Protein AF-A0A9D0IER7-F1 (afdb_monomer_lite)

Secondary structure (DSSP, 8-state):
--TTTTTS-HHHHHHHHHHHHTTB-TTS-B--TT-SS-HHHHHHHHHHHHHHTT-TT-TTHHHHHHHHHH-----HHHHHHHHHHS-SSS--HHHHHHHHTTBPPPTTT--S-BBSSTTSPB-HHHHHHHHHHHHHTT-TT-TTHHHHHHHHHHH--TTS-B-STTSPPBHHHHHHHHHHHHTTTTTS--HHHHHHHHHHHHHTB-TTS-BSSHHHHHHHHHHHGGG-S-SHHHHHHHHHHHHT--TTS-STT-HHHHHHHHHHHHHHHH--PPPTTSEEEEEEEEETTT--B-TT-EEEEESSS-EEEE--TTSEEEEEEEPSEEEEEEEE-TTB--EEEEEEE-TT-EEE--EEEPB-SS---EEEEEEEEETTT--B-TT-EEEETTT--EEE--TTSEEEEEEEPSEEEEEEEE-TTB--EEEEEEE-SSEEEEEEEEEEPB---S----EEE-B-TTT--B-SS-EE--TTSPPEE--TTSEEE----

pLDDT: mean 88.21, std 11.5, range [34.59, 98.75]

Sequence (493 aa):
MLLFAAGFGAQCRADALDWLDSRATDDGSYTTAADPATPFQATAEALRAFSAAGAGARAGIPAARAFLFANPARNTEYLARQILLEPVDAGTPDRLAELLARQQPPPPFGDGGFGDAADTPSTVLDTAFALQALAARGQTGRPELASALGLLLNRQRADGGWSDGVNLSSVYLTALTMRALQSYRDRYALDDALDRAAQFLLSQRDADHLIGTTAETALALLAFAPQLFDTAIYQDTVTTLRAAQAADGSWDASVYTTALALRALAALASATPANPDLARVSGVITDAVDGTPLQGARVTLRGTEDRTTTTAADGSYRIANVAPGEIGLRVEQAGYLVISGRETATAGGRVTFNAALPRDPQPRLLTVTGRVVDAAGQAALAGARLRVIDSGTVTQSAGDGRFSLAGLAAGNYLVQVEATDFLPAQFSVAAAAGGSLDVGLISLKRVAGNDSGIRGMVTDALTRAPLRGVTITVNGSDSLYSAADGRFERRPV

Structure (mmCIF, N/CA/C/O backbone):
data_AF-A0A9D0IER7-F1
#
_entry.id   AF-A0A9D0IER7-F1
#
loop_
_atom_site.group_PDB
_atom_site.id
_atom_site.type_symbol
_atom_site.label_atom_id
_atom_site.label_alt_id
_atom_site.label_comp_id
_atom_site.label_asym_id
_atom_site.label_entity_id
_atom_site.label_seq_id
_atom_site.pdbx_PDB_ins_code
_atom_site.Cartn_x
_atom_site.Cartn_y
_atom_site.Cartn_z
_atom_site.occupancy
_atom_site.B_iso_or_equiv
_atom_site.auth_seq_id
_atom_site.auth_comp_id
_atom_site.auth_asym_id
_atom_site.auth_atom_id
_atom_site.pdbx_PDB_model_num
ATOM 1 N N . MET A 1 1 ? 16.668 22.447 4.806 1.00 34.59 1 MET A N 1
ATOM 2 C CA . MET A 1 1 ? 15.967 22.976 3.613 1.00 34.59 1 MET A CA 1
ATOM 3 C C . MET A 1 1 ? 16.072 21.913 2.527 1.00 34.59 1 MET A C 1
ATOM 5 O O . MET A 1 1 ? 17.178 21.484 2.237 1.00 34.59 1 MET A O 1
ATOM 9 N N . LEU A 1 2 ? 14.947 21.374 2.058 1.00 40.69 2 LEU A N 1
ATOM 10 C CA . LEU A 1 2 ? 14.892 20.091 1.345 1.00 40.69 2 LEU A CA 1
ATOM 11 C C . LEU A 1 2 ? 15.353 20.174 -0.117 1.00 40.69 2 LEU A C 1
ATOM 13 O O . LEU A 1 2 ? 14.628 20.663 -0.978 1.00 40.69 2 LEU A O 1
ATOM 17 N N . LEU A 1 3 ? 16.534 19.617 -0.397 1.00 45.31 3 LEU A N 1
ATOM 18 C CA . LEU A 1 3 ? 17.131 19.473 -1.736 1.00 45.31 3 LEU A CA 1
ATOM 19 C C . LEU A 1 3 ? 16.379 18.497 -2.668 1.00 45.31 3 LEU A C 1
ATOM 21 O O . LEU A 1 3 ? 16.659 18.452 -3.867 1.00 45.31 3 LEU A O 1
ATOM 25 N N . PHE A 1 4 ? 15.381 17.760 -2.168 1.00 48.72 4 PHE A N 1
ATOM 26 C CA . PHE A 1 4 ? 14.532 16.908 -3.008 1.00 48.72 4 PHE A CA 1
ATOM 27 C C . PHE A 1 4 ? 13.581 17.716 -3.899 1.00 48.72 4 PHE A C 1
ATOM 29 O O . PHE A 1 4 ? 13.439 17.385 -5.078 1.00 48.72 4 PHE A O 1
ATOM 36 N N . ALA A 1 5 ? 13.018 18.813 -3.377 1.00 43.69 5 ALA A N 1
ATOM 37 C CA . ALA A 1 5 ? 12.077 19.674 -4.098 1.00 43.69 5 ALA A CA 1
ATOM 38 C C . ALA A 1 5 ? 12.763 20.644 -5.078 1.00 43.69 5 ALA A C 1
ATOM 40 O O . ALA A 1 5 ? 12.160 21.047 -6.066 1.00 43.69 5 ALA A O 1
ATOM 41 N N . ALA A 1 6 ? 14.031 20.999 -4.843 1.00 43.41 6 ALA A N 1
ATOM 42 C CA . ALA A 1 6 ? 14.736 22.010 -5.637 1.00 43.41 6 ALA A CA 1
ATOM 43 C C . ALA A 1 6 ? 15.326 21.494 -6.968 1.00 43.41 6 ALA A C 1
ATOM 45 O O . ALA A 1 6 ? 15.944 22.275 -7.686 1.00 43.41 6 ALA A O 1
ATOM 46 N N . GLY A 1 7 ? 15.174 20.206 -7.309 1.00 48.50 7 GLY A N 1
ATOM 47 C CA . GLY A 1 7 ? 15.953 19.616 -8.407 1.00 48.50 7 GLY A CA 1
ATOM 48 C C . GLY A 1 7 ? 15.295 18.527 -9.250 1.00 48.50 7 GLY A C 1
ATOM 49 O O . GLY A 1 7 ? 15.937 18.059 -10.183 1.00 48.50 7 GLY A O 1
ATOM 50 N N . PHE A 1 8 ? 14.039 18.134 -9.006 1.00 57.53 8 PHE A N 1
ATOM 51 C CA . PHE A 1 8 ? 13.272 17.528 -10.099 1.00 57.53 8 PHE A CA 1
ATOM 52 C C . PHE A 1 8 ? 12.716 18.676 -10.937 1.00 57.53 8 PHE A C 1
ATOM 54 O O . PHE A 1 8 ? 11.575 19.102 -10.763 1.00 57.53 8 PHE A O 1
ATOM 61 N N . GLY A 1 9 ? 13.598 19.275 -11.742 1.00 64.94 9 GLY A N 1
ATO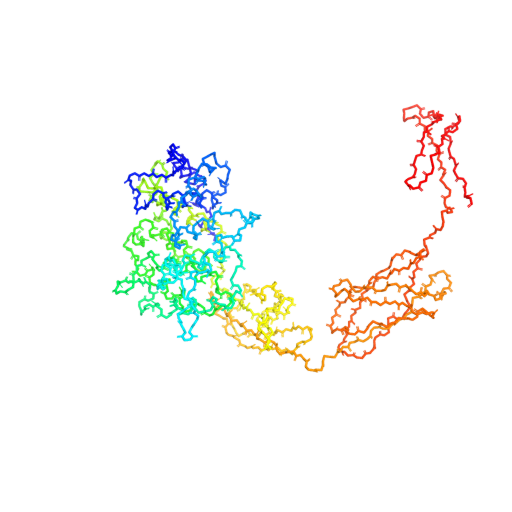M 62 C CA . GLY A 1 9 ? 13.245 20.414 -12.573 1.00 64.94 9 GLY A CA 1
ATOM 63 C C . GLY A 1 9 ? 12.036 20.048 -13.423 1.00 64.94 9 GLY A C 1
ATOM 64 O O . GLY A 1 9 ? 12.002 18.970 -14.016 1.00 64.94 9 GLY A O 1
ATOM 65 N N . ALA A 1 10 ? 11.048 20.943 -13.490 1.00 75.44 10 ALA A N 1
ATOM 66 C CA . ALA A 1 10 ? 9.880 20.764 -14.350 1.00 75.44 10 ALA A CA 1
ATOM 67 C C . ALA A 1 10 ? 10.278 20.367 -15.788 1.00 75.44 10 ALA A C 1
ATOM 69 O O . ALA A 1 10 ? 9.545 19.622 -16.429 1.00 75.44 10 ALA A O 1
ATOM 70 N N . GLN A 1 11 ? 11.470 20.797 -16.225 1.00 83.75 11 GLN A N 1
ATOM 71 C CA . GLN A 1 11 ? 12.105 20.434 -17.487 1.00 83.75 11 GLN A CA 1
ATOM 72 C C . GLN A 1 11 ? 12.468 18.943 -17.596 1.00 83.75 11 GLN A C 1
ATOM 74 O O . GLN A 1 11 ? 11.931 18.277 -18.464 1.00 83.75 11 GLN A O 1
ATOM 79 N N . CYS A 1 12 ? 13.267 18.387 -16.673 1.00 85.56 12 CYS A N 1
ATOM 80 C CA . CYS A 1 12 ? 13.621 16.954 -16.639 1.00 85.56 12 CYS A CA 1
ATOM 81 C C . CYS A 1 12 ? 12.371 16.060 -16.717 1.00 85.56 12 CYS A C 1
ATOM 83 O O . CYS A 1 12 ? 12.325 15.086 -17.470 1.00 85.56 12 CYS A O 1
ATOM 85 N N . ARG A 1 13 ? 11.318 16.438 -15.979 1.00 91.94 13 ARG A N 1
ATOM 86 C CA . ARG A 1 13 ? 10.015 15.767 -16.035 1.00 91.94 13 ARG A CA 1
ATOM 87 C C . ARG A 1 13 ? 9.358 15.876 -17.410 1.00 91.94 13 ARG A C 1
ATOM 89 O O . ARG A 1 13 ? 8.821 14.884 -17.890 1.00 91.94 13 ARG A O 1
ATOM 96 N N . ALA A 1 14 ? 9.316 17.079 -17.979 1.00 93.00 14 ALA A N 1
ATOM 97 C CA . ALA A 1 14 ? 8.691 17.334 -19.271 1.00 93.00 14 ALA A CA 1
ATOM 98 C C . ALA A 1 14 ? 9.401 16.557 -20.386 1.00 93.00 14 ALA A C 1
ATOM 100 O O . ALA A 1 14 ? 8.737 15.811 -21.097 1.00 93.00 14 ALA A O 1
ATOM 101 N N . ASP A 1 15 ? 10.732 16.625 -20.438 1.00 95.19 15 ASP A N 1
ATOM 102 C CA . ASP A 1 15 ? 11.549 15.950 -21.450 1.00 95.19 15 ASP A CA 1
ATOM 103 C C . ASP A 1 15 ? 11.338 14.431 -21.412 1.00 95.19 15 ASP A C 1
ATOM 105 O O . ASP A 1 15 ? 11.095 13.808 -22.441 1.00 95.19 15 ASP A O 1
ATOM 109 N N . ALA A 1 16 ? 11.332 13.829 -20.216 1.00 97.31 16 ALA A N 1
ATOM 110 C CA . ALA A 1 16 ? 11.069 12.399 -20.054 1.00 97.31 16 ALA A CA 1
ATOM 111 C C . ALA A 1 16 ? 9.674 11.992 -20.539 1.00 97.31 16 ALA A C 1
ATOM 113 O O . ALA A 1 16 ? 9.500 10.953 -21.177 1.00 97.31 16 ALA A O 1
ATOM 114 N N . LEU A 1 17 ? 8.662 12.796 -20.212 1.00 97.25 17 LEU A N 1
ATOM 115 C CA . LEU A 1 17 ? 7.292 12.513 -20.611 1.00 97.25 17 LEU A CA 1
ATOM 116 C C . LEU A 1 17 ? 7.098 12.654 -22.127 1.00 97.25 17 LEU A C 1
ATOM 118 O O . LEU A 1 17 ? 6.405 11.835 -22.727 1.00 97.25 17 LEU A O 1
ATOM 122 N N . ASP A 1 18 ? 7.700 13.671 -22.738 1.00 96.69 18 ASP A N 1
ATOM 123 C CA . ASP A 1 18 ? 7.604 13.921 -24.176 1.00 96.69 18 ASP A CA 1
ATOM 124 C C . ASP A 1 18 ? 8.391 12.875 -24.970 1.00 96.69 18 ASP A C 1
ATOM 126 O O . ASP A 1 18 ? 7.907 12.369 -25.988 1.00 96.69 18 ASP A O 1
ATOM 130 N N . TRP A 1 19 ? 9.546 12.450 -24.450 1.00 98.31 19 TRP A N 1
ATOM 131 C CA . TRP A 1 19 ? 10.266 11.306 -24.992 1.00 98.31 19 TRP A CA 1
ATOM 132 C C . TRP A 1 19 ? 9.415 10.036 -24.936 1.00 98.31 19 TRP A C 1
ATOM 134 O O . TRP A 1 19 ? 9.267 9.384 -25.969 1.00 98.31 19 TRP A O 1
ATOM 144 N N . LEU A 1 20 ? 8.793 9.713 -23.792 1.00 98.38 20 LEU A N 1
ATOM 145 C CA . LEU A 1 20 ? 7.907 8.548 -23.663 1.00 98.38 20 LEU A CA 1
ATOM 146 C C . LEU A 1 20 ? 6.737 8.604 -24.653 1.00 98.38 20 LEU A C 1
ATOM 148 O O . LEU A 1 20 ? 6.476 7.609 -25.321 1.00 98.38 20 LEU A O 1
ATOM 152 N N . ASP A 1 21 ? 6.067 9.750 -24.802 1.00 96.94 21 ASP A N 1
ATOM 153 C CA . ASP A 1 21 ? 4.966 9.904 -25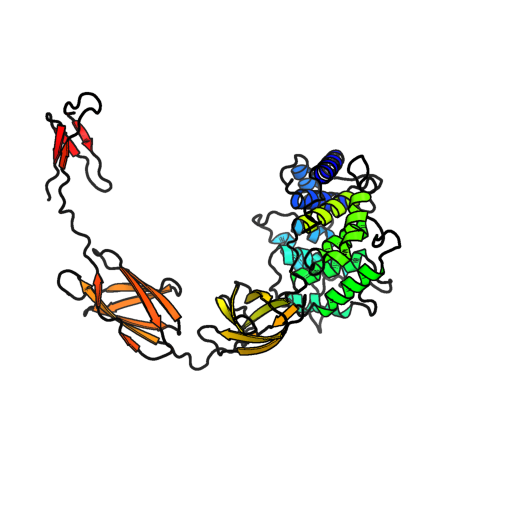.767 1.00 96.94 21 ASP A CA 1
ATOM 154 C C . ASP A 1 21 ? 5.399 9.651 -27.211 1.00 96.94 21 ASP A C 1
ATOM 156 O O . ASP A 1 21 ? 4.648 9.060 -27.985 1.00 96.94 21 ASP A O 1
ATOM 160 N N . SER A 1 22 ? 6.636 10.008 -27.561 1.00 97.00 22 SER A N 1
ATOM 161 C CA . SER A 1 22 ? 7.190 9.721 -28.888 1.00 97.00 22 SER A CA 1
ATOM 162 C C . SER A 1 22 ? 7.502 8.236 -29.143 1.00 97.00 22 SER A C 1
ATOM 164 O O . SER A 1 22 ? 7.901 7.894 -30.255 1.00 97.00 22 SER A O 1
ATOM 166 N N . ARG A 1 23 ? 7.356 7.353 -28.139 1.00 97.88 23 ARG A N 1
ATOM 167 C CA . ARG A 1 23 ? 7.593 5.898 -28.254 1.00 97.88 23 ARG A CA 1
ATOM 168 C C . ARG A 1 23 ? 6.318 5.068 -28.425 1.00 97.88 23 ARG A C 1
ATOM 170 O O . ARG A 1 23 ? 6.412 3.842 -28.471 1.00 97.88 23 ARG A O 1
ATOM 177 N N . ALA A 1 24 ? 5.147 5.700 -28.493 1.00 97.06 24 ALA A N 1
ATOM 178 C CA . ALA A 1 24 ? 3.912 4.993 -28.813 1.00 97.06 24 ALA A CA 1
ATOM 179 C C . ALA A 1 24 ? 4.000 4.380 -30.222 1.00 97.06 24 ALA A C 1
ATOM 181 O O . ALA A 1 24 ? 4.454 5.030 -31.164 1.00 97.06 24 ALA A O 1
ATOM 182 N N . THR A 1 25 ? 3.560 3.136 -30.361 1.00 97.38 25 THR A N 1
ATOM 183 C CA . THR A 1 25 ? 3.519 2.408 -31.634 1.00 97.38 25 THR A CA 1
ATOM 184 C C . THR A 1 25 ? 2.078 2.251 -32.130 1.00 97.38 25 THR A C 1
ATOM 186 O O . THR A 1 25 ? 1.121 2.523 -31.399 1.00 97.38 25 THR A O 1
ATOM 189 N N . ASP A 1 26 ? 1.908 1.791 -33.372 1.00 96.31 26 ASP A N 1
ATOM 190 C CA . ASP A 1 26 ? 0.592 1.651 -34.013 1.00 96.31 26 ASP A CA 1
ATOM 191 C C . ASP A 1 26 ? -0.338 0.648 -33.303 1.00 96.31 26 ASP A C 1
ATOM 193 O O . ASP A 1 26 ? -1.560 0.780 -33.384 1.00 96.31 26 ASP A O 1
ATOM 197 N N . ASP A 1 27 ? 0.214 -0.340 -32.586 1.00 95.81 27 ASP A N 1
ATOM 198 C CA . ASP A 1 27 ? -0.572 -1.314 -31.812 1.00 95.81 27 ASP A CA 1
ATOM 199 C C . ASP A 1 27 ? -0.972 -0.805 -30.413 1.00 95.81 27 ASP A C 1
ATOM 201 O O . ASP A 1 27 ? -1.665 -1.497 -29.664 1.00 95.81 27 ASP A O 1
ATOM 205 N N . GLY A 1 28 ? -0.564 0.421 -30.071 1.00 96.94 28 GLY A N 1
ATOM 206 C CA . GLY A 1 28 ? -0.813 1.071 -28.790 1.00 96.94 28 GLY A CA 1
ATOM 207 C C . GLY A 1 28 ? 0.245 0.791 -27.723 1.00 96.94 28 GLY A C 1
ATOM 208 O O . GLY A 1 28 ? 0.208 1.429 -26.670 1.00 96.94 28 GLY A O 1
ATOM 209 N N . SER A 1 29 ? 1.195 -0.115 -27.953 1.00 97.88 29 SER A N 1
ATOM 210 C CA . SER A 1 29 ? 2.303 -0.347 -27.027 1.00 97.88 29 SER A CA 1
ATOM 211 C C . SER A 1 29 ? 3.313 0.802 -27.037 1.00 97.88 29 SER A C 1
ATOM 213 O O . SER A 1 29 ? 3.445 1.540 -28.014 1.00 97.88 29 SER A O 1
ATOM 215 N N . TYR A 1 30 ? 4.046 0.939 -25.936 1.00 98.44 30 TYR A N 1
ATOM 216 C CA . TYR A 1 30 ? 5.200 1.820 -25.798 1.00 98.44 30 TYR A CA 1
ATOM 217 C C . TYR A 1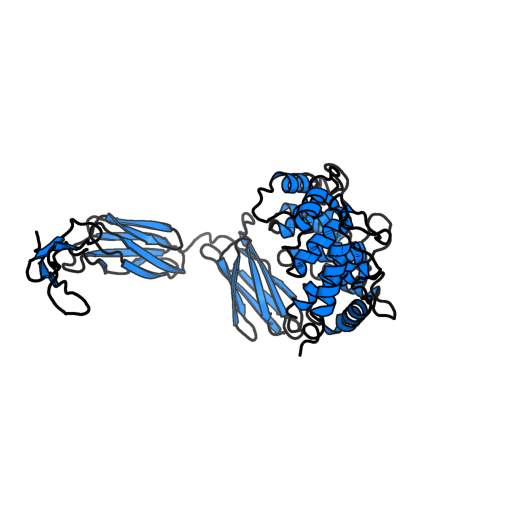 30 ? 6.443 0.948 -25.640 1.00 98.44 30 TYR A C 1
ATOM 219 O O . TYR A 1 30 ? 6.554 0.218 -24.651 1.00 98.44 30 TYR A O 1
ATOM 227 N N . THR A 1 31 ? 7.369 1.009 -26.598 1.00 97.88 31 THR A N 1
ATOM 228 C CA . THR A 1 31 ? 8.596 0.202 -26.549 1.00 97.88 31 THR A CA 1
ATOM 229 C C . THR A 1 31 ? 9.716 0.761 -27.432 1.00 97.88 31 THR A C 1
ATOM 231 O O . THR A 1 31 ? 9.474 1.537 -28.357 1.00 97.88 31 THR A O 1
ATOM 234 N N . THR A 1 32 ? 10.956 0.359 -27.161 1.00 97.50 32 THR A N 1
ATOM 235 C CA . THR A 1 32 ? 12.121 0.522 -28.036 1.00 97.50 32 THR A CA 1
ATOM 236 C C . THR A 1 32 ? 12.937 -0.768 -28.090 1.00 97.50 32 THR A C 1
ATOM 238 O O . THR A 1 32 ? 12.854 -1.625 -27.215 1.00 97.50 32 THR A O 1
ATOM 241 N N . ALA A 1 33 ? 13.808 -0.895 -29.095 1.00 95.81 33 ALA A N 1
ATOM 242 C CA . ALA A 1 33 ? 14.743 -2.020 -29.182 1.00 95.81 33 ALA A CA 1
ATOM 243 C C . ALA A 1 33 ? 15.776 -2.064 -28.033 1.00 95.81 33 ALA A C 1
ATOM 245 O O . ALA A 1 33 ? 16.457 -3.072 -27.873 1.00 95.81 33 ALA A O 1
ATOM 246 N N . ALA A 1 34 ? 15.910 -0.978 -27.263 1.00 95.44 34 ALA A N 1
ATOM 247 C CA . ALA A 1 34 ? 16.789 -0.894 -26.100 1.00 95.44 34 ALA A CA 1
ATOM 248 C C . ALA A 1 34 ? 16.101 -1.342 -24.797 1.00 95.44 34 ALA A C 1
ATOM 250 O O . ALA A 1 34 ? 16.753 -1.388 -23.754 1.00 95.44 34 ALA A O 1
ATOM 251 N N . ASP A 1 35 ? 14.800 -1.659 -24.827 1.00 96.12 35 ASP A N 1
ATOM 252 C CA . ASP A 1 35 ? 14.091 -2.104 -23.633 1.00 96.12 35 ASP A CA 1
ATOM 253 C C . ASP A 1 35 ? 14.655 -3.443 -23.122 1.00 96.12 35 ASP A C 1
ATOM 255 O O . ASP A 1 35 ? 14.662 -4.435 -23.854 1.00 96.12 35 ASP A O 1
ATOM 259 N N . PRO A 1 36 ? 15.033 -3.538 -21.833 1.00 92.94 36 PRO A N 1
ATOM 260 C CA . PRO A 1 36 ? 15.351 -4.817 -21.199 1.00 92.94 36 PRO A CA 1
ATOM 261 C C . PRO A 1 36 ? 14.085 -5.623 -20.846 1.00 92.94 36 PRO A C 1
ATOM 263 O O . PRO A 1 36 ? 14.172 -6.657 -20.187 1.00 92.94 36 PRO A O 1
ATOM 266 N N . ALA A 1 37 ? 12.902 -5.126 -21.217 1.00 95.50 37 ALA A N 1
ATOM 267 C CA . ALA A 1 37 ? 11.602 -5.638 -20.814 1.00 95.50 37 ALA A CA 1
ATOM 268 C C . ALA A 1 37 ? 10.715 -5.908 -22.033 1.00 95.50 37 ALA A C 1
ATOM 270 O O . ALA A 1 37 ? 10.912 -5.355 -23.112 1.00 95.50 37 ALA A O 1
ATOM 271 N N . THR A 1 38 ? 9.694 -6.743 -21.852 1.00 96.50 38 THR A N 1
ATOM 272 C CA . THR A 1 38 ? 8.692 -6.974 -22.904 1.00 96.50 38 THR A CA 1
ATOM 273 C C . THR A 1 38 ? 7.893 -5.696 -23.201 1.00 96.50 38 THR A C 1
ATOM 275 O O . THR A 1 38 ? 7.694 -4.886 -22.286 1.00 96.50 38 THR A O 1
ATOM 278 N N . PRO A 1 39 ? 7.319 -5.539 -24.413 1.00 97.31 39 PRO A N 1
ATOM 279 C CA . PRO A 1 39 ? 6.449 -4.402 -24.727 1.00 97.31 39 PRO A CA 1
ATOM 280 C C . PRO A 1 39 ? 5.299 -4.232 -23.727 1.00 97.31 39 PRO A C 1
ATOM 282 O O . PRO A 1 39 ? 4.933 -3.113 -23.379 1.00 97.31 39 PRO A O 1
ATOM 285 N N . PHE A 1 40 ? 4.766 -5.333 -23.184 1.00 97.31 40 PHE A N 1
ATOM 286 C CA . PHE A 1 40 ? 3.756 -5.298 -22.124 1.00 97.31 40 PHE A CA 1
ATOM 287 C C . PHE A 1 40 ? 4.275 -4.645 -20.836 1.00 97.31 40 PHE A C 1
ATOM 289 O O . PHE A 1 40 ? 3.631 -3.750 -20.287 1.00 97.31 40 PHE A O 1
ATOM 296 N N . GLN A 1 41 ? 5.445 -5.065 -20.349 1.00 97.31 41 GLN A N 1
ATOM 297 C CA . GLN A 1 41 ? 6.045 -4.512 -19.133 1.00 97.31 41 GLN A CA 1
ATOM 298 C C . GLN A 1 41 ? 6.421 -3.036 -19.316 1.00 97.31 41 GLN A C 1
ATOM 300 O O . GLN A 1 41 ? 6.099 -2.226 -18.446 1.00 97.31 41 GLN A O 1
ATOM 305 N N . ALA A 1 42 ? 7.041 -2.684 -20.447 1.00 98.44 42 ALA A N 1
ATOM 306 C CA . ALA A 1 42 ? 7.408 -1.311 -20.786 1.00 98.44 42 ALA A CA 1
ATOM 307 C C . ALA A 1 42 ? 6.171 -0.398 -20.868 1.00 98.44 42 ALA A C 1
ATOM 309 O O . ALA A 1 42 ? 6.116 0.629 -20.191 1.00 98.44 42 ALA A O 1
ATOM 310 N N . THR A 1 43 ? 5.125 -0.830 -21.581 1.00 98.50 43 THR A N 1
ATOM 311 C CA . THR A 1 43 ? 3.853 -0.093 -21.689 1.00 98.50 43 THR A CA 1
ATOM 312 C C . THR A 1 43 ? 3.180 0.091 -20.329 1.00 98.50 43 THR A C 1
ATOM 314 O O . THR A 1 43 ? 2.706 1.182 -20.005 1.00 98.50 43 THR A O 1
ATOM 317 N N . ALA A 1 44 ? 3.158 -0.952 -19.494 1.00 97.88 44 ALA A N 1
ATOM 318 C CA . ALA A 1 44 ? 2.591 -0.862 -18.154 1.00 97.88 44 ALA A CA 1
ATOM 319 C C . ALA A 1 44 ? 3.357 0.140 -17.274 1.00 97.88 44 ALA A C 1
ATOM 321 O O . ALA A 1 44 ? 2.734 0.927 -16.559 1.00 97.88 44 ALA A O 1
ATOM 322 N N . GLU A 1 45 ? 4.692 0.149 -17.328 1.00 98.25 45 GLU A N 1
ATOM 323 C CA . GLU A 1 45 ? 5.490 1.136 -16.597 1.00 98.25 45 GLU A CA 1
ATOM 324 C C . GLU A 1 45 ? 5.298 2.558 -17.132 1.00 98.25 45 GLU A C 1
ATOM 326 O O . GLU A 1 45 ? 5.149 3.475 -16.323 1.00 98.25 45 GLU A O 1
ATOM 331 N N . ALA A 1 46 ? 5.201 2.748 -18.452 1.00 98.44 46 ALA A N 1
ATOM 332 C CA . ALA A 1 46 ? 4.927 4.051 -19.060 1.00 98.44 46 ALA A CA 1
ATOM 333 C C . ALA A 1 46 ? 3.608 4.654 -18.547 1.00 98.44 46 ALA A C 1
ATOM 335 O O . ALA A 1 46 ? 3.585 5.792 -18.072 1.00 98.44 46 ALA A O 1
ATOM 336 N N . LEU A 1 47 ? 2.521 3.871 -18.516 1.00 98.12 47 LEU A N 1
ATOM 337 C CA . LEU A 1 47 ? 1.242 4.332 -17.962 1.00 98.12 47 LEU A CA 1
ATOM 338 C C . LEU A 1 47 ? 1.333 4.685 -16.470 1.00 98.12 47 LEU A C 1
ATOM 340 O O . LEU A 1 47 ? 0.776 5.695 -16.029 1.00 98.12 47 LEU A O 1
ATOM 344 N N . ARG A 1 48 ? 2.067 3.889 -15.681 1.00 96.94 48 ARG A N 1
ATOM 345 C CA . ARG A 1 48 ? 2.315 4.198 -14.262 1.00 96.94 48 ARG A CA 1
ATOM 346 C C . ARG A 1 48 ? 3.145 5.472 -14.098 1.00 96.94 48 ARG A C 1
ATOM 348 O O . ARG A 1 48 ? 2.920 6.209 -13.139 1.00 96.94 48 ARG A O 1
ATOM 355 N N . ALA A 1 49 ? 4.076 5.745 -15.010 1.00 97.31 49 ALA A N 1
ATOM 356 C CA . ALA A 1 49 ? 4.883 6.959 -15.019 1.00 97.31 49 ALA A CA 1
ATOM 357 C C . ALA A 1 49 ? 4.052 8.199 -15.355 1.00 97.31 49 ALA A C 1
ATOM 359 O O . ALA A 1 49 ? 4.131 9.188 -14.626 1.00 97.31 49 ALA A O 1
ATOM 360 N N . PHE A 1 50 ? 3.175 8.121 -16.360 1.00 96.94 50 PHE A N 1
ATOM 361 C CA . PHE A 1 50 ? 2.223 9.191 -16.659 1.00 96.94 50 PHE A CA 1
ATOM 362 C C . PHE A 1 50 ? 1.335 9.514 -15.460 1.00 96.94 50 PHE A C 1
ATOM 364 O O . PHE A 1 50 ? 1.186 10.682 -15.105 1.00 96.94 50 PHE A O 1
ATOM 371 N N . SER A 1 51 ? 0.804 8.493 -14.780 1.00 93.88 51 SER A N 1
ATOM 372 C CA . SER A 1 51 ? 0.021 8.700 -13.560 1.00 93.88 51 SER A CA 1
ATOM 373 C C . SER A 1 51 ? 0.849 9.359 -12.451 1.00 93.88 51 SER A C 1
ATOM 375 O O . SER A 1 51 ? 0.402 10.342 -11.865 1.00 93.88 51 SER A O 1
ATOM 377 N N . ALA A 1 52 ? 2.053 8.850 -12.168 1.00 91.81 52 ALA A N 1
ATOM 378 C CA . ALA A 1 52 ? 2.915 9.368 -11.101 1.00 91.81 52 ALA A CA 1
ATOM 379 C C . ALA A 1 52 ? 3.372 10.816 -11.350 1.00 91.81 52 ALA A C 1
ATOM 381 O O . ALA A 1 52 ? 3.547 11.582 -10.406 1.00 91.81 52 ALA A O 1
ATOM 382 N N . ALA A 1 53 ? 3.534 11.206 -12.614 1.00 91.75 53 ALA A N 1
ATOM 383 C CA . ALA A 1 53 ? 3.934 12.552 -13.009 1.00 91.75 53 ALA A CA 1
ATOM 384 C C . ALA A 1 53 ? 2.757 13.542 -13.148 1.00 91.75 53 ALA A C 1
ATOM 386 O O . ALA A 1 53 ? 2.981 14.698 -13.513 1.00 91.75 53 ALA A O 1
ATOM 387 N N . GLY A 1 54 ? 1.516 13.114 -12.876 1.00 90.50 54 GLY A N 1
ATOM 388 C CA . GLY A 1 54 ? 0.318 13.949 -13.026 1.00 90.50 54 GLY A CA 1
ATOM 389 C C . GLY A 1 54 ? -0.099 14.193 -14.482 1.00 90.50 54 GLY A C 1
ATOM 390 O O . GLY A 1 54 ? -0.765 15.181 -14.774 1.00 90.50 54 GLY A O 1
ATOM 391 N N . ALA A 1 55 ? 0.290 13.308 -15.402 1.00 92.56 55 ALA A N 1
ATOM 392 C CA . ALA A 1 55 ? 0.048 13.397 -16.842 1.00 92.56 55 ALA A CA 1
ATOM 393 C C . ALA A 1 55 ? -0.958 12.339 -17.348 1.00 92.56 55 ALA A C 1
ATOM 395 O O . ALA A 1 55 ? -0.843 11.837 -18.464 1.00 92.56 55 ALA A O 1
ATOM 396 N N . GLY A 1 56 ? -1.966 11.996 -16.538 1.00 86.81 56 GLY A N 1
ATOM 397 C CA . GLY A 1 56 ? -2.939 10.927 -16.822 1.00 86.81 56 GLY A CA 1
ATOM 398 C C . GLY A 1 56 ? -3.921 11.178 -17.980 1.00 86.81 56 GLY A C 1
ATOM 399 O O . GLY A 1 56 ? -4.761 10.324 -18.243 1.00 86.81 56 GLY A O 1
ATOM 400 N N . ALA A 1 57 ? -3.828 12.320 -18.668 1.00 89.62 57 ALA A N 1
ATOM 401 C CA . ALA A 1 57 ? -4.694 12.706 -19.788 1.00 89.62 57 ALA A CA 1
ATOM 402 C C . ALA A 1 57 ? -3.974 12.702 -21.156 1.00 89.62 57 ALA A C 1
ATOM 404 O O . ALA A 1 57 ? -4.485 13.272 -22.119 1.00 89.62 57 ALA A O 1
ATOM 405 N N . ARG A 1 58 ? -2.779 12.098 -21.255 1.00 93.38 58 ARG A N 1
ATOM 406 C CA . ARG A 1 58 ? -2.027 11.993 -22.518 1.00 93.38 58 ARG A CA 1
ATOM 407 C C . ARG A 1 58 ? -2.782 11.158 -23.560 1.00 93.38 58 ARG A C 1
ATOM 409 O O . ARG A 1 58 ? -3.424 10.159 -23.234 1.00 93.38 58 ARG A O 1
ATOM 416 N N . ALA A 1 59 ? -2.690 11.572 -24.824 1.00 94.25 59 ALA A N 1
ATOM 417 C CA . ALA A 1 59 ? -3.517 11.055 -25.916 1.00 94.25 59 ALA A CA 1
ATOM 418 C C . ALA A 1 59 ? -3.288 9.564 -26.230 1.00 94.25 59 ALA A C 1
ATOM 420 O O . ALA A 1 59 ? -4.222 8.894 -26.661 1.00 94.25 59 ALA A O 1
ATOM 421 N N . GLY A 1 60 ? -2.084 9.034 -25.987 1.00 95.50 60 GLY A N 1
ATOM 422 C CA . GLY A 1 60 ? -1.765 7.617 -26.211 1.00 95.50 60 GLY A CA 1
ATOM 423 C C . GLY A 1 60 ? -2.272 6.665 -25.119 1.00 95.50 60 GLY A C 1
ATOM 424 O O . GLY A 1 60 ? -2.319 5.454 -25.332 1.00 95.50 60 GLY A O 1
ATOM 425 N N . ILE A 1 61 ? -2.720 7.184 -23.966 1.00 96.00 61 ILE A N 1
ATOM 426 C CA . ILE A 1 61 ? -3.153 6.361 -22.824 1.00 96.00 61 ILE A CA 1
ATOM 427 C C . ILE A 1 61 ? -4.303 5.401 -23.180 1.00 96.00 61 ILE A C 1
ATOM 429 O O . ILE A 1 61 ? -4.211 4.231 -22.804 1.00 96.00 61 ILE A O 1
ATOM 433 N N . PRO A 1 62 ? -5.374 5.809 -23.893 1.00 96.06 62 PRO A N 1
ATOM 434 C CA . PRO A 1 62 ? -6.443 4.888 -24.277 1.00 96.06 62 PRO A CA 1
ATOM 435 C C . PRO A 1 62 ? -5.955 3.703 -25.122 1.00 96.06 62 PRO A C 1
ATOM 437 O O . PRO A 1 62 ? -6.364 2.573 -24.859 1.00 96.06 62 PRO A O 1
ATOM 440 N N . ALA A 1 63 ? -5.052 3.939 -26.081 1.00 97.56 63 ALA A N 1
ATOM 441 C CA . ALA A 1 63 ? -4.495 2.890 -26.936 1.00 97.56 63 ALA A CA 1
ATOM 442 C C . ALA A 1 63 ? -3.597 1.928 -26.142 1.00 97.56 63 ALA A C 1
ATOM 444 O O . ALA A 1 63 ? -3.781 0.716 -26.221 1.00 97.56 63 ALA A O 1
ATOM 445 N N . ALA A 1 64 ? -2.719 2.448 -25.281 1.00 97.50 64 ALA A N 1
ATOM 446 C CA . ALA A 1 64 ? -1.897 1.620 -24.396 1.00 97.50 64 ALA A CA 1
ATOM 447 C C . ALA A 1 64 ? -2.718 0.788 -23.413 1.00 97.50 64 ALA A C 1
ATOM 449 O O . ALA A 1 64 ? -2.403 -0.375 -23.159 1.00 97.50 64 ALA A O 1
ATOM 450 N N . ARG A 1 65 ? -3.809 1.345 -22.875 1.00 95.12 65 ARG A N 1
ATOM 451 C CA . ARG A 1 65 ? -4.750 0.558 -22.072 1.00 95.12 65 ARG A CA 1
ATOM 452 C C . ARG A 1 65 ? -5.356 -0.559 -22.918 1.00 95.12 65 ARG A C 1
ATOM 454 O O . ARG A 1 65 ? -5.333 -1.704 -22.480 1.00 95.12 65 ARG A O 1
ATOM 461 N N . ALA A 1 66 ? -5.860 -0.260 -24.114 1.00 95.06 66 ALA A N 1
ATOM 462 C CA . ALA A 1 66 ? -6.423 -1.279 -24.998 1.00 95.06 66 ALA A CA 1
ATOM 463 C C . ALA A 1 66 ? -5.414 -2.405 -25.289 1.00 95.06 66 ALA A C 1
ATOM 465 O O . ALA A 1 66 ? -5.763 -3.571 -25.124 1.00 95.06 66 ALA A O 1
ATOM 466 N N . PHE A 1 67 ? -4.158 -2.065 -25.598 1.00 96.19 67 PHE A N 1
ATOM 467 C CA . PHE A 1 67 ? -3.065 -3.022 -25.784 1.00 96.19 67 PHE A CA 1
ATOM 468 C C . PHE A 1 67 ? -2.871 -3.938 -24.563 1.00 96.19 67 PHE A C 1
ATOM 470 O O . PHE A 1 67 ? -2.888 -5.164 -24.684 1.00 96.19 67 PHE A O 1
ATOM 477 N N . LEU A 1 68 ? -2.747 -3.361 -23.362 1.00 94.94 68 LEU A N 1
ATOM 478 C CA . LEU A 1 68 ? -2.530 -4.134 -22.135 1.00 94.94 68 LEU A CA 1
ATOM 479 C C . LEU A 1 68 ? -3.722 -5.029 -21.787 1.00 94.94 68 LEU A C 1
ATOM 481 O O . LEU A 1 68 ? -3.524 -6.161 -21.353 1.00 94.94 68 LEU A O 1
ATOM 485 N N . PHE A 1 69 ? -4.952 -4.540 -21.949 1.00 92.12 69 PHE A N 1
ATOM 486 C CA . PHE A 1 69 ? -6.163 -5.269 -21.557 1.00 92.12 69 PHE A CA 1
ATOM 487 C C . PHE A 1 69 ? -6.651 -6.269 -22.614 1.00 92.12 69 PHE A C 1
ATOM 489 O O . PHE A 1 69 ? -7.414 -7.170 -22.267 1.00 92.12 69 PHE A O 1
ATOM 496 N N . ALA A 1 70 ? -6.197 -6.150 -23.865 1.00 91.00 70 ALA A N 1
ATOM 497 C CA . ALA A 1 70 ? -6.407 -7.154 -24.907 1.00 91.00 70 ALA A CA 1
ATOM 498 C C . ALA A 1 70 ? -5.427 -8.336 -24.804 1.00 91.00 70 ALA A C 1
ATOM 500 O O . ALA A 1 70 ? -5.653 -9.367 -25.438 1.00 91.00 70 ALA A O 1
ATOM 501 N N . ASN A 1 71 ? -4.347 -8.209 -24.021 1.00 85.50 71 ASN A N 1
ATOM 502 C CA . ASN A 1 71 ? -3.347 -9.262 -23.892 1.00 85.50 71 ASN A CA 1
ATOM 503 C C . ASN A 1 71 ? -3.951 -10.519 -23.223 1.00 85.50 71 ASN A C 1
ATOM 505 O O . ASN A 1 71 ? -4.438 -10.429 -22.091 1.00 85.50 71 ASN A O 1
ATOM 509 N N . PRO A 1 72 ? -3.917 -11.691 -23.890 1.00 78.94 72 PRO A N 1
ATOM 510 C CA . PRO A 1 72 ? -4.501 -12.919 -23.362 1.00 78.94 72 PRO A CA 1
ATOM 511 C C . PRO A 1 72 ? -3.608 -13.626 -22.333 1.00 78.94 72 PRO A C 1
ATOM 513 O O . PRO A 1 72 ? -4.078 -14.564 -21.692 1.00 78.94 72 PRO A O 1
ATOM 516 N N . ALA A 1 73 ? -2.336 -13.235 -22.190 1.00 76.31 73 ALA A N 1
ATOM 517 C CA . ALA A 1 73 ? -1.411 -13.849 -21.247 1.00 76.31 73 ALA A CA 1
ATOM 518 C C . ALA A 1 73 ? -1.858 -13.580 -19.807 1.00 76.31 73 ALA A C 1
ATOM 520 O O . ALA A 1 73 ? -2.077 -12.438 -19.403 1.00 76.31 73 ALA A O 1
ATOM 521 N N . ARG A 1 74 ? -1.977 -14.659 -19.029 1.00 75.88 74 ARG A N 1
ATOM 522 C CA . ARG A 1 74 ? -2.481 -14.632 -17.655 1.00 75.88 74 ARG A CA 1
ATOM 523 C C . ARG A 1 74 ? -1.436 -15.156 -16.675 1.00 75.88 74 ARG A C 1
ATOM 525 O O . ARG A 1 74 ? -1.710 -16.107 -15.951 1.00 75.88 74 ARG A O 1
ATOM 532 N N . ASN A 1 75 ? -0.250 -14.557 -16.641 1.00 92.75 75 ASN A N 1
ATOM 533 C CA . ASN A 1 75 ? 0.656 -14.748 -15.504 1.00 92.75 75 ASN A CA 1
ATOM 534 C C . ASN A 1 75 ? 0.370 -13.730 -14.390 1.00 92.75 75 ASN A C 1
ATOM 536 O O . ASN A 1 75 ? -0.350 -12.744 -14.593 1.00 92.75 75 ASN A O 1
ATOM 540 N N . THR A 1 76 ? 0.902 -13.990 -13.197 1.00 96.38 76 THR A N 1
ATOM 541 C CA . THR A 1 76 ? 0.581 -13.201 -12.000 1.00 96.38 76 THR A CA 1
ATOM 542 C C . THR A 1 76 ? 1.122 -11.781 -12.096 1.00 96.38 76 THR A C 1
ATOM 544 O O . THR A 1 76 ? 0.430 -10.837 -11.711 1.00 96.38 76 THR A O 1
ATOM 547 N N . GLU A 1 77 ? 2.297 -11.595 -12.700 1.00 95.75 77 GLU A N 1
ATOM 548 C CA . GLU A 1 77 ? 2.831 -10.266 -12.999 1.00 95.75 77 GLU A CA 1
ATOM 549 C C . GLU A 1 77 ? 1.881 -9.456 -13.898 1.00 95.75 77 GLU A C 1
ATOM 551 O O . GLU A 1 77 ? 1.570 -8.300 -13.596 1.00 95.75 77 GLU A O 1
ATOM 556 N N . TYR A 1 78 ? 1.414 -10.037 -15.005 1.00 95.19 78 TYR A N 1
ATOM 557 C CA . TYR A 1 78 ? 0.590 -9.339 -15.992 1.00 95.19 78 TYR A CA 1
ATOM 558 C C . TYR A 1 78 ? -0.761 -8.968 -15.393 1.00 95.19 78 TYR A C 1
ATOM 560 O O . TYR A 1 78 ? -1.211 -7.827 -15.539 1.00 95.19 78 TYR A O 1
ATOM 568 N N . LEU A 1 79 ? -1.358 -9.896 -14.645 1.00 93.62 79 LEU A N 1
ATOM 569 C CA . LEU A 1 79 ? -2.600 -9.664 -13.924 1.00 93.62 79 LEU A CA 1
ATOM 570 C C . LEU A 1 79 ? -2.440 -8.552 -12.879 1.00 93.62 79 LEU A C 1
ATOM 572 O O . LEU A 1 79 ? -3.244 -7.622 -12.838 1.00 93.62 79 LEU A O 1
ATOM 576 N N . ALA A 1 80 ? -1.363 -8.582 -12.089 1.00 95.75 80 ALA A N 1
ATOM 577 C CA . ALA A 1 80 ? -1.071 -7.548 -11.103 1.00 95.75 80 ALA A CA 1
ATOM 578 C C . ALA A 1 80 ? -0.866 -6.167 -11.747 1.00 95.75 80 ALA A C 1
ATOM 580 O O . ALA A 1 80 ? -1.394 -5.167 -11.258 1.00 95.75 80 ALA A O 1
ATOM 581 N N . ARG A 1 81 ? -0.140 -6.090 -12.870 1.00 95.81 81 ARG A N 1
ATOM 582 C CA . ARG A 1 81 ? 0.064 -4.841 -13.625 1.00 95.81 81 ARG A CA 1
ATOM 583 C C . ARG A 1 81 ? -1.245 -4.289 -14.187 1.00 95.81 81 ARG A C 1
ATOM 585 O O . ARG A 1 81 ? -1.473 -3.086 -14.081 1.00 95.81 81 ARG A O 1
ATOM 592 N N . GLN A 1 82 ? -2.111 -5.143 -14.733 1.00 93.69 82 GLN A N 1
ATOM 593 C CA . GLN A 1 82 ? -3.449 -4.748 -15.182 1.00 93.69 82 GLN A CA 1
ATOM 594 C C . GLN A 1 82 ? -4.282 -4.209 -14.014 1.00 93.69 82 GLN A C 1
ATOM 596 O O . GLN A 1 82 ? -4.804 -3.099 -14.107 1.00 93.69 82 GLN A O 1
ATOM 601 N N . ILE A 1 83 ? -4.322 -4.928 -12.886 1.00 93.00 83 ILE A N 1
ATOM 602 C CA . ILE A 1 83 ? -5.022 -4.491 -11.669 1.00 93.00 83 ILE A CA 1
ATOM 603 C C . ILE A 1 83 ? -4.467 -3.160 -11.162 1.00 93.00 83 ILE A C 1
ATOM 605 O O . ILE A 1 83 ? -5.228 -2.338 -10.680 1.00 93.00 83 ILE A O 1
ATOM 609 N N . LEU A 1 84 ? -3.172 -2.875 -11.277 1.00 92.50 84 LEU A N 1
ATOM 610 C CA . LEU A 1 84 ? -2.614 -1.575 -10.879 1.00 92.50 84 LEU A CA 1
ATOM 611 C C . LEU A 1 84 ? -3.039 -0.410 -11.795 1.00 92.50 84 LEU A C 1
ATOM 613 O O . LEU A 1 84 ? -2.897 0.746 -11.404 1.00 92.50 84 LEU A O 1
ATOM 617 N N . LEU A 1 85 ? -3.535 -0.697 -13.001 1.00 92.06 85 LEU A N 1
ATOM 618 C CA . LEU A 1 85 ? -3.873 0.291 -14.034 1.00 92.06 85 LEU A CA 1
ATOM 619 C C . LEU A 1 85 ? -5.385 0.462 -14.254 1.00 92.06 85 LEU A C 1
ATOM 621 O O . LEU A 1 85 ? -5.819 1.389 -14.947 1.00 92.06 85 LEU A O 1
ATOM 625 N N . GLU A 1 86 ? -6.220 -0.412 -13.699 1.00 87.12 86 GLU A N 1
ATOM 626 C CA . GLU A 1 86 ? -7.679 -0.269 -13.744 1.00 87.12 86 GLU A CA 1
ATOM 627 C C . GLU A 1 86 ? -8.160 0.952 -12.935 1.00 87.12 86 GLU A C 1
ATOM 629 O O . GLU A 1 86 ? -7.561 1.289 -11.911 1.00 87.12 86 GLU A O 1
ATOM 634 N N . PRO A 1 87 ? -9.256 1.621 -13.334 1.00 79.94 87 PRO A N 1
ATOM 635 C CA . PRO A 1 87 ? -9.889 2.632 -12.493 1.00 79.94 87 PRO A CA 1
ATOM 636 C C . PRO A 1 87 ? -10.340 2.016 -11.161 1.00 79.94 87 PRO A C 1
ATOM 638 O O . PRO A 1 87 ? -10.617 0.817 -11.085 1.00 79.94 87 PRO A O 1
ATOM 641 N N . VAL A 1 88 ? -10.415 2.819 -10.100 1.00 66.12 88 VAL A N 1
ATOM 642 C CA . VAL A 1 88 ? -10.845 2.341 -8.772 1.00 66.12 88 VAL A CA 1
ATOM 643 C C . VAL A 1 88 ? -12.320 1.905 -8.786 1.00 66.12 88 VAL A C 1
ATOM 645 O O . VAL A 1 88 ? -12.647 0.896 -8.170 1.00 66.12 88 VAL A O 1
ATOM 648 N N . ASP A 1 89 ? -13.160 2.579 -9.583 1.00 59.84 89 ASP A N 1
ATOM 649 C CA . ASP A 1 89 ? -14.619 2.368 -9.642 1.00 59.84 89 ASP A CA 1
ATOM 650 C C . ASP A 1 89 ? -15.092 1.505 -10.826 1.00 59.84 89 ASP A C 1
ATOM 652 O O . ASP A 1 89 ? -16.286 1.240 -10.978 1.00 59.84 89 ASP A O 1
ATOM 656 N N . ALA A 1 90 ? -14.177 1.065 -11.696 1.00 55.91 90 ALA A N 1
ATOM 657 C CA . ALA A 1 90 ? -14.531 0.080 -12.709 1.00 55.91 90 ALA A CA 1
ATOM 658 C C . ALA A 1 90 ? -14.783 -1.244 -11.983 1.00 55.91 90 ALA A C 1
ATOM 660 O O . ALA A 1 90 ? -13.910 -1.706 -11.249 1.00 55.91 90 ALA A O 1
ATOM 661 N N . GLY A 1 91 ? -15.966 -1.839 -12.155 1.00 47.19 91 GLY A N 1
ATOM 662 C CA . GLY A 1 91 ? -16.287 -3.160 -11.621 1.00 47.19 91 GLY A CA 1
ATOM 663 C C . GLY A 1 91 ? -15.176 -4.149 -11.969 1.00 47.19 91 GLY A C 1
ATOM 664 O O . GLY A 1 91 ? -15.063 -4.595 -13.106 1.00 47.19 91 GLY A O 1
ATOM 665 N N . THR A 1 92 ? -14.345 -4.448 -10.972 1.00 56.31 92 THR A N 1
ATOM 666 C CA . THR A 1 92 ? -13.093 -5.212 -11.048 1.00 56.31 92 THR A CA 1
ATOM 667 C C . THR A 1 92 ? -13.181 -6.639 -10.470 1.00 56.31 92 THR A C 1
ATOM 669 O O . THR A 1 92 ? -12.133 -7.185 -10.112 1.00 56.31 92 THR A O 1
ATOM 672 N N . PRO A 1 93 ? -14.359 -7.295 -10.330 1.00 62.06 93 PRO A N 1
ATOM 673 C CA . PRO A 1 93 ? -14.413 -8.558 -9.604 1.00 62.06 93 PRO A CA 1
ATOM 674 C C . PRO A 1 93 ? -13.581 -9.653 -10.283 1.00 62.06 93 PRO A C 1
ATOM 676 O O . PRO A 1 93 ? -12.925 -10.409 -9.576 1.00 62.06 93 PRO A O 1
ATOM 679 N N . ASP A 1 94 ? -13.505 -9.692 -11.615 1.00 80.19 94 ASP A N 1
ATOM 680 C CA . ASP A 1 94 ? -12.963 -10.862 -12.316 1.00 80.19 94 ASP A CA 1
ATOM 681 C C . ASP A 1 94 ? -11.436 -10.995 -12.212 1.00 80.19 94 ASP A C 1
ATOM 683 O O . ASP A 1 94 ? -10.944 -12.056 -11.839 1.00 80.19 94 ASP A O 1
ATOM 687 N N . ARG A 1 95 ? -10.661 -9.929 -12.473 1.00 88.44 95 ARG A N 1
ATOM 688 C CA . ARG A 1 95 ? -9.184 -9.985 -12.381 1.00 88.44 95 ARG A CA 1
ATOM 689 C C . ARG A 1 95 ? -8.700 -10.117 -10.945 1.00 88.44 95 ARG A C 1
ATOM 691 O O . ARG A 1 95 ? -7.752 -10.850 -10.677 1.00 88.44 95 ARG A O 1
ATOM 698 N N . LEU A 1 96 ? -9.349 -9.415 -10.016 1.00 89.38 96 LEU A N 1
ATOM 699 C CA . LEU A 1 96 ? -9.018 -9.507 -8.598 1.00 89.38 96 LEU A CA 1
ATOM 700 C C . LEU A 1 96 ? -9.352 -10.900 -8.045 1.00 89.38 96 LEU A C 1
ATOM 702 O O . LEU A 1 96 ? -8.542 -11.461 -7.311 1.00 89.38 96 LEU A O 1
ATOM 706 N N . ALA A 1 97 ? -10.504 -11.471 -8.412 1.00 90.12 97 ALA A N 1
ATOM 707 C CA . ALA A 1 97 ? -10.852 -12.847 -8.061 1.00 90.12 97 ALA A CA 1
ATOM 708 C C . ALA A 1 97 ? -9.882 -13.850 -8.691 1.00 90.12 97 ALA A C 1
ATOM 710 O O . ALA A 1 97 ? -9.427 -14.761 -8.004 1.00 90.12 97 ALA A O 1
ATOM 711 N N . GLU A 1 98 ? -9.508 -13.655 -9.958 1.00 91.75 98 GLU A N 1
ATOM 712 C CA . GLU A 1 98 ? -8.513 -14.496 -10.621 1.00 91.75 98 GLU A CA 1
ATOM 713 C C . GLU A 1 98 ? -7.156 -14.431 -9.911 1.00 91.75 98 GLU A C 1
ATOM 715 O O . GLU A 1 98 ? -6.529 -15.467 -9.721 1.00 91.75 98 GLU A O 1
ATOM 720 N N . LEU A 1 99 ? -6.710 -13.248 -9.474 1.00 94.12 99 LEU A N 1
ATOM 721 C CA . LEU A 1 99 ? -5.450 -13.102 -8.744 1.00 94.12 99 LEU A CA 1
ATOM 722 C C . LEU A 1 99 ? -5.502 -13.858 -7.414 1.00 94.12 99 LEU A C 1
ATOM 724 O O . LEU A 1 99 ? -4.561 -14.567 -7.072 1.00 94.12 99 LEU A O 1
ATOM 728 N N . LEU A 1 100 ? -6.613 -13.739 -6.683 1.00 94.00 100 LEU A N 1
ATOM 729 C CA . LEU A 1 100 ? -6.818 -14.431 -5.408 1.00 94.00 100 LEU A CA 1
ATOM 730 C C . LEU A 1 100 ? -6.883 -15.947 -5.566 1.00 94.00 100 LEU A C 1
ATOM 732 O O . LEU A 1 100 ? -6.384 -16.659 -4.705 1.00 94.00 100 LEU A O 1
ATOM 736 N N . ALA A 1 101 ? -7.436 -16.442 -6.673 1.00 93.88 101 ALA A N 1
ATOM 737 C CA . ALA A 1 101 ? -7.479 -17.870 -6.971 1.00 93.88 101 ALA A CA 1
ATOM 738 C C . ALA A 1 101 ? -6.083 -18.490 -7.190 1.00 93.88 101 ALA A C 1
ATOM 740 O O . ALA A 1 101 ? -5.954 -19.710 -7.210 1.00 93.88 101 ALA A O 1
ATOM 741 N N . ARG A 1 102 ? -5.034 -17.671 -7.345 1.00 95.81 102 ARG A N 1
ATOM 742 C CA . ARG A 1 102 ? -3.635 -18.126 -7.447 1.00 95.81 102 ARG A CA 1
ATOM 743 C C . ARG A 1 102 ? -2.941 -18.232 -6.097 1.00 95.81 102 ARG A C 1
ATOM 745 O O . ARG A 1 102 ? -1.801 -18.694 -6.047 1.00 95.81 102 ARG A O 1
ATOM 752 N N . GLN A 1 103 ? -3.592 -17.774 -5.028 1.00 96.50 103 GLN A N 1
ATOM 753 C CA . GLN A 1 103 ? -3.067 -17.934 -3.687 1.00 96.50 103 GLN A CA 1
ATOM 754 C C . GLN A 1 103 ? -3.118 -19.413 -3.303 1.00 96.50 103 GLN A C 1
ATOM 756 O O . GLN A 1 103 ? -4.177 -20.040 -3.338 1.00 96.50 103 GLN A O 1
ATOM 761 N N . GLN A 1 104 ? -1.975 -19.967 -2.920 1.00 96.00 104 GLN A N 1
ATOM 762 C CA . GLN A 1 104 ? -1.901 -21.315 -2.381 1.00 96.00 104 GLN A CA 1
ATOM 763 C C . GLN A 1 104 ? -2.602 -21.384 -1.014 1.00 96.00 104 GLN A C 1
ATOM 765 O O . GLN A 1 104 ? -2.653 -20.384 -0.292 1.00 96.00 104 GLN A O 1
ATOM 770 N N . PRO A 1 105 ? -3.122 -22.556 -0.607 1.00 94.25 105 PRO A N 1
ATOM 771 C CA . PRO A 1 105 ? -3.656 -22.739 0.736 1.00 94.25 105 PRO A CA 1
ATOM 772 C C . PRO A 1 105 ? -2.628 -22.362 1.818 1.00 94.25 105 PRO A C 1
ATOM 774 O O . PRO A 1 105 ? -1.422 -22.534 1.609 1.00 94.25 105 PRO A O 1
ATOM 777 N N . PRO A 1 106 ? -3.062 -21.878 2.995 1.00 93.19 106 PRO A N 1
ATOM 778 C CA . PRO A 1 106 ? -2.150 -21.638 4.105 1.00 93.19 106 PRO A CA 1
ATOM 779 C C . PRO A 1 106 ? -1.605 -22.963 4.684 1.00 93.19 106 PRO A C 1
ATOM 781 O O . PRO A 1 106 ? -2.162 -24.042 4.432 1.00 93.19 106 PRO A O 1
ATOM 784 N N . PRO A 1 107 ? -0.540 -22.912 5.505 1.00 88.81 107 PRO A N 1
ATOM 785 C CA . PRO A 1 107 ? -0.036 -24.087 6.212 1.00 88.81 107 PRO A CA 1
ATOM 786 C C . PRO A 1 107 ? -1.129 -24.803 7.035 1.00 88.81 107 PRO A C 1
ATOM 788 O O . PRO A 1 107 ? -1.978 -24.133 7.626 1.00 88.81 107 PRO A O 1
ATOM 791 N N . PRO A 1 108 ? -1.111 -26.151 7.120 1.00 90.62 108 PRO A N 1
ATOM 792 C CA . PRO A 1 108 ? -0.076 -27.061 6.612 1.00 90.62 108 PRO A CA 1
ATOM 793 C C . PRO A 1 108 ? -0.263 -27.504 5.147 1.00 90.62 108 PRO A C 1
ATOM 795 O O . PRO A 1 108 ? 0.524 -28.314 4.666 1.00 90.62 108 PRO A O 1
ATOM 798 N N . PHE A 1 109 ? -1.295 -27.026 4.445 1.00 89.31 109 PHE A N 1
ATOM 799 C CA . PHE A 1 109 ? -1.665 -27.527 3.112 1.00 89.31 109 PHE A CA 1
ATOM 800 C C . PHE A 1 109 ? -0.949 -26.816 1.955 1.00 89.31 109 PHE A C 1
ATOM 802 O O . PHE A 1 109 ? -0.924 -27.333 0.843 1.00 89.31 109 PHE A O 1
ATOM 809 N N . GLY A 1 110 ? -0.348 -25.659 2.224 1.00 91.69 110 GLY A N 1
ATOM 810 C CA . GLY A 1 110 ? 0.503 -24.909 1.305 1.00 91.69 110 GLY A CA 1
ATOM 811 C C . GLY A 1 110 ? 1.327 -23.870 2.065 1.00 91.69 110 GLY A C 1
ATOM 812 O O . GLY A 1 110 ? 1.451 -23.941 3.290 1.00 91.69 110 GLY A O 1
ATOM 813 N N . ASP A 1 111 ? 1.909 -22.908 1.352 1.00 93.44 111 ASP A N 1
ATOM 814 C CA . ASP A 1 111 ? 2.702 -21.822 1.943 1.00 93.44 111 ASP A CA 1
ATOM 815 C C . ASP A 1 111 ? 1.969 -20.472 1.979 1.00 93.44 111 ASP A C 1
ATOM 817 O O . ASP A 1 111 ? 2.493 -19.501 2.522 1.00 93.44 111 ASP A O 1
ATOM 821 N N . GLY A 1 112 ? 0.745 -20.407 1.447 1.00 95.00 112 GLY A N 1
ATOM 822 C CA . GLY A 1 112 ? -0.048 -19.184 1.372 1.00 95.00 112 GLY A CA 1
ATOM 823 C C . GLY A 1 112 ? 0.445 -18.136 0.375 1.00 95.00 112 GLY A C 1
ATOM 824 O O . GLY A 1 112 ? -0.159 -17.066 0.319 1.00 95.00 112 GLY A O 1
ATOM 825 N N . GLY A 1 113 ? 1.532 -18.396 -0.360 1.00 96.81 113 GLY A N 1
ATOM 826 C CA . GLY A 1 113 ? 2.058 -17.504 -1.394 1.00 96.81 113 GLY A CA 1
ATOM 827 C C . GLY A 1 113 ? 1.229 -17.541 -2.680 1.00 96.81 113 GLY A C 1
ATOM 828 O O . GLY A 1 113 ? 0.177 -18.172 -2.740 1.00 96.81 113 GLY A O 1
ATOM 829 N N . PHE A 1 114 ? 1.699 -16.844 -3.711 1.00 97.69 114 PHE A N 1
ATOM 830 C CA . PHE A 1 114 ? 1.074 -16.842 -5.035 1.00 97.69 114 PHE A CA 1
ATOM 831 C C . PHE A 1 114 ? 2.019 -17.472 -6.050 1.00 97.69 114 PHE A C 1
ATOM 833 O O . PHE A 1 114 ? 3.220 -17.194 -6.020 1.00 97.69 114 PHE A O 1
ATOM 840 N N . GLY A 1 115 ? 1.471 -18.300 -6.938 1.00 96.38 115 GLY A N 1
ATOM 841 C CA . GLY A 1 115 ? 2.183 -18.845 -8.095 1.00 96.38 115 GLY A CA 1
ATOM 842 C C . GLY A 1 115 ? 1.867 -18.097 -9.390 1.00 96.38 115 GLY A C 1
ATOM 843 O O . GLY A 1 115 ? 1.007 -17.213 -9.417 1.00 96.38 115 GLY A O 1
ATOM 844 N N . ASP A 1 116 ? 2.541 -18.474 -10.475 1.00 94.81 116 ASP A N 1
ATOM 845 C CA . ASP A 1 116 ? 2.379 -17.912 -11.824 1.00 94.81 116 ASP A CA 1
ATOM 846 C C . ASP A 1 116 ? 0.957 -18.092 -12.392 1.00 94.81 116 ASP A C 1
ATOM 848 O O . ASP A 1 116 ? 0.479 -17.259 -13.156 1.00 94.81 116 ASP A O 1
ATOM 852 N N . ALA A 1 117 ? 0.255 -19.151 -11.981 1.00 93.25 117 ALA A N 1
ATOM 853 C CA . ALA A 1 117 ? -1.150 -19.451 -12.268 1.00 93.25 117 ALA A CA 1
ATOM 854 C C . ALA A 1 117 ? -1.815 -20.200 -11.091 1.00 93.25 117 ALA A C 1
ATOM 856 O O . ALA A 1 117 ? -1.165 -20.522 -10.093 1.00 93.25 117 ALA A O 1
ATOM 857 N N . ALA A 1 118 ? -3.117 -20.490 -11.197 1.00 89.81 118 ALA A N 1
ATOM 858 C CA . ALA A 1 118 ? -3.806 -21.327 -10.211 1.00 89.81 118 ALA A CA 1
ATOM 859 C C . ALA A 1 118 ? -3.119 -22.700 -10.098 1.00 89.81 118 ALA A C 1
ATOM 861 O O . ALA A 1 118 ? -2.660 -23.245 -11.101 1.00 89.81 118 ALA A O 1
ATOM 862 N N . ASP A 1 119 ? -3.015 -23.219 -8.873 1.00 87.19 119 ASP A N 1
ATOM 863 C CA . ASP A 1 119 ? -2.384 -24.511 -8.553 1.00 87.19 119 ASP A CA 1
ATOM 864 C C . ASP A 1 119 ? -0.893 -24.641 -8.932 1.00 87.19 119 ASP A C 1
ATOM 866 O O . ASP A 1 119 ? -0.336 -25.740 -8.935 1.00 87.19 119 ASP A O 1
ATOM 870 N N . THR A 1 120 ? -0.210 -23.527 -9.216 1.00 93.50 120 THR A N 1
ATOM 871 C CA . THR A 1 120 ? 1.246 -23.514 -9.438 1.00 93.50 120 THR A CA 1
ATOM 872 C C . THR A 1 120 ? 2.011 -23.153 -8.158 1.00 93.50 120 THR A C 1
ATOM 874 O O . THR A 1 120 ? 1.485 -22.406 -7.328 1.00 93.50 120 THR A O 1
ATOM 877 N N . PRO A 1 121 ? 3.249 -23.659 -7.969 1.00 94.75 121 PRO A N 1
ATOM 878 C CA . PRO A 1 121 ? 4.045 -23.353 -6.784 1.00 94.75 121 PRO A CA 1
ATOM 879 C C . PRO A 1 121 ? 4.287 -21.855 -6.600 1.00 94.75 121 PRO A C 1
ATOM 881 O O . PRO A 1 121 ? 4.554 -21.140 -7.566 1.00 94.75 121 PRO A O 1
ATOM 884 N N . SER A 1 122 ? 4.265 -21.403 -5.348 1.00 96.12 122 SER A N 1
ATOM 885 C CA . SER A 1 122 ? 4.512 -20.004 -5.019 1.00 96.12 122 SER A CA 1
ATOM 886 C C . SER A 1 122 ? 5.958 -19.588 -5.287 1.00 96.12 122 SER A C 1
ATOM 888 O O . SER A 1 122 ? 6.904 -20.281 -4.893 1.00 96.12 122 SER A O 1
ATOM 890 N N . THR A 1 123 ? 6.133 -18.401 -5.863 1.00 96.69 123 THR A N 1
ATOM 891 C CA . THR A 1 123 ? 7.441 -17.742 -5.998 1.00 96.69 123 THR A CA 1
ATOM 892 C C . THR A 1 123 ? 7.459 -16.433 -5.215 1.00 96.69 123 THR A C 1
ATOM 894 O O . THR A 1 123 ? 6.413 -15.879 -4.859 1.00 96.69 123 THR A O 1
ATOM 897 N N . VAL A 1 124 ? 8.653 -15.921 -4.917 1.00 97.62 124 VAL A N 1
ATOM 898 C CA . VAL A 1 124 ? 8.803 -14.587 -4.326 1.00 97.62 124 VAL A CA 1
ATOM 899 C C . VAL A 1 124 ? 8.299 -13.532 -5.312 1.00 97.62 124 VAL A C 1
ATOM 901 O O . VAL A 1 124 ? 7.592 -12.611 -4.899 1.00 97.62 124 VAL A O 1
ATOM 904 N N . LEU A 1 125 ? 8.620 -13.679 -6.603 1.00 97.19 125 LEU A N 1
ATOM 905 C CA . LEU A 1 125 ? 8.218 -12.751 -7.660 1.00 97.19 125 LEU A CA 1
ATOM 906 C C . LEU A 1 125 ? 6.694 -12.604 -7.759 1.00 97.19 125 LEU A C 1
ATOM 908 O O . LEU A 1 125 ? 6.168 -11.492 -7.650 1.00 97.19 125 LEU A O 1
ATOM 912 N N . ASP A 1 126 ? 5.991 -13.723 -7.915 1.00 98.00 126 ASP A N 1
ATOM 913 C CA . ASP A 1 126 ? 4.536 -13.758 -8.070 1.00 98.00 126 ASP A CA 1
ATOM 914 C C . ASP A 1 126 ? 3.843 -13.250 -6.805 1.00 98.00 126 ASP A C 1
ATOM 916 O O . ASP A 1 126 ? 2.938 -12.415 -6.873 1.00 98.00 126 ASP A O 1
ATOM 920 N N . THR A 1 127 ? 4.331 -13.670 -5.634 1.00 98.25 127 THR A N 1
ATOM 921 C CA . THR A 1 127 ? 3.809 -13.211 -4.342 1.00 98.25 127 THR A CA 1
ATOM 922 C C . THR A 1 127 ? 3.985 -11.700 -4.169 1.00 98.25 127 THR A C 1
ATOM 924 O O . THR A 1 127 ? 3.053 -11.015 -3.745 1.00 98.25 127 THR A O 1
ATOM 927 N N . ALA A 1 128 ? 5.140 -11.139 -4.539 1.00 98.38 128 ALA A N 1
ATOM 928 C CA . ALA A 1 128 ? 5.383 -9.701 -4.451 1.00 98.38 128 ALA A CA 1
ATOM 929 C C . ALA A 1 128 ? 4.484 -8.895 -5.407 1.00 98.38 128 ALA A C 1
ATOM 931 O O . ALA A 1 128 ? 3.961 -7.845 -5.018 1.00 98.38 128 ALA A O 1
ATOM 932 N N . PHE A 1 129 ? 4.267 -9.373 -6.637 1.00 98.12 129 PHE A N 1
ATOM 933 C CA . PHE A 1 129 ? 3.340 -8.739 -7.580 1.00 98.12 129 PHE A CA 1
ATOM 934 C C . PHE A 1 129 ? 1.891 -8.803 -7.098 1.00 98.12 129 PHE A C 1
ATOM 936 O O . PHE A 1 129 ? 1.207 -7.773 -7.093 1.00 98.12 129 PHE A O 1
ATOM 943 N N . ALA A 1 130 ? 1.440 -9.972 -6.638 1.00 97.88 130 ALA A N 1
ATOM 944 C CA . ALA A 1 130 ? 0.091 -10.157 -6.124 1.00 97.88 130 ALA A CA 1
ATOM 945 C C . ALA A 1 130 ? -0.188 -9.227 -4.936 1.00 97.88 130 ALA A C 1
ATOM 947 O O . ALA A 1 130 ? -1.170 -8.486 -4.946 1.00 97.88 130 ALA A O 1
ATOM 948 N N . LEU A 1 131 ? 0.717 -9.176 -3.954 1.00 98.25 131 LEU A N 1
ATOM 949 C CA . LEU A 1 131 ? 0.575 -8.303 -2.787 1.00 98.25 131 LEU A CA 1
ATOM 950 C C . LEU A 1 131 ? 0.563 -6.811 -3.160 1.00 98.25 131 LEU A C 1
ATOM 952 O O . LEU A 1 131 ? -0.220 -6.050 -2.597 1.00 98.25 131 LEU A O 1
ATOM 956 N N . GLN A 1 132 ? 1.355 -6.367 -4.144 1.00 96.81 132 GLN A N 1
ATOM 957 C CA . GLN A 1 132 ? 1.272 -4.976 -4.621 1.00 96.81 132 GLN A CA 1
ATOM 958 C C . GLN A 1 132 ? -0.096 -4.651 -5.234 1.00 96.81 132 GLN A C 1
ATOM 960 O O . GLN A 1 132 ? -0.653 -3.586 -4.961 1.00 96.81 132 GLN A O 1
ATOM 965 N N . ALA A 1 133 ? -0.643 -5.550 -6.053 1.00 95.25 133 ALA A N 1
ATOM 966 C CA . ALA A 1 133 ? -1.956 -5.359 -6.665 1.00 95.25 133 ALA A CA 1
ATOM 967 C C . ALA A 1 133 ? -3.085 -5.375 -5.623 1.00 95.25 133 ALA A C 1
ATOM 969 O O . ALA A 1 133 ? -3.975 -4.527 -5.660 1.00 95.25 133 ALA A O 1
ATOM 970 N N . LEU A 1 134 ? -3.023 -6.290 -4.654 1.00 94.75 134 LEU A N 1
ATOM 971 C CA . LEU A 1 134 ? -3.985 -6.388 -3.557 1.00 94.75 134 LEU A CA 1
ATOM 972 C C . LEU A 1 134 ? -3.962 -5.149 -2.659 1.00 94.75 134 LEU A C 1
ATOM 974 O O . LEU A 1 134 ? -5.020 -4.609 -2.327 1.00 94.75 134 LEU A O 1
ATOM 978 N N . ALA A 1 135 ? -2.773 -4.653 -2.318 1.00 93.19 135 ALA A N 1
ATOM 979 C CA . ALA A 1 135 ? -2.623 -3.419 -1.561 1.00 93.19 135 ALA A CA 1
ATOM 980 C C . ALA A 1 135 ? -3.243 -2.214 -2.282 1.00 93.19 135 ALA A C 1
ATOM 982 O O . ALA A 1 135 ? -3.994 -1.451 -1.674 1.00 93.19 135 ALA A O 1
ATOM 983 N N . ALA A 1 136 ? -3.014 -2.084 -3.593 1.00 90.69 136 ALA A N 1
ATOM 984 C CA . ALA A 1 136 ? -3.608 -1.021 -4.406 1.00 90.69 136 ALA A CA 1
ATOM 985 C C . ALA A 1 136 ? -5.145 -1.088 -4.485 1.00 90.69 136 ALA A C 1
ATOM 987 O O . ALA A 1 136 ? -5.787 -0.103 -4.844 1.00 90.69 136 ALA A O 1
ATOM 988 N N . ARG A 1 137 ? -5.741 -2.235 -4.132 1.00 89.75 137 ARG A N 1
ATOM 989 C CA . ARG A 1 137 ? -7.193 -2.466 -4.077 1.00 89.75 137 ARG A CA 1
ATOM 990 C C . ARG A 1 137 ? -7.752 -2.484 -2.653 1.00 89.75 137 ARG A C 1
ATOM 992 O O . ARG A 1 137 ? -8.857 -2.981 -2.441 1.00 89.75 137 ARG A O 1
ATOM 999 N N . GLY A 1 138 ? -6.993 -1.972 -1.680 1.00 88.00 138 GLY A N 1
ATOM 1000 C CA . GLY A 1 138 ? -7.419 -1.879 -0.282 1.00 88.00 138 GLY A CA 1
ATOM 1001 C C . GLY A 1 138 ? -7.604 -3.237 0.401 1.00 88.00 138 GLY A C 1
ATOM 1002 O O . GLY A 1 138 ? -8.319 -3.332 1.392 1.00 88.00 138 GLY A O 1
ATOM 1003 N N . GLN A 1 139 ? -6.986 -4.303 -0.120 1.00 89.44 139 GLN A N 1
ATOM 1004 C CA . GLN A 1 139 ? -7.135 -5.668 0.404 1.00 89.44 139 GLN A CA 1
ATOM 1005 C C . GLN A 1 139 ? -6.088 -6.020 1.471 1.00 89.44 139 GLN A C 1
ATOM 1007 O O . GLN A 1 139 ? -5.935 -7.188 1.822 1.00 89.44 139 GLN A O 1
ATOM 1012 N N . THR A 1 140 ? -5.359 -5.035 2.004 1.00 88.62 140 THR A N 1
ATOM 1013 C CA . THR A 1 140 ? -4.294 -5.237 3.005 1.00 88.62 140 THR A CA 1
ATOM 1014 C C . THR A 1 140 ? -4.794 -5.891 4.294 1.00 88.62 140 THR A C 1
ATOM 1016 O O . THR A 1 140 ? -4.008 -6.498 5.019 1.00 88.62 140 THR A O 1
ATOM 1019 N N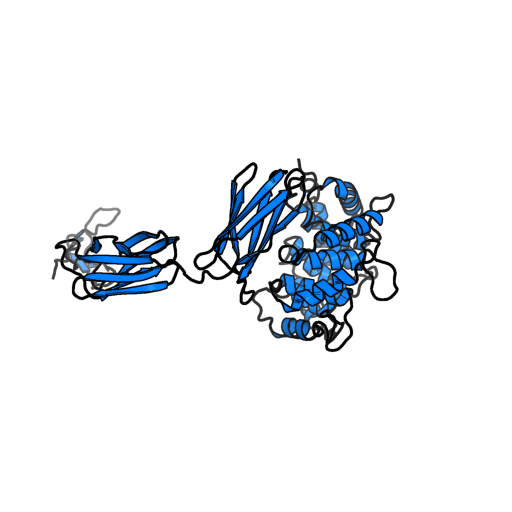 . GLY A 1 141 ? -6.099 -5.793 4.571 1.00 82.50 141 GLY A N 1
ATOM 1020 C CA . GLY A 1 141 ? -6.724 -6.317 5.779 1.00 82.50 141 GLY A CA 1
ATOM 1021 C C . GLY A 1 141 ? -7.175 -7.779 5.738 1.00 82.50 141 GLY A C 1
ATOM 1022 O O . GLY A 1 141 ? -7.770 -8.248 6.710 1.00 82.50 141 GLY A O 1
ATOM 1023 N N . ARG A 1 142 ? -6.925 -8.503 4.644 1.00 87.12 142 ARG A N 1
ATOM 1024 C CA . ARG A 1 142 ? -7.334 -9.906 4.511 1.00 87.12 142 ARG A CA 1
ATOM 1025 C C . ARG A 1 142 ? -6.484 -10.842 5.379 1.00 87.12 142 ARG A C 1
ATOM 1027 O O . ARG A 1 142 ? -5.259 -10.831 5.233 1.00 87.12 142 ARG A O 1
ATOM 1034 N N . PRO A 1 143 ? -7.088 -11.659 6.262 1.00 82.38 143 PRO A N 1
ATOM 1035 C CA . PRO A 1 143 ? -6.335 -12.560 7.133 1.00 82.38 143 PRO A CA 1
ATOM 1036 C C . PRO A 1 143 ? -5.524 -13.600 6.347 1.00 82.38 143 PRO A C 1
ATOM 1038 O O . PRO A 1 143 ? -4.424 -13.956 6.768 1.00 82.38 143 PRO A O 1
ATOM 1041 N N . GLU A 1 144 ? -6.003 -14.020 5.176 1.00 86.75 144 GLU A N 1
ATOM 1042 C CA . GLU A 1 144 ? -5.352 -15.009 4.310 1.00 86.75 144 GLU A CA 1
ATOM 1043 C C . GLU A 1 144 ? -3.982 -14.532 3.805 1.00 86.75 144 GLU A C 1
ATOM 1045 O O . GLU A 1 144 ? -3.106 -15.343 3.506 1.00 86.75 144 GLU A O 1
ATOM 1050 N N . LEU A 1 145 ? -3.746 -13.217 3.751 1.00 92.81 145 LEU A N 1
ATOM 1051 C CA . LEU A 1 145 ? -2.473 -12.654 3.294 1.00 92.81 145 LEU A CA 1
ATOM 1052 C C . LEU A 1 145 ? -1.352 -12.793 4.328 1.00 92.81 145 LEU A C 1
ATOM 1054 O O . LEU A 1 145 ? -0.184 -12.640 3.974 1.00 92.81 145 LEU A O 1
ATOM 1058 N N . ALA A 1 146 ? -1.668 -13.135 5.582 1.00 91.50 146 ALA A N 1
ATOM 1059 C CA . ALA A 1 146 ? -0.658 -13.373 6.611 1.00 91.50 146 ALA A CA 1
ATOM 1060 C C . ALA A 1 146 ? 0.319 -14.490 6.205 1.00 91.50 146 ALA A C 1
ATOM 1062 O O . ALA A 1 146 ? 1.524 -14.358 6.413 1.00 91.50 146 ALA A O 1
ATOM 1063 N N . SER A 1 147 ? -0.176 -15.560 5.573 1.00 95.00 147 SER A N 1
ATOM 1064 C CA . SER A 1 147 ? 0.675 -16.655 5.095 1.00 95.00 147 SER A CA 1
ATOM 1065 C C . SER A 1 147 ? 1.521 -16.248 3.884 1.00 95.00 147 SER A C 1
ATOM 1067 O O . SER A 1 147 ? 2.704 -16.569 3.858 1.00 95.00 147 SER A O 1
ATOM 1069 N N . ALA A 1 148 ? 0.984 -15.446 2.954 1.00 97.62 148 ALA A N 1
ATOM 1070 C CA . ALA A 1 148 ? 1.752 -14.886 1.834 1.00 97.62 148 ALA A CA 1
ATOM 1071 C C . ALA A 1 148 ? 2.918 -14.002 2.314 1.00 97.62 148 ALA A C 1
ATOM 1073 O O . ALA A 1 148 ? 4.041 -14.099 1.819 1.00 97.62 148 ALA A O 1
ATOM 1074 N N . LEU A 1 149 ? 2.666 -13.155 3.318 1.00 97.25 149 LEU A N 1
ATOM 1075 C CA . LEU A 1 149 ? 3.701 -12.343 3.959 1.00 97.25 149 LEU A CA 1
ATOM 1076 C C . LEU A 1 149 ? 4.719 -13.229 4.687 1.00 97.25 149 LEU A C 1
ATOM 1078 O O . LEU A 1 149 ? 5.920 -13.026 4.536 1.00 97.25 149 LEU A O 1
ATOM 1082 N N . GLY A 1 150 ? 4.253 -14.245 5.421 1.00 95.62 150 GLY A N 1
ATOM 1083 C CA . GLY A 1 150 ? 5.110 -15.228 6.086 1.00 95.62 150 GLY A CA 1
ATOM 1084 C C . GLY A 1 150 ? 6.031 -15.972 5.115 1.00 95.62 150 GLY A C 1
ATOM 1085 O O . GLY A 1 150 ? 7.210 -16.155 5.413 1.00 95.62 150 GLY A O 1
ATOM 1086 N N . LEU A 1 151 ? 5.535 -16.332 3.928 1.00 96.25 151 LEU A N 1
ATOM 1087 C CA . LEU A 1 151 ? 6.339 -16.905 2.849 1.00 96.25 151 LEU A CA 1
ATOM 1088 C C . LEU A 1 151 ? 7.475 -15.956 2.450 1.00 96.25 151 LEU A C 1
ATOM 1090 O O . LEU A 1 151 ? 8.635 -16.368 2.450 1.00 96.25 151 LEU A O 1
ATOM 1094 N N . LEU A 1 152 ? 7.182 -14.679 2.182 1.00 98.06 152 LEU A N 1
ATOM 1095 C CA . LEU A 1 152 ? 8.220 -13.700 1.844 1.00 98.06 152 LEU A CA 1
ATOM 1096 C C . LEU A 1 152 ? 9.248 -13.539 2.970 1.00 98.06 152 LEU A C 1
ATOM 1098 O O . LEU A 1 152 ? 10.447 -13.565 2.698 1.00 98.06 152 LEU A O 1
ATOM 1102 N N . LEU A 1 153 ? 8.808 -13.430 4.226 1.00 97.25 153 LEU A N 1
ATOM 1103 C CA . LEU A 1 153 ? 9.703 -13.303 5.381 1.00 97.25 153 LEU A CA 1
ATOM 1104 C C . LEU A 1 153 ? 10.637 -14.513 5.522 1.00 97.25 153 LEU A C 1
ATOM 1106 O O . LEU A 1 153 ? 11.840 -14.345 5.711 1.00 97.25 153 LEU A O 1
ATOM 1110 N N . ASN A 1 154 ? 10.105 -15.724 5.355 1.00 94.88 154 ASN A N 1
ATOM 1111 C CA . ASN A 1 154 ? 10.876 -16.965 5.445 1.00 94.88 154 ASN A CA 1
ATOM 1112 C C . ASN A 1 154 ? 11.848 -17.165 4.271 1.00 94.88 154 ASN A C 1
ATOM 1114 O O . ASN A 1 154 ? 12.779 -17.963 4.375 1.00 94.88 154 ASN A O 1
ATOM 1118 N N . ARG A 1 155 ? 11.634 -16.473 3.146 1.00 95.75 155 ARG A N 1
ATOM 1119 C CA . ARG A 1 155 ? 12.498 -16.532 1.955 1.00 95.75 155 ARG A CA 1
ATOM 1120 C C . ARG A 1 155 ? 13.518 -15.395 1.894 1.00 95.75 155 ARG A C 1
ATOM 1122 O O . ARG A 1 155 ? 14.336 -15.386 0.976 1.00 95.75 155 ARG A O 1
ATOM 1129 N N . GLN A 1 156 ? 13.506 -14.467 2.854 1.00 97.75 156 GLN A N 1
ATOM 1130 C CA . GLN A 1 156 ? 14.559 -13.463 2.962 1.00 97.75 156 GLN A CA 1
ATOM 1131 C C . GLN A 1 156 ? 15.868 -14.130 3.383 1.00 97.75 156 GLN A C 1
ATOM 1133 O O . GLN A 1 156 ? 15.925 -14.854 4.379 1.00 97.75 156 GLN A O 1
ATOM 1138 N N . ARG A 1 157 ? 16.938 -13.877 2.635 1.00 96.75 157 ARG A N 1
ATOM 1139 C CA . ARG A 1 157 ? 18.240 -14.495 2.890 1.00 96.75 157 ARG A CA 1
ATOM 1140 C C . ARG A 1 157 ? 18.997 -13.781 4.007 1.00 96.75 157 ARG A C 1
ATOM 1142 O O . ARG A 1 157 ? 18.621 -12.704 4.472 1.00 96.75 157 ARG A O 1
ATOM 1149 N N . ALA A 1 158 ? 20.103 -14.393 4.428 1.00 95.75 158 ALA A N 1
ATOM 1150 C CA . ALA A 1 158 ? 20.986 -13.842 5.456 1.00 95.75 158 ALA A CA 1
ATOM 1151 C C . ALA A 1 158 ? 21.599 -12.485 5.063 1.00 95.75 158 ALA A C 1
ATOM 1153 O O . ALA A 1 158 ? 21.856 -11.668 5.939 1.00 95.75 158 ALA A O 1
ATOM 1154 N N . ASP A 1 159 ? 21.787 -12.232 3.763 1.00 96.50 159 ASP A N 1
ATOM 1155 C CA . ASP A 1 159 ? 22.259 -10.946 3.232 1.00 96.50 159 A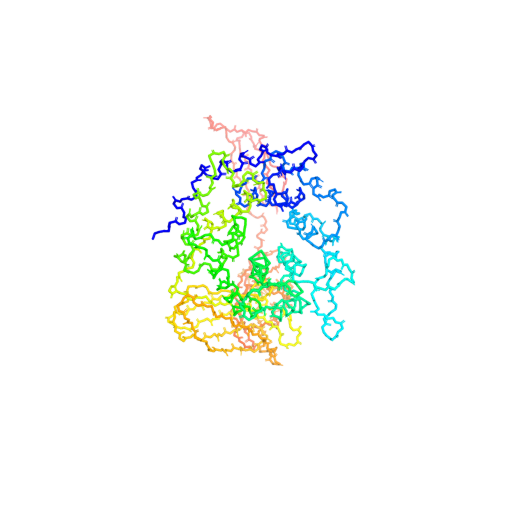SP A CA 1
ATOM 1156 C C . ASP A 1 159 ? 21.169 -9.858 3.196 1.00 96.50 159 ASP A C 1
ATOM 1158 O O . ASP A 1 159 ? 21.458 -8.721 2.841 1.00 96.50 159 ASP A O 1
ATOM 1162 N N . GLY A 1 160 ? 19.927 -10.192 3.570 1.00 97.44 160 GLY A N 1
ATOM 1163 C CA . GLY A 1 160 ? 18.781 -9.286 3.570 1.00 97.44 160 GLY A CA 1
ATOM 1164 C C . GLY A 1 160 ? 18.040 -9.184 2.235 1.00 97.44 160 GLY A C 1
ATOM 1165 O O . GLY A 1 160 ? 16.973 -8.570 2.193 1.00 97.44 160 GLY A O 1
ATOM 1166 N N . GLY A 1 161 ? 18.552 -9.796 1.167 1.00 97.94 161 GLY A N 1
ATOM 1167 C CA . GLY A 1 161 ? 17.923 -9.792 -0.149 1.00 97.94 161 GLY A CA 1
ATOM 1168 C C . GLY A 1 161 ? 16.989 -10.978 -0.401 1.00 97.94 161 GLY A C 1
ATOM 1169 O O . GLY A 1 161 ? 16.863 -11.906 0.407 1.00 97.94 161 GLY A O 1
ATOM 1170 N N . TRP A 1 162 ? 16.329 -10.935 -1.560 1.00 98.12 162 TRP A N 1
ATOM 1171 C CA . TRP A 1 162 ? 15.478 -12.007 -2.076 1.00 98.12 162 TRP A CA 1
ATOM 1172 C C . TRP A 1 162 ? 15.930 -12.507 -3.448 1.00 98.12 162 TRP A C 1
ATOM 1174 O O . TRP A 1 162 ? 16.438 -11.764 -4.294 1.00 98.12 162 TRP A O 1
ATOM 1184 N N . SER A 1 163 ? 15.658 -13.789 -3.670 1.00 94.44 163 SER A N 1
ATOM 1185 C CA . SER A 1 163 ? 15.910 -14.557 -4.889 1.00 94.44 163 SER A CA 1
ATOM 1186 C C . SER A 1 163 ? 14.810 -15.606 -5.055 1.00 94.44 163 SER A C 1
ATOM 1188 O O . SER A 1 163 ? 14.276 -16.074 -4.048 1.00 94.44 163 SER A O 1
ATOM 1190 N N . ASP A 1 164 ? 14.560 -16.069 -6.278 1.00 88.50 164 ASP A N 1
ATOM 1191 C CA . ASP A 1 164 ? 13.808 -17.308 -6.502 1.00 88.50 164 ASP A CA 1
ATOM 1192 C C . ASP A 1 164 ? 14.747 -18.503 -6.703 1.00 88.50 164 ASP A C 1
ATOM 1194 O O . ASP A 1 164 ? 15.780 -18.409 -7.375 1.00 88.50 164 ASP A O 1
ATOM 1198 N N . GLY A 1 165 ? 14.381 -19.641 -6.108 1.00 80.56 165 GLY A N 1
ATOM 1199 C CA . GLY A 1 165 ? 15.156 -20.880 -6.171 1.00 80.56 165 GLY A CA 1
ATOM 1200 C C . GLY A 1 165 ? 16.539 -20.767 -5.520 1.00 80.56 165 GLY A C 1
ATOM 1201 O O . GLY A 1 165 ? 16.688 -20.236 -4.421 1.00 80.56 165 GLY A O 1
ATOM 1202 N N . VAL A 1 166 ? 17.557 -21.302 -6.198 1.00 79.00 166 VAL A N 1
ATOM 1203 C CA . VAL A 1 166 ? 18.953 -21.351 -5.715 1.00 79.00 166 VAL A CA 1
ATOM 1204 C C . VAL A 1 166 ? 19.793 -20.131 -6.117 1.00 79.00 166 VAL A C 1
ATOM 1206 O O . VAL A 1 166 ? 20.976 -20.069 -5.785 1.00 79.00 166 VAL A O 1
ATOM 1209 N N . ASN A 1 167 ? 19.202 -19.166 -6.827 1.00 83.44 167 ASN A N 1
ATOM 1210 C CA . ASN A 1 167 ? 19.890 -17.970 -7.323 1.00 83.44 167 ASN A CA 1
ATOM 1211 C C . ASN A 1 167 ? 20.414 -17.094 -6.182 1.00 83.44 167 ASN A C 1
ATOM 1213 O O . ASN A 1 167 ? 19.945 -17.213 -5.060 1.00 83.44 167 ASN A O 1
ATOM 1217 N N . LEU A 1 168 ? 21.364 -16.194 -6.443 1.00 89.25 168 LEU A N 1
ATOM 1218 C CA . LEU A 1 168 ? 21.753 -15.166 -5.468 1.00 89.25 168 LEU A CA 1
ATOM 1219 C C . LEU A 1 168 ? 20.655 -14.099 -5.327 1.00 89.25 168 LEU A C 1
ATOM 1221 O O . LEU A 1 168 ? 19.821 -13.943 -6.222 1.00 89.25 168 LEU A O 1
ATOM 1225 N N . SER A 1 169 ? 20.662 -13.366 -4.209 1.00 94.88 169 SER A N 1
ATOM 1226 C CA . SER A 1 169 ? 19.805 -12.188 -4.029 1.00 94.88 169 SER A CA 1
ATOM 1227 C C . SER A 1 169 ? 20.000 -11.196 -5.177 1.00 94.88 169 SER A C 1
ATOM 1229 O O . SER A 1 169 ? 21.134 -10.932 -5.573 1.00 94.88 169 SER A O 1
ATOM 1231 N N . SER A 1 170 ? 18.909 -10.623 -5.693 1.00 96.12 170 SER A N 1
ATOM 1232 C CA . SER A 1 170 ? 18.961 -9.616 -6.767 1.00 96.12 170 SER A CA 1
ATOM 1233 C C . SER A 1 170 ? 18.381 -8.277 -6.323 1.00 96.12 170 SER A C 1
ATOM 1235 O O . SER A 1 170 ? 17.478 -8.229 -5.479 1.00 96.12 170 SER A O 1
ATOM 1237 N N . VAL A 1 171 ? 18.866 -7.182 -6.919 1.00 97.56 171 VAL A N 1
ATOM 1238 C CA . VAL A 1 171 ? 18.329 -5.834 -6.676 1.00 97.56 171 VAL A CA 1
ATOM 1239 C C . VAL A 1 171 ? 16.867 -5.760 -7.109 1.00 97.56 171 VAL A C 1
ATOM 1241 O O . VAL A 1 171 ? 16.023 -5.326 -6.324 1.00 97.56 171 VAL A O 1
ATOM 1244 N N . TYR A 1 172 ? 16.551 -6.249 -8.313 1.00 96.56 172 TYR A N 1
ATOM 1245 C CA . TYR A 1 172 ? 15.192 -6.261 -8.860 1.00 96.56 172 TYR A CA 1
ATOM 1246 C C . TYR A 1 172 ? 14.167 -6.893 -7.905 1.00 96.56 172 TYR A C 1
ATOM 1248 O O . TYR A 1 172 ? 13.190 -6.244 -7.515 1.00 96.56 172 TYR A O 1
ATOM 1256 N N . LEU A 1 173 ? 14.395 -8.146 -7.495 1.00 97.31 173 LEU A N 1
ATOM 1257 C CA . LEU A 1 173 ? 13.424 -8.882 -6.688 1.00 97.31 173 LEU A CA 1
ATOM 1258 C C . LEU A 1 173 ? 13.362 -8.356 -5.252 1.00 97.31 173 LEU A C 1
ATOM 1260 O O . LEU A 1 173 ? 12.279 -8.288 -4.668 1.00 97.31 173 LEU A O 1
ATOM 1264 N N . THR A 1 174 ? 14.495 -7.916 -4.698 1.00 98.50 174 THR A N 1
ATOM 1265 C CA . THR A 1 174 ? 14.534 -7.300 -3.367 1.00 98.50 174 THR A CA 1
ATOM 1266 C C . THR A 1 174 ? 13.754 -5.989 -3.344 1.00 98.50 174 THR A C 1
ATOM 1268 O O . THR A 1 174 ? 12.907 -5.805 -2.474 1.00 98.50 174 THR A O 1
ATOM 1271 N N . ALA A 1 175 ? 13.954 -5.102 -4.323 1.00 98.00 175 ALA A N 1
ATOM 1272 C CA . ALA A 1 175 ? 13.221 -3.840 -4.412 1.00 98.00 175 ALA A CA 1
ATOM 1273 C C . ALA A 1 175 ? 11.711 -4.063 -4.616 1.00 98.00 175 ALA A C 1
ATOM 1275 O O . ALA A 1 175 ? 10.887 -3.390 -3.988 1.00 98.00 175 ALA A O 1
ATOM 1276 N N . LEU A 1 176 ? 11.327 -5.036 -5.452 1.00 97.31 176 LEU A N 1
ATOM 1277 C CA . LEU A 1 176 ? 9.924 -5.396 -5.663 1.00 97.31 176 LEU A CA 1
ATOM 1278 C C . LEU A 1 176 ? 9.276 -5.936 -4.378 1.00 97.31 176 LEU A C 1
ATOM 1280 O O . LEU A 1 176 ? 8.191 -5.489 -3.999 1.00 97.31 176 LEU A O 1
ATOM 1284 N N . THR A 1 177 ? 9.953 -6.853 -3.688 1.00 98.31 177 THR A N 1
ATOM 1285 C CA . THR A 1 177 ? 9.468 -7.464 -2.443 1.00 98.31 177 THR A CA 1
ATOM 1286 C C . THR A 1 177 ? 9.368 -6.429 -1.329 1.00 98.31 177 THR A C 1
ATOM 1288 O O . THR A 1 177 ? 8.331 -6.304 -0.681 1.00 98.31 177 THR A O 1
ATOM 1291 N N . MET A 1 178 ? 10.397 -5.595 -1.172 1.00 97.56 178 MET A N 1
ATOM 1292 C CA . MET A 1 178 ? 10.419 -4.497 -0.210 1.00 97.56 178 MET A CA 1
ATOM 1293 C C . MET A 1 178 ? 9.265 -3.513 -0.449 1.00 97.56 178 MET A C 1
ATOM 1295 O O . MET A 1 178 ? 8.633 -3.063 0.507 1.00 97.56 178 MET A O 1
ATOM 1299 N N . ARG A 1 179 ? 8.944 -3.189 -1.710 1.00 95.50 179 ARG A N 1
ATOM 1300 C CA . ARG A 1 179 ? 7.804 -2.319 -2.048 1.00 95.50 179 ARG A CA 1
ATOM 1301 C C . ARG A 1 179 ? 6.454 -2.982 -1.760 1.00 95.50 179 ARG A C 1
ATOM 1303 O O . ARG A 1 179 ? 5.527 -2.295 -1.338 1.00 95.50 179 ARG A O 1
ATOM 1310 N N . ALA A 1 180 ? 6.341 -4.296 -1.961 1.00 96.88 180 ALA A N 1
ATOM 1311 C CA . ALA A 1 180 ? 5.144 -5.050 -1.597 1.00 96.88 180 ALA A CA 1
ATOM 1312 C C . ALA A 1 180 ? 4.913 -5.000 -0.079 1.00 96.88 180 ALA A C 1
ATOM 1314 O O . ALA A 1 180 ? 3.886 -4.492 0.365 1.00 96.88 180 ALA A O 1
ATOM 1315 N N . LEU A 1 181 ? 5.908 -5.426 0.709 1.00 96.31 181 LEU A N 1
ATOM 1316 C CA . LEU A 1 181 ? 5.841 -5.500 2.173 1.00 96.31 181 LEU A CA 1
ATOM 1317 C C . LEU A 1 181 ? 5.523 -4.150 2.830 1.00 96.31 181 LEU A C 1
ATOM 1319 O O . LEU A 1 181 ? 4.772 -4.094 3.800 1.00 96.31 181 LEU A O 1
ATOM 1323 N N . GLN A 1 182 ? 6.017 -3.043 2.274 1.00 91.44 182 GLN A N 1
ATOM 1324 C CA . GLN A 1 182 ? 5.721 -1.706 2.798 1.00 91.44 182 GLN A CA 1
ATOM 1325 C C . GLN A 1 182 ? 4.236 -1.380 2.883 1.00 91.44 182 GLN A C 1
ATOM 1327 O O . GLN A 1 182 ? 3.838 -0.662 3.794 1.00 91.44 182 GLN A O 1
ATOM 1332 N N . SER A 1 183 ? 3.418 -1.918 1.980 1.00 91.19 183 SER A N 1
ATOM 1333 C CA . SER A 1 183 ? 1.977 -1.653 1.986 1.00 91.19 183 SER A CA 1
ATOM 1334 C C . SER A 1 183 ? 1.240 -2.366 3.128 1.00 91.19 183 SER A C 1
ATOM 1336 O O . SER A 1 183 ? 0.083 -2.068 3.396 1.00 91.19 183 SER A O 1
ATOM 1338 N N . TYR A 1 184 ? 1.912 -3.298 3.807 1.00 91.62 184 TYR A N 1
ATOM 1339 C CA . TYR A 1 184 ? 1.363 -4.131 4.879 1.00 91.62 184 TYR A CA 1
ATOM 1340 C C . TYR A 1 184 ? 1.978 -3.809 6.249 1.00 91.62 184 TYR A C 1
ATOM 1342 O O . TYR A 1 184 ? 1.557 -4.361 7.265 1.00 91.62 184 TYR A O 1
ATOM 1350 N N . ARG A 1 185 ? 2.963 -2.902 6.296 1.00 85.75 185 ARG A N 1
ATOM 1351 C CA . ARG A 1 185 ? 3.784 -2.624 7.485 1.00 85.75 185 ARG A CA 1
ATOM 1352 C C . ARG A 1 185 ? 3.011 -2.086 8.687 1.00 85.75 185 ARG A C 1
ATOM 1354 O O . ARG A 1 185 ? 3.436 -2.285 9.812 1.00 85.75 185 ARG A O 1
ATOM 1361 N N . ASP A 1 186 ? 1.892 -1.403 8.453 1.00 78.31 186 ASP A N 1
ATOM 1362 C CA . ASP A 1 186 ? 1.092 -0.826 9.540 1.00 78.31 186 ASP A CA 1
ATOM 1363 C C . ASP A 1 186 ? 0.285 -1.908 10.282 1.00 78.31 186 ASP A C 1
ATOM 1365 O O . ASP A 1 186 ? -0.213 -1.665 11.378 1.00 78.31 186 ASP A O 1
ATOM 1369 N N . ARG A 1 187 ? 0.171 -3.110 9.695 1.00 78.81 187 ARG A N 1
ATOM 1370 C CA . ARG A 1 187 ? -0.600 -4.245 10.220 1.00 78.81 187 ARG A CA 1
ATOM 1371 C C . ARG A 1 187 ? 0.268 -5.417 10.662 1.00 78.81 187 ARG A C 1
ATOM 1373 O O . ARG A 1 187 ? -0.096 -6.125 11.598 1.00 78.81 187 ARG A O 1
ATOM 1380 N N . TYR A 1 188 ? 1.398 -5.633 9.999 1.00 82.88 188 TYR A N 1
ATOM 1381 C CA . TYR A 1 188 ? 2.278 -6.771 10.239 1.00 82.88 188 TYR A CA 1
ATOM 1382 C C . TYR A 1 188 ? 3.667 -6.298 10.668 1.00 82.88 188 TYR A C 1
ATOM 1384 O O . TYR A 1 188 ? 4.159 -5.279 10.188 1.00 82.88 188 TYR A O 1
ATOM 1392 N N . ALA A 1 189 ? 4.321 -7.070 11.536 1.00 83.06 189 ALA A N 1
ATOM 1393 C CA . ALA A 1 189 ? 5.694 -6.808 11.957 1.00 83.06 189 ALA A CA 1
ATOM 1394 C C . ALA A 1 189 ? 6.664 -7.094 10.797 1.00 83.06 189 ALA A C 1
ATOM 1396 O O . ALA A 1 189 ? 7.071 -8.233 10.579 1.00 83.06 189 ALA A O 1
ATOM 1397 N N . LEU A 1 190 ? 6.978 -6.057 10.017 1.00 90.50 190 LEU A N 1
ATOM 1398 C CA . LEU A 1 190 ? 7.787 -6.160 8.796 1.00 90.50 190 LEU A CA 1
ATOM 1399 C C . LEU A 1 190 ? 9.056 -5.297 8.834 1.00 90.50 190 LEU A C 1
ATOM 1401 O O . LEU A 1 190 ? 9.855 -5.375 7.904 1.00 90.50 190 LEU A O 1
ATOM 1405 N N . ASP A 1 191 ? 9.250 -4.488 9.878 1.00 85.88 191 ASP A N 1
ATOM 1406 C CA . ASP A 1 191 ? 10.333 -3.499 9.942 1.00 85.88 191 ASP A CA 1
ATOM 1407 C C . ASP A 1 191 ? 11.723 -4.148 9.846 1.00 85.88 191 ASP A C 1
ATOM 1409 O O . ASP A 1 191 ? 12.496 -3.765 8.973 1.00 85.88 191 ASP A O 1
ATOM 1413 N N . ASP A 1 192 ? 11.994 -5.220 10.598 1.00 88.88 192 ASP A N 1
ATOM 1414 C CA . ASP A 1 192 ? 13.278 -5.940 10.533 1.00 88.88 192 ASP A CA 1
ATOM 1415 C C . ASP A 1 192 ? 13.599 -6.469 9.127 1.00 88.88 192 ASP A C 1
ATOM 1417 O O . ASP A 1 192 ? 14.748 -6.465 8.677 1.00 88.88 192 ASP A O 1
ATOM 1421 N N . ALA A 1 193 ? 12.585 -6.965 8.413 1.00 95.25 193 ALA A N 1
ATOM 1422 C CA . ALA A 1 193 ? 12.761 -7.459 7.054 1.00 95.25 193 ALA A CA 1
ATOM 1423 C C . ALA A 1 193 ? 12.998 -6.308 6.071 1.00 95.25 193 ALA A C 1
ATOM 1425 O O . ALA A 1 193 ? 13.864 -6.410 5.202 1.00 95.25 193 ALA A O 1
ATOM 1426 N N . LEU A 1 194 ? 12.263 -5.205 6.222 1.00 94.06 194 LEU A N 1
ATOM 1427 C CA . LEU A 1 194 ? 12.406 -4.003 5.404 1.00 94.06 194 LEU A CA 1
ATOM 1428 C C . LEU A 1 194 ? 13.763 -3.316 5.608 1.00 94.06 194 LEU A C 1
ATOM 1430 O O . LEU A 1 194 ? 14.358 -2.869 4.628 1.00 94.06 194 LEU A O 1
ATOM 1434 N N . ASP A 1 195 ? 14.272 -3.266 6.837 1.00 90.56 195 ASP A N 1
ATOM 1435 C CA . ASP A 1 195 ? 15.562 -2.651 7.153 1.00 90.56 195 ASP A CA 1
ATOM 1436 C C . ASP A 1 195 ? 16.721 -3.489 6.595 1.00 90.56 195 ASP A C 1
ATOM 1438 O O . ASP A 1 195 ? 17.625 -2.947 5.953 1.00 90.56 195 ASP A O 1
ATOM 1442 N N . ARG A 1 196 ? 16.656 -4.823 6.717 1.00 96.00 196 ARG A N 1
ATOM 1443 C CA . ARG A 1 196 ? 17.616 -5.729 6.058 1.00 96.00 196 ARG A CA 1
ATOM 1444 C C . ARG A 1 196 ? 17.561 -5.630 4.531 1.00 96.00 196 ARG A C 1
ATOM 1446 O O . ARG A 1 196 ? 18.606 -5.639 3.886 1.00 96.00 196 ARG A O 1
ATOM 1453 N N . ALA A 1 197 ? 16.368 -5.475 3.952 1.00 97.56 197 ALA A N 1
ATOM 1454 C CA . ALA A 1 197 ? 16.202 -5.234 2.516 1.00 97.56 197 ALA A CA 1
ATOM 1455 C C . ALA A 1 197 ? 16.899 -3.940 2.078 1.00 97.56 197 ALA A C 1
ATOM 1457 O O . ALA A 1 197 ? 17.587 -3.907 1.058 1.00 97.56 197 ALA A O 1
ATOM 1458 N N . ALA A 1 198 ? 16.736 -2.871 2.864 1.00 94.50 198 ALA A N 1
ATOM 1459 C CA . ALA A 1 198 ? 17.354 -1.587 2.581 1.00 94.50 198 ALA A CA 1
ATOM 1460 C C . ALA A 1 198 ? 18.882 -1.664 2.662 1.00 94.50 198 ALA A C 1
ATOM 1462 O O . ALA A 1 198 ? 19.566 -1.167 1.770 1.00 94.50 198 ALA A O 1
ATOM 1463 N N . GLN A 1 199 ? 19.413 -2.342 3.683 1.00 94.38 199 GLN A N 1
ATOM 1464 C CA . GLN A 1 199 ? 20.848 -2.593 3.826 1.00 94.38 199 GLN A CA 1
ATOM 1465 C C . GLN A 1 199 ? 21.406 -3.406 2.657 1.00 94.38 199 GLN A C 1
ATOM 1467 O O . GLN A 1 199 ? 22.441 -3.030 2.108 1.00 94.38 199 GLN A O 1
ATOM 1472 N 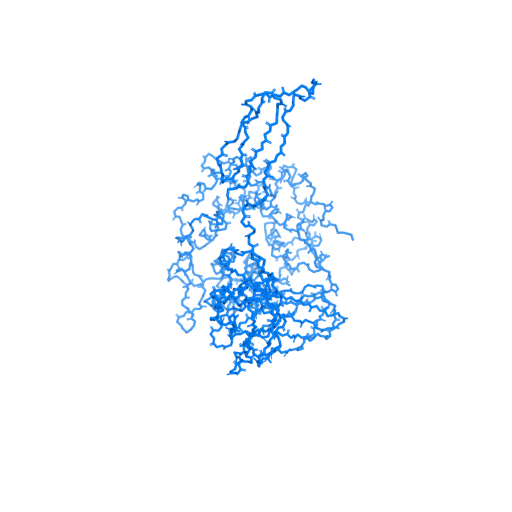N . PHE A 1 200 ? 20.703 -4.459 2.223 1.00 97.69 200 PHE A N 1
ATOM 1473 C CA . PHE A 1 200 ? 21.086 -5.217 1.034 1.00 97.69 200 PHE A CA 1
ATOM 1474 C C . PHE A 1 200 ? 21.183 -4.299 -0.189 1.00 97.69 200 PHE A C 1
ATOM 1476 O O . PHE A 1 200 ? 22.234 -4.231 -0.817 1.00 97.69 200 PHE A O 1
ATOM 1483 N N . LEU A 1 201 ? 20.127 -3.544 -0.505 1.00 96.94 201 LEU A N 1
ATOM 1484 C CA . LEU A 1 201 ? 20.099 -2.662 -1.677 1.00 96.94 201 LEU A CA 1
ATOM 1485 C C . LEU A 1 201 ? 21.195 -1.586 -1.620 1.00 96.94 201 LEU A C 1
ATOM 1487 O O . LEU A 1 201 ? 21.839 -1.315 -2.626 1.00 96.94 201 LEU A O 1
ATOM 1491 N N . LEU A 1 202 ? 21.452 -1.004 -0.447 1.00 94.56 202 LEU A N 1
ATOM 1492 C CA . LEU A 1 202 ? 22.542 -0.044 -0.256 1.00 94.56 202 LEU A CA 1
ATOM 1493 C C . LEU A 1 202 ? 23.926 -0.695 -0.385 1.00 94.56 202 LEU A C 1
ATOM 1495 O O . LEU A 1 202 ? 24.849 -0.039 -0.856 1.00 94.56 202 LEU A O 1
ATOM 1499 N N . SER A 1 203 ? 24.074 -1.974 -0.028 1.00 95.88 203 SER A N 1
ATOM 1500 C CA . SER A 1 203 ? 25.332 -2.711 -0.218 1.00 95.88 203 SER A CA 1
ATOM 1501 C C . SER A 1 203 ? 25.653 -2.989 -1.691 1.00 95.88 203 SER A C 1
ATOM 1503 O O . SER A 1 203 ? 26.809 -3.222 -2.025 1.00 95.88 203 SER A O 1
ATOM 1505 N N . GLN A 1 204 ? 24.644 -2.945 -2.570 1.00 97.06 204 GLN A N 1
ATOM 1506 C CA . GLN A 1 204 ? 24.810 -3.078 -4.023 1.00 97.06 204 GLN A CA 1
ATOM 1507 C C . GLN A 1 204 ? 25.188 -1.751 -4.703 1.00 97.06 204 GLN A C 1
ATOM 1509 O O . GLN A 1 204 ? 25.264 -1.695 -5.929 1.00 97.06 204 GLN A O 1
ATOM 1514 N N . ARG A 1 205 ? 25.390 -0.678 -3.925 1.00 96.25 205 ARG A N 1
ATOM 1515 C CA . ARG A 1 205 ? 25.803 0.623 -4.442 1.00 96.25 205 ARG A CA 1
ATOM 1516 C C . ARG A 1 205 ? 27.258 0.575 -4.917 1.00 96.25 205 ARG A C 1
ATOM 1518 O O . ARG A 1 205 ? 28.146 0.220 -4.144 1.00 96.25 205 ARG A O 1
ATOM 1525 N N . ASP A 1 206 ? 27.495 0.968 -6.161 1.00 95.62 206 ASP A N 1
ATOM 1526 C CA . ASP A 1 206 ? 28.832 1.064 -6.744 1.00 95.62 206 ASP A CA 1
ATOM 1527 C C . ASP A 1 206 ? 29.535 2.401 -6.422 1.00 95.62 206 ASP A C 1
ATOM 1529 O O . ASP A 1 206 ? 29.060 3.219 -5.625 1.00 95.62 206 ASP A O 1
ATOM 1533 N N . ALA A 1 207 ? 30.707 2.611 -7.031 1.00 94.50 207 ALA A N 1
ATOM 1534 C CA . ALA A 1 207 ? 31.508 3.820 -6.847 1.00 94.50 207 ALA A CA 1
ATOM 1535 C C . ALA A 1 207 ? 30.840 5.093 -7.403 1.00 94.50 207 ALA A C 1
ATOM 1537 O O . ALA A 1 207 ? 31.121 6.174 -6.893 1.00 94.50 207 ALA A O 1
ATOM 1538 N N . ASP A 1 208 ? 29.944 4.960 -8.387 1.00 93.25 208 ASP A N 1
ATOM 1539 C CA . ASP A 1 208 ? 29.179 6.061 -8.992 1.00 93.25 208 ASP A CA 1
ATOM 1540 C C . ASP A 1 208 ? 27.843 6.306 -8.264 1.00 93.25 208 ASP A C 1
ATOM 1542 O O . ASP A 1 208 ? 27.043 7.173 -8.632 1.00 93.25 208 ASP A O 1
ATOM 1546 N N . HIS A 1 209 ? 27.613 5.567 -7.178 1.00 94.56 209 HIS A N 1
ATOM 1547 C CA . HIS A 1 209 ? 26.420 5.604 -6.346 1.00 94.56 209 HIS A CA 1
ATOM 1548 C C . HIS A 1 209 ? 25.150 5.037 -7.001 1.00 94.56 209 HIS A C 1
ATOM 1550 O O . HIS A 1 209 ? 24.052 5.250 -6.465 1.00 94.56 209 HIS A O 1
ATOM 1556 N N . LEU A 1 210 ? 25.284 4.281 -8.096 1.00 95.88 210 LEU A N 1
ATOM 1557 C CA . LEU A 1 210 ? 24.204 3.494 -8.692 1.00 95.88 210 LEU A CA 1
ATOM 1558 C C . LEU A 1 210 ? 24.045 2.161 -7.963 1.00 95.88 210 LEU A C 1
ATOM 1560 O O . LEU A 1 210 ? 24.991 1.615 -7.407 1.00 95.88 210 LEU A O 1
ATOM 1564 N N . ILE A 1 211 ? 22.821 1.642 -7.947 1.00 97.12 211 ILE A N 1
ATOM 1565 C CA . ILE A 1 211 ? 22.477 0.338 -7.380 1.00 97.12 211 ILE A CA 1
ATOM 1566 C C . ILE A 1 211 ? 22.152 -0.592 -8.551 1.00 97.12 211 ILE A C 1
ATOM 1568 O O . ILE A 1 211 ? 21.024 -0.594 -9.048 1.00 97.12 211 ILE A O 1
ATOM 1572 N N . GLY A 1 212 ? 23.143 -1.365 -8.997 1.00 94.94 212 GLY A N 1
ATOM 1573 C CA . GLY A 1 212 ? 23.028 -2.187 -10.204 1.00 94.94 212 GLY A CA 1
ATOM 1574 C C . GLY A 1 212 ? 22.862 -1.333 -11.466 1.00 94.94 212 GLY A C 1
ATOM 1575 O O . GLY A 1 212 ? 23.543 -0.330 -11.651 1.00 94.94 212 GLY A O 1
ATOM 1576 N N . THR A 1 213 ? 21.946 -1.722 -12.349 1.00 96.31 213 THR A N 1
ATOM 1577 C CA . THR A 1 213 ? 21.600 -0.936 -13.550 1.00 96.31 213 THR A CA 1
ATOM 1578 C C . THR A 1 213 ? 20.839 0.359 -13.216 1.00 96.31 213 THR A C 1
ATOM 1580 O O . THR A 1 213 ? 20.295 0.522 -12.121 1.00 96.31 213 THR A O 1
ATOM 1583 N N . THR A 1 214 ? 20.695 1.278 -14.178 1.00 97.56 214 THR A N 1
ATOM 1584 C CA . THR A 1 214 ? 19.839 2.475 -14.035 1.00 97.56 214 THR A CA 1
ATOM 1585 C C . THR A 1 214 ? 18.394 2.108 -13.667 1.00 97.56 214 THR A C 1
ATOM 1587 O O . THR A 1 214 ? 17.775 2.744 -12.810 1.00 97.56 214 THR A O 1
ATOM 1590 N N . ALA A 1 215 ? 17.856 1.040 -14.269 1.00 98.00 215 ALA A N 1
ATOM 1591 C CA . ALA A 1 215 ? 16.512 0.540 -13.980 1.00 98.00 215 ALA A CA 1
ATOM 1592 C C . ALA A 1 215 ? 16.397 -0.014 -12.551 1.00 98.00 215 ALA A C 1
ATOM 1594 O O . ALA A 1 215 ? 15.421 0.258 -11.849 1.00 98.00 215 ALA A O 1
ATOM 1595 N N . GLU A 1 216 ? 17.401 -0.762 -12.100 1.00 97.94 216 GLU A N 1
ATOM 1596 C CA . GLU A 1 216 ? 17.486 -1.287 -10.735 1.00 97.94 216 GLU A CA 1
ATOM 1597 C C . GLU A 1 216 ? 17.664 -0.178 -9.695 1.00 97.94 216 GLU A C 1
ATOM 1599 O O . GLU A 1 216 ? 16.995 -0.198 -8.661 1.00 97.94 216 GLU A O 1
ATOM 1604 N N . THR A 1 217 ? 18.447 0.851 -10.015 1.00 98.12 217 THR A N 1
ATOM 1605 C CA . THR A 1 217 ? 18.583 2.062 -9.199 1.00 98.12 217 THR A CA 1
ATOM 1606 C C . THR A 1 217 ? 17.233 2.751 -9.026 1.00 98.12 217 THR A C 1
ATOM 1608 O O . THR A 1 217 ? 16.828 3.072 -7.905 1.00 98.12 217 THR A O 1
ATOM 1611 N N . ALA A 1 218 ? 16.484 2.933 -10.116 1.00 97.81 218 ALA A N 1
ATOM 1612 C CA . ALA A 1 218 ? 15.145 3.508 -10.063 1.00 97.81 218 ALA A CA 1
ATOM 1613 C C . ALA A 1 218 ? 14.162 2.639 -9.252 1.00 97.81 218 ALA A C 1
ATOM 1615 O O . ALA A 1 218 ? 13.361 3.165 -8.474 1.00 97.81 218 ALA A O 1
ATOM 1616 N N . LEU A 1 219 ? 14.234 1.308 -9.374 1.00 97.38 219 LEU A N 1
ATOM 1617 C CA . LEU A 1 219 ? 13.430 0.383 -8.568 1.00 97.38 219 LEU A CA 1
ATOM 1618 C C . LEU A 1 219 ? 13.772 0.456 -7.077 1.00 97.38 219 LEU A C 1
ATOM 1620 O O . LEU A 1 219 ? 12.852 0.499 -6.257 1.00 97.38 219 LEU A O 1
ATOM 1624 N N . ALA A 1 220 ? 15.057 0.504 -6.726 1.00 96.94 220 ALA A N 1
ATOM 1625 C CA . ALA A 1 220 ? 15.514 0.648 -5.348 1.00 96.94 220 ALA A CA 1
ATOM 1626 C C . ALA A 1 220 ? 15.021 1.972 -4.745 1.00 96.94 220 ALA A C 1
ATOM 1628 O O . ALA A 1 220 ? 14.424 1.976 -3.672 1.00 96.94 220 ALA A O 1
ATOM 1629 N N . LEU A 1 221 ? 15.147 3.087 -5.473 1.00 94.81 221 LEU A N 1
ATOM 1630 C CA . LEU A 1 221 ? 14.625 4.386 -5.036 1.00 94.81 221 LEU A CA 1
ATOM 1631 C C . LEU A 1 221 ? 13.097 4.390 -4.866 1.00 94.81 221 LEU A C 1
ATOM 1633 O O . LEU A 1 221 ? 12.592 4.958 -3.896 1.00 94.81 221 LEU A O 1
ATOM 1637 N N . LEU A 1 222 ? 12.350 3.713 -5.747 1.00 94.00 222 LEU A N 1
ATOM 1638 C CA . LEU A 1 222 ? 10.908 3.499 -5.565 1.00 94.00 222 LEU A CA 1
ATOM 1639 C C . LEU A 1 222 ? 10.591 2.701 -4.295 1.00 94.00 222 LEU A C 1
ATOM 1641 O O . LEU A 1 222 ? 9.563 2.951 -3.668 1.00 94.00 222 LEU A O 1
ATOM 1645 N N . ALA A 1 223 ? 11.440 1.740 -3.930 1.00 93.94 223 ALA A N 1
ATOM 1646 C CA . ALA A 1 223 ? 11.305 0.991 -2.688 1.00 93.94 223 ALA A CA 1
ATOM 1647 C C . ALA A 1 223 ? 11.707 1.832 -1.463 1.00 93.94 223 ALA A C 1
ATOM 1649 O O . ALA A 1 223 ? 11.126 1.657 -0.400 1.00 93.94 223 ALA A O 1
ATOM 1650 N N . PHE A 1 224 ? 12.637 2.778 -1.575 1.00 90.31 224 PHE A N 1
ATOM 1651 C CA . PHE A 1 224 ? 13.015 3.639 -0.449 1.00 90.31 224 PHE A CA 1
ATOM 1652 C C . PHE A 1 224 ? 12.026 4.770 -0.177 1.00 90.31 224 PHE A C 1
ATOM 1654 O O . PHE A 1 224 ? 11.864 5.155 0.980 1.00 90.31 224 PHE A O 1
ATOM 1661 N N . ALA A 1 225 ? 11.359 5.299 -1.208 1.00 84.69 225 ALA A N 1
ATOM 1662 C CA . ALA A 1 225 ? 10.557 6.521 -1.106 1.00 84.69 225 ALA A CA 1
ATOM 1663 C C . ALA A 1 225 ? 9.544 6.541 0.066 1.00 84.69 225 ALA A C 1
ATOM 1665 O O . ALA A 1 225 ? 9.497 7.550 0.773 1.00 84.69 225 ALA A O 1
ATOM 1666 N N . PRO A 1 226 ? 8.787 5.464 0.369 1.00 78.56 226 PRO A N 1
ATOM 1667 C CA . PRO A 1 226 ? 7.845 5.476 1.495 1.00 78.56 226 PRO A CA 1
ATOM 1668 C C . PRO A 1 226 ? 8.509 5.385 2.884 1.00 78.56 226 PRO A C 1
ATOM 1670 O O . PRO A 1 226 ? 7.825 5.491 3.904 1.00 78.56 226 PRO A O 1
ATOM 1673 N N . GLN A 1 227 ? 9.827 5.171 2.945 1.00 70.31 227 GLN A N 1
ATOM 1674 C CA . GLN A 1 227 ? 10.600 4.914 4.165 1.00 70.31 227 GLN A CA 1
ATOM 1675 C C . GLN A 1 227 ? 11.580 6.033 4.539 1.00 70.31 227 GLN A C 1
ATOM 1677 O O . GLN A 1 227 ? 12.312 5.882 5.517 1.00 70.31 227 GLN A O 1
ATOM 1682 N N . LEU A 1 228 ? 11.611 7.133 3.784 1.00 67.94 228 LEU A N 1
ATOM 1683 C CA . LEU A 1 228 ? 12.598 8.199 3.949 1.00 67.94 228 LEU A CA 1
ATOM 1684 C C . LEU A 1 228 ? 12.443 8.946 5.287 1.00 67.94 228 LEU A C 1
ATOM 1686 O O . LEU A 1 228 ? 11.635 9.870 5.413 1.00 67.94 228 LEU A O 1
ATOM 1690 N N . PHE A 1 229 ? 13.248 8.547 6.272 1.00 64.44 229 PHE A N 1
ATOM 1691 C CA . PHE A 1 229 ? 13.525 9.320 7.487 1.00 64.44 229 PHE A CA 1
ATOM 1692 C C . PHE A 1 229 ? 14.792 10.148 7.318 1.00 64.44 229 PHE A C 1
ATOM 1694 O O . PHE A 1 229 ? 14.752 11.368 7.421 1.00 64.44 229 PHE A O 1
ATOM 1701 N N . ASP A 1 230 ? 15.898 9.486 6.976 1.00 71.50 230 ASP A N 1
ATOM 1702 C CA . ASP A 1 230 ? 17.137 10.155 6.610 1.00 71.50 230 ASP A CA 1
ATOM 1703 C C . ASP A 1 230 ? 17.308 10.148 5.093 1.00 71.50 230 ASP A C 1
ATOM 1705 O O . ASP A 1 230 ? 17.673 9.155 4.461 1.00 71.50 230 ASP A O 1
ATOM 1709 N N . THR A 1 231 ? 17.006 11.292 4.495 1.00 73.69 231 THR A N 1
ATOM 1710 C CA . THR A 1 231 ? 17.146 11.490 3.058 1.00 73.69 231 THR A CA 1
ATOM 1711 C C . THR A 1 231 ? 18.601 11.617 2.600 1.00 73.69 231 THR A C 1
ATOM 1713 O O . THR A 1 231 ? 18.864 11.434 1.412 1.00 73.69 231 THR A O 1
ATOM 1716 N N . ALA A 1 232 ? 19.545 11.912 3.505 1.00 79.94 232 ALA A N 1
ATOM 1717 C CA . ALA A 1 232 ? 20.949 12.118 3.152 1.00 79.94 232 ALA A CA 1
ATOM 1718 C C . ALA A 1 232 ? 21.589 10.838 2.597 1.00 79.94 232 ALA A C 1
ATOM 1720 O O . ALA A 1 232 ? 22.336 10.901 1.625 1.00 79.94 232 ALA A O 1
ATOM 1721 N N . ILE A 1 233 ? 21.205 9.672 3.130 1.00 83.81 233 ILE A N 1
ATOM 1722 C CA . ILE A 1 233 ? 21.701 8.350 2.706 1.00 83.81 233 ILE A CA 1
ATOM 1723 C C . ILE A 1 233 ? 21.479 8.100 1.203 1.00 83.81 233 ILE A C 1
ATOM 1725 O O . ILE A 1 233 ? 22.276 7.428 0.539 1.00 83.81 233 ILE A O 1
ATOM 1729 N N . TYR A 1 234 ? 20.389 8.634 0.650 1.00 85.94 234 TYR A N 1
ATOM 1730 C CA . TYR A 1 234 ? 19.959 8.381 -0.727 1.00 85.94 234 TYR A CA 1
ATOM 1731 C C . TYR A 1 234 ? 20.284 9.536 -1.678 1.00 85.94 234 TYR A C 1
ATOM 1733 O O . TYR A 1 234 ? 20.091 9.398 -2.884 1.00 85.94 234 TYR A O 1
ATOM 1741 N N . GLN A 1 235 ? 20.763 10.667 -1.155 1.00 86.75 235 GLN A N 1
ATOM 1742 C CA . GLN A 1 235 ? 20.896 11.905 -1.916 1.00 86.75 235 GLN A CA 1
ATOM 1743 C C . GLN A 1 235 ? 21.861 11.769 -3.099 1.00 86.75 235 GLN A C 1
ATOM 1745 O O . GLN A 1 235 ? 21.545 12.250 -4.190 1.00 86.75 235 GLN A O 1
ATOM 1750 N N . ASP A 1 236 ? 22.990 11.085 -2.912 1.00 91.56 236 ASP A N 1
ATOM 1751 C CA . ASP A 1 236 ? 23.969 10.877 -3.983 1.00 91.56 236 ASP A CA 1
ATOM 1752 C C . ASP A 1 236 ? 23.391 9.988 -5.087 1.00 91.56 236 ASP A C 1
ATOM 1754 O O . ASP A 1 236 ? 23.397 10.379 -6.247 1.00 91.56 236 ASP A O 1
ATOM 1758 N N . THR A 1 237 ? 22.745 8.870 -4.734 1.00 94.50 237 THR A N 1
ATOM 1759 C CA . THR A 1 237 ? 22.063 7.994 -5.705 1.00 94.50 237 THR A CA 1
ATOM 1760 C C . THR A 1 237 ? 20.978 8.730 -6.494 1.00 94.50 237 THR A C 1
ATOM 1762 O O . THR A 1 237 ? 20.838 8.540 -7.700 1.00 94.50 237 THR A O 1
ATOM 1765 N N . VAL A 1 238 ? 20.206 9.601 -5.839 1.00 92.06 238 VAL A N 1
ATOM 1766 C CA . VAL A 1 238 ? 19.179 10.419 -6.506 1.00 92.06 238 VAL A CA 1
ATOM 1767 C C . VAL A 1 238 ? 19.814 11.444 -7.440 1.00 92.06 238 VAL A C 1
ATOM 1769 O O . VAL A 1 238 ? 19.286 11.697 -8.523 1.00 92.06 238 VAL A O 1
ATOM 1772 N N . THR A 1 239 ? 20.943 12.025 -7.039 1.00 91.81 239 THR A N 1
ATOM 1773 C CA . THR A 1 239 ? 21.705 12.972 -7.859 1.00 91.81 239 THR A CA 1
ATOM 1774 C C . THR A 1 239 ? 22.277 12.280 -9.091 1.00 91.81 239 THR A C 1
ATOM 1776 O O . THR A 1 239 ? 22.074 12.779 -10.197 1.00 91.81 239 THR A O 1
ATOM 1779 N N . THR A 1 240 ? 22.881 11.100 -8.932 1.00 93.62 240 THR A N 1
ATOM 1780 C CA . THR A 1 240 ? 23.381 10.297 -10.051 1.00 93.62 240 THR A CA 1
ATOM 1781 C C . THR A 1 240 ? 22.249 9.888 -10.991 1.00 93.62 240 THR A C 1
ATOM 1783 O O . THR A 1 240 ? 22.369 10.090 -12.196 1.00 93.62 240 THR A O 1
ATOM 1786 N N . LEU A 1 241 ? 21.105 9.409 -10.478 1.00 95.50 241 LEU A N 1
ATOM 1787 C CA . LEU A 1 241 ? 19.970 9.057 -11.340 1.00 95.50 241 LEU A CA 1
ATOM 1788 C C . LEU A 1 241 ? 19.475 10.268 -12.145 1.00 95.50 241 LEU A C 1
ATOM 1790 O O . LEU A 1 241 ? 19.172 10.127 -13.324 1.00 95.50 241 LEU A O 1
ATOM 1794 N N . ARG A 1 242 ? 19.410 11.465 -11.547 1.00 93.56 242 ARG A N 1
ATOM 1795 C CA . ARG A 1 242 ? 19.049 12.690 -12.283 1.00 93.56 242 ARG A CA 1
ATOM 1796 C C . ARG A 1 242 ? 20.075 13.027 -13.365 1.00 93.56 242 ARG A C 1
ATOM 1798 O O . ARG A 1 242 ? 19.680 13.372 -14.472 1.00 93.56 242 ARG A O 1
ATOM 1805 N N . ALA A 1 243 ? 21.365 12.917 -13.053 1.00 93.44 243 ALA A N 1
ATOM 1806 C CA . ALA A 1 243 ? 22.449 13.194 -13.994 1.00 93.44 243 ALA A CA 1
ATOM 1807 C C . ALA A 1 243 ? 22.524 12.177 -15.148 1.00 93.44 243 ALA A C 1
ATOM 1809 O O . ALA A 1 243 ? 23.038 12.509 -16.211 1.00 93.44 243 ALA A O 1
ATOM 1810 N N . ALA A 1 244 ? 21.989 10.968 -14.956 1.00 95.50 244 ALA A N 1
ATOM 1811 C CA . ALA A 1 244 ? 21.926 9.929 -15.980 1.00 95.50 244 ALA A CA 1
ATOM 1812 C C . ALA A 1 244 ? 20.859 10.179 -17.065 1.00 95.50 244 ALA A C 1
ATOM 1814 O O . ALA A 1 244 ? 20.809 9.428 -18.037 1.00 95.50 244 ALA A O 1
ATOM 1815 N N . GLN A 1 245 ? 20.004 11.203 -16.925 1.00 97.00 245 GLN A N 1
ATOM 1816 C CA . GLN A 1 245 ? 19.063 11.554 -17.987 1.00 97.00 245 GLN A CA 1
ATOM 1817 C C . GLN A 1 245 ? 19.826 12.073 -19.212 1.00 97.00 245 GLN A C 1
ATOM 1819 O O . GLN A 1 245 ? 20.594 13.034 -19.126 1.00 97.00 245 GLN A O 1
ATOM 1824 N N . ALA A 1 246 ? 19.592 11.457 -20.365 1.00 97.44 246 ALA A N 1
ATOM 1825 C CA . ALA A 1 246 ? 20.149 11.902 -21.630 1.00 97.44 246 ALA A CA 1
ATOM 1826 C C . ALA A 1 246 ? 19.486 13.205 -22.110 1.00 97.44 246 ALA A C 1
ATOM 1828 O O . ALA A 1 246 ? 18.389 13.574 -21.692 1.00 97.44 246 ALA A O 1
ATOM 1829 N N . ALA A 1 247 ? 20.143 13.896 -23.046 1.00 95.69 247 ALA A N 1
ATOM 1830 C CA . ALA A 1 247 ? 19.650 15.158 -23.605 1.00 95.69 247 ALA A CA 1
ATOM 1831 C C . ALA A 1 247 ? 18.309 15.028 -24.353 1.00 95.69 247 ALA A C 1
ATOM 1833 O O . ALA A 1 247 ? 17.625 16.027 -24.550 1.00 95.69 247 ALA A O 1
ATOM 1834 N N . ASP A 1 248 ? 17.939 13.817 -24.778 1.00 96.06 248 ASP A N 1
ATOM 1835 C CA . ASP A 1 248 ? 16.640 13.533 -25.391 1.00 96.06 248 ASP A CA 1
ATOM 1836 C C . ASP A 1 248 ? 15.523 13.296 -24.359 1.00 96.06 248 ASP A C 1
ATOM 1838 O O . ASP A 1 248 ? 14.383 13.067 -24.749 1.00 96.06 248 ASP A O 1
ATOM 1842 N N . GLY A 1 249 ? 15.837 13.353 -23.061 1.00 96.56 249 GLY A N 1
ATOM 1843 C CA . GLY A 1 249 ? 14.905 13.136 -21.958 1.00 96.56 249 GLY A CA 1
ATOM 1844 C C . GLY A 1 249 ? 14.837 11.693 -21.456 1.00 96.56 249 GLY A C 1
ATOM 1845 O O . GLY A 1 249 ? 14.203 11.445 -20.426 1.00 96.56 249 GLY A O 1
ATOM 1846 N N . SER A 1 250 ? 15.485 10.743 -22.131 1.00 98.31 250 SER A N 1
ATOM 1847 C CA . SER A 1 250 ? 15.435 9.324 -21.773 1.00 98.31 250 SER A CA 1
ATOM 1848 C C . SER A 1 250 ? 16.458 8.924 -20.712 1.00 98.31 250 SER A C 1
ATOM 1850 O O . SER A 1 250 ? 17.454 9.606 -20.478 1.00 98.31 250 SER A O 1
ATOM 1852 N N . TRP A 1 251 ? 16.231 7.761 -20.107 1.00 98.19 251 TRP A N 1
ATOM 1853 C CA . TRP A 1 251 ? 17.279 6.967 -19.474 1.00 98.19 251 TRP A CA 1
ATOM 1854 C C . TRP A 1 251 ? 17.524 5.729 -20.334 1.00 98.19 251 TRP A C 1
ATOM 1856 O O . TRP A 1 251 ? 16.595 4.968 -20.620 1.00 98.19 251 TRP A O 1
ATOM 1866 N N . ASP A 1 252 ? 18.774 5.548 -20.754 1.00 97.88 252 ASP A N 1
ATOM 1867 C CA . ASP A 1 252 ? 19.253 4.417 -21.561 1.00 97.88 252 ASP A CA 1
ATOM 1868 C C . ASP A 1 252 ? 18.492 4.193 -22.887 1.00 97.88 252 ASP A C 1
ATOM 1870 O O . ASP A 1 252 ? 18.473 3.079 -23.408 1.00 97.88 252 ASP A O 1
ATOM 1874 N N . ALA A 1 253 ? 17.825 5.223 -23.431 1.00 98.25 253 ALA A N 1
ATOM 1875 C CA . ALA A 1 253 ? 16.930 5.116 -24.594 1.00 98.25 253 ALA A CA 1
ATOM 1876 C C . ALA A 1 253 ? 15.848 4.012 -24.466 1.00 98.25 253 ALA A C 1
ATOM 1878 O O . ALA A 1 253 ? 15.322 3.504 -25.464 1.00 98.25 253 ALA A O 1
ATOM 1879 N N . SER A 1 254 ? 15.498 3.655 -23.227 1.00 98.62 254 SER A N 1
ATOM 1880 C CA . SER A 1 254 ? 14.596 2.560 -22.858 1.00 98.62 254 SER A CA 1
ATOM 1881 C C . SER A 1 254 ? 13.301 3.124 -22.278 1.00 98.62 254 SER A C 1
ATOM 1883 O O . SER A 1 254 ? 13.329 3.956 -21.366 1.00 98.62 254 SER A O 1
ATOM 1885 N N . VAL A 1 255 ? 12.151 2.673 -22.785 1.00 98.75 255 VAL A N 1
ATOM 1886 C CA . VAL A 1 255 ? 10.828 3.019 -22.237 1.00 98.75 255 VAL A CA 1
ATOM 1887 C C . VAL A 1 255 ? 10.716 2.510 -20.815 1.00 98.75 255 VAL A C 1
ATOM 1889 O O . VAL A 1 255 ? 10.310 3.260 -19.926 1.00 98.75 255 VAL A O 1
ATOM 1892 N N . TYR A 1 256 ? 11.116 1.262 -20.582 1.00 98.62 256 TYR A N 1
ATOM 1893 C CA . TYR A 1 256 ? 11.033 0.651 -19.262 1.00 98.62 256 TYR A CA 1
ATOM 1894 C C . TYR A 1 256 ? 11.872 1.415 -18.226 1.00 98.62 256 TYR A C 1
ATOM 1896 O O . TYR A 1 256 ? 11.372 1.775 -17.157 1.00 98.62 256 TYR A O 1
ATOM 1904 N N . THR A 1 257 ? 13.128 1.722 -18.557 1.00 98.62 257 THR A N 1
ATOM 1905 C CA . THR A 1 257 ? 14.048 2.430 -17.654 1.00 98.62 257 THR A CA 1
ATOM 1906 C C . THR A 1 257 ? 13.605 3.874 -17.433 1.00 98.62 257 THR A C 1
ATOM 1908 O O . THR A 1 257 ? 13.521 4.316 -16.287 1.00 98.62 257 THR A O 1
ATOM 1911 N N . THR A 1 258 ? 13.250 4.593 -18.504 1.00 98.69 258 THR A N 1
ATOM 1912 C CA . THR A 1 258 ? 12.771 5.985 -18.432 1.00 98.69 258 THR A CA 1
ATOM 1913 C C . THR A 1 258 ? 11.522 6.093 -17.562 1.00 98.69 258 THR A C 1
ATOM 1915 O O . THR A 1 258 ? 11.435 6.963 -16.695 1.00 98.69 258 THR A O 1
ATOM 1918 N N . ALA A 1 259 ? 10.570 5.173 -17.732 1.00 98.50 259 ALA A N 1
ATOM 1919 C CA . ALA A 1 259 ? 9.357 5.139 -16.930 1.00 98.50 259 ALA A CA 1
ATOM 1920 C C . ALA A 1 259 ? 9.651 4.885 -15.443 1.00 98.50 259 ALA A C 1
ATOM 1922 O O . ALA A 1 259 ? 9.106 5.578 -14.581 1.00 98.50 259 ALA A O 1
ATOM 1923 N N . LEU A 1 260 ? 10.534 3.936 -15.116 1.00 98.38 260 LEU A N 1
ATOM 1924 C CA . LEU A 1 260 ? 10.928 3.672 -13.731 1.00 98.38 260 LEU A CA 1
ATOM 1925 C C . LEU A 1 260 ? 11.647 4.865 -13.094 1.00 98.38 260 LEU A C 1
ATOM 1927 O O . LEU A 1 260 ? 11.302 5.239 -11.971 1.00 98.38 260 LEU A O 1
ATOM 1931 N N . ALA A 1 261 ? 12.602 5.477 -13.799 1.00 97.88 261 ALA A N 1
ATOM 1932 C CA . ALA A 1 261 ? 13.345 6.638 -13.315 1.00 97.88 261 ALA A CA 1
ATOM 1933 C C . ALA A 1 261 ? 12.409 7.825 -13.049 1.00 97.88 261 ALA A C 1
ATOM 1935 O O . ALA A 1 261 ? 12.422 8.398 -11.957 1.00 97.88 261 ALA A O 1
ATOM 1936 N N . LEU A 1 262 ? 11.511 8.122 -13.993 1.00 97.06 262 LEU A N 1
ATOM 1937 C CA . LEU A 1 262 ? 10.489 9.155 -13.845 1.00 97.06 262 LEU A CA 1
ATOM 1938 C C . LEU A 1 262 ? 9.579 8.889 -12.635 1.00 97.06 262 LEU A C 1
ATOM 1940 O O . LEU A 1 262 ? 9.333 9.792 -11.832 1.00 97.06 262 LEU A O 1
ATOM 1944 N N . ARG A 1 263 ? 9.115 7.646 -12.452 1.00 96.06 263 ARG A N 1
ATOM 1945 C CA . ARG A 1 263 ? 8.306 7.258 -11.284 1.00 96.06 263 ARG A CA 1
ATOM 1946 C C . ARG A 1 263 ? 9.068 7.429 -9.975 1.00 96.06 263 ARG A C 1
ATOM 1948 O O . ARG A 1 263 ? 8.493 7.935 -9.014 1.00 96.06 263 ARG A O 1
ATOM 1955 N N . ALA A 1 264 ? 10.328 7.001 -9.926 1.00 94.81 264 ALA A N 1
ATOM 1956 C CA . ALA A 1 264 ? 11.172 7.121 -8.743 1.00 94.81 264 ALA A CA 1
ATOM 1957 C C . ALA A 1 264 ? 11.340 8.591 -8.347 1.00 94.81 264 ALA A C 1
ATOM 1959 O O . ALA A 1 264 ? 11.044 8.969 -7.215 1.00 94.81 264 ALA A O 1
ATOM 1960 N N . LEU A 1 265 ? 11.732 9.440 -9.299 1.00 92.75 265 LEU A N 1
ATOM 1961 C CA . LEU A 1 265 ? 11.947 10.864 -9.061 1.00 92.75 265 LEU A CA 1
ATOM 1962 C C . LEU A 1 265 ? 10.653 11.594 -8.672 1.00 92.75 265 LEU A C 1
ATOM 1964 O O . LEU A 1 265 ? 10.681 12.424 -7.763 1.00 92.75 265 LEU A O 1
ATOM 1968 N N . ALA A 1 266 ? 9.515 11.247 -9.281 1.00 91.00 266 ALA A N 1
ATOM 1969 C CA . ALA A 1 266 ? 8.211 11.788 -8.899 1.00 91.00 266 ALA A CA 1
ATOM 1970 C C . ALA A 1 266 ? 7.806 11.387 -7.468 1.00 91.00 266 ALA A C 1
ATOM 1972 O O . ALA A 1 266 ? 7.374 12.240 -6.687 1.00 91.00 266 ALA A O 1
ATOM 1973 N N . ALA A 1 267 ? 7.991 10.112 -7.100 1.00 88.31 267 ALA A N 1
ATOM 1974 C CA . ALA A 1 267 ? 7.700 9.613 -5.756 1.00 88.31 267 ALA A CA 1
ATOM 1975 C C . ALA A 1 267 ? 8.556 10.317 -4.693 1.00 88.31 267 ALA A C 1
ATOM 1977 O O . ALA A 1 267 ? 8.038 10.735 -3.661 1.00 88.31 267 ALA A O 1
ATOM 1978 N N . LEU A 1 268 ? 9.846 10.513 -4.972 1.00 86.25 268 LEU A N 1
ATOM 1979 C CA . LEU A 1 268 ? 10.774 11.221 -4.090 1.00 86.25 268 LEU A CA 1
ATOM 1980 C C . LEU A 1 268 ? 10.456 12.717 -3.967 1.00 86.25 268 LEU A C 1
ATOM 1982 O O . LEU A 1 268 ? 10.604 13.285 -2.890 1.00 86.25 268 LEU A O 1
ATOM 1986 N N . ALA A 1 269 ? 10.003 13.362 -5.046 1.00 82.62 269 ALA A N 1
ATOM 1987 C CA . ALA A 1 269 ? 9.606 14.771 -5.019 1.00 82.62 269 ALA A CA 1
ATOM 1988 C C . ALA A 1 269 ? 8.321 15.008 -4.206 1.00 82.62 269 ALA A C 1
ATOM 1990 O O . ALA A 1 269 ? 8.150 16.076 -3.624 1.00 82.62 269 ALA A O 1
ATOM 1991 N N . SER A 1 270 ? 7.428 14.014 -4.166 1.00 78.69 270 SER A N 1
ATOM 1992 C CA . SER A 1 270 ? 6.186 14.056 -3.382 1.00 78.69 270 SER A CA 1
ATOM 1993 C C . SER A 1 270 ? 6.340 13.499 -1.964 1.00 78.69 270 SER A C 1
ATOM 1995 O O . SER A 1 270 ? 5.441 13.670 -1.140 1.00 78.69 270 SER A O 1
ATOM 1997 N N . ALA A 1 271 ? 7.456 12.834 -1.657 1.00 73.62 271 ALA A N 1
ATOM 1998 C CA . ALA A 1 271 ? 7.723 12.331 -0.322 1.00 73.62 271 ALA A CA 1
ATOM 1999 C C . ALA A 1 271 ? 7.909 13.511 0.637 1.00 73.62 271 ALA A C 1
ATOM 2001 O O . ALA A 1 271 ? 8.841 14.300 0.503 1.00 73.62 271 ALA A O 1
ATOM 2002 N N . THR A 1 272 ? 7.037 13.627 1.638 1.00 64.19 272 THR A N 1
ATOM 2003 C CA . THR A 1 272 ? 7.323 14.445 2.818 1.00 64.19 272 THR A CA 1
ATOM 2004 C C . THR A 1 272 ? 8.354 13.685 3.646 1.00 64.19 272 THR A C 1
ATOM 2006 O O . THR A 1 272 ? 7.995 12.640 4.204 1.00 64.19 272 THR A O 1
ATOM 2009 N N . PRO A 1 273 ? 9.608 14.153 3.736 1.00 60.94 273 PRO A N 1
ATOM 2010 C CA . PRO A 1 273 ? 10.598 13.488 4.563 1.00 60.94 273 PRO A CA 1
ATOM 2011 C C . PRO A 1 273 ? 10.101 13.514 5.995 1.00 60.94 273 PRO A C 1
ATOM 2013 O O . PRO A 1 273 ? 9.696 14.562 6.510 1.00 60.94 273 PRO A O 1
ATOM 2016 N N . ALA A 1 274 ? 10.091 12.349 6.624 1.00 65.62 274 ALA A N 1
ATOM 2017 C CA . ALA A 1 274 ? 9.861 12.301 8.049 1.00 65.62 274 ALA A CA 1
ATOM 2018 C C . ALA A 1 274 ? 11.048 12.977 8.752 1.00 65.62 274 ALA A C 1
ATOM 2020 O O . ALA A 1 274 ? 12.172 12.928 8.261 1.00 65.62 274 ALA A O 1
ATOM 2021 N N . ASN A 1 275 ? 10.795 13.654 9.872 1.00 70.81 275 ASN A N 1
ATOM 2022 C CA . ASN A 1 275 ? 11.881 14.235 10.652 1.00 70.81 275 ASN A CA 1
ATOM 2023 C C . ASN A 1 275 ? 12.747 13.079 11.197 1.00 70.81 275 ASN A C 1
ATOM 2025 O O . ASN A 1 275 ? 12.196 12.267 11.943 1.00 70.81 275 ASN A O 1
ATOM 2029 N N . PRO A 1 276 ? 14.048 12.985 10.850 1.00 73.38 276 PRO A N 1
ATOM 2030 C CA . PRO A 1 276 ? 14.912 11.895 11.306 1.00 73.38 276 PRO A CA 1
ATOM 2031 C C . PRO A 1 276 ? 15.105 11.887 12.826 1.00 73.38 276 PRO A C 1
ATOM 2033 O O . PRO A 1 276 ? 15.491 10.866 13.378 1.00 73.38 276 PRO A O 1
ATOM 2036 N N . ASP A 1 277 ? 14.780 12.981 13.516 1.00 82.06 277 ASP A N 1
ATOM 2037 C CA . ASP A 1 277 ? 14.851 13.062 14.975 1.00 82.06 277 ASP A CA 1
ATOM 2038 C C . ASP A 1 277 ? 13.569 12.574 15.662 1.00 82.06 277 ASP A C 1
ATOM 2040 O O . ASP A 1 277 ? 13.532 12.441 16.884 1.00 82.06 277 ASP A O 1
ATOM 2044 N N . LEU A 1 278 ? 12.497 12.311 14.905 1.00 85.44 278 LEU A N 1
ATOM 2045 C CA . LEU A 1 278 ? 11.199 11.919 15.448 1.00 85.44 278 LEU A CA 1
ATOM 2046 C C . LEU A 1 278 ? 10.810 10.511 15.006 1.00 85.44 278 LEU A C 1
ATOM 2048 O O . LEU A 1 278 ? 10.974 10.119 13.852 1.00 85.44 278 LEU A O 1
ATOM 2052 N N . ALA A 1 279 ? 10.216 9.774 15.933 1.00 88.44 279 ALA A N 1
ATOM 2053 C CA . ALA A 1 279 ? 9.645 8.469 15.685 1.00 88.44 279 ALA A CA 1
ATOM 2054 C C . ALA A 1 279 ? 8.238 8.560 15.076 1.00 88.44 279 ALA A C 1
ATOM 2056 O O . ALA A 1 279 ? 7.560 9.600 15.066 1.00 88.44 279 ALA A O 1
ATOM 2057 N N . ARG A 1 280 ? 7.757 7.407 14.621 1.00 88.00 280 ARG A N 1
ATOM 2058 C CA . ARG A 1 280 ? 6.359 7.169 14.258 1.00 88.00 280 ARG A CA 1
ATOM 2059 C C . ARG A 1 280 ? 5.837 5.955 15.016 1.00 88.00 280 ARG A C 1
ATOM 2061 O O . ARG A 1 280 ? 6.526 4.946 15.097 1.00 88.00 280 ARG A O 1
ATOM 2068 N N . VAL A 1 281 ? 4.603 6.047 15.499 1.00 91.38 281 VAL A N 1
ATOM 2069 C CA . VAL A 1 281 ? 3.871 4.928 16.098 1.00 91.38 281 VAL A CA 1
ATOM 2070 C C . VAL A 1 281 ? 2.725 4.531 15.174 1.00 91.38 281 VAL A C 1
ATOM 2072 O O . VAL A 1 281 ? 2.011 5.399 14.667 1.00 91.38 281 VAL A O 1
ATOM 2075 N N . SER A 1 282 ? 2.530 3.241 14.958 1.00 90.19 282 SER A N 1
ATOM 2076 C CA . SER A 1 282 ? 1.436 2.686 14.156 1.00 90.19 282 SER A CA 1
ATOM 2077 C C . SER A 1 282 ? 0.976 1.347 14.717 1.00 90.19 282 SER A C 1
ATOM 2079 O O . SER A 1 282 ? 1.630 0.773 15.584 1.00 90.19 282 SER A O 1
ATOM 2081 N N . GLY A 1 283 ? -0.160 0.859 14.238 1.00 91.06 283 GLY A N 1
ATOM 2082 C CA . GLY A 1 283 ? -0.643 -0.476 14.560 1.00 91.06 283 GLY A CA 1
ATOM 2083 C C . GLY A 1 283 ? -2.075 -0.691 14.102 1.00 91.06 283 GLY A C 1
ATOM 2084 O O . GLY A 1 283 ? -2.699 0.195 13.512 1.00 91.06 283 GLY A O 1
ATOM 2085 N N . VAL A 1 284 ? -2.602 -1.871 14.411 1.00 90.62 284 VAL A N 1
ATOM 2086 C CA . VAL A 1 284 ? -3.987 -2.268 14.155 1.00 90.62 284 VAL A CA 1
ATOM 2087 C C . VAL A 1 284 ? -4.643 -2.725 15.449 1.00 90.62 284 VAL A C 1
ATOM 2089 O O . VAL A 1 284 ? -4.058 -3.465 16.246 1.00 90.62 284 VAL A O 1
ATOM 2092 N N . ILE A 1 285 ? -5.883 -2.284 15.636 1.00 95.25 285 ILE A N 1
ATOM 2093 C CA . ILE A 1 285 ? -6.728 -2.656 16.761 1.00 95.25 285 ILE A CA 1
ATOM 2094 C C . ILE A 1 285 ? -7.841 -3.587 16.283 1.00 95.25 285 ILE A C 1
ATOM 2096 O O . ILE A 1 285 ? -8.537 -3.291 15.311 1.00 95.25 285 ILE A O 1
ATOM 2100 N N . THR A 1 286 ? -8.011 -4.712 16.973 1.00 94.06 286 THR A N 1
ATOM 2101 C CA . THR A 1 286 ? -8.989 -5.758 16.634 1.00 94.06 286 THR A CA 1
ATOM 2102 C C . THR A 1 286 ? -9.804 -6.184 17.848 1.00 94.06 286 THR A C 1
ATOM 2104 O O . THR A 1 286 ? -9.421 -5.915 18.984 1.00 94.06 286 THR A O 1
ATOM 2107 N N . ASP A 1 287 ? -10.929 -6.846 17.617 1.00 92.62 287 ASP A N 1
ATOM 2108 C CA . ASP A 1 287 ? -11.677 -7.575 18.632 1.00 92.62 287 ASP A CA 1
ATOM 2109 C C . ASP A 1 287 ? -10.932 -8.872 18.991 1.00 92.62 287 ASP A C 1
ATOM 2111 O O . ASP A 1 287 ? -10.548 -9.644 18.113 1.00 92.62 287 ASP A O 1
ATOM 2115 N N . ALA A 1 288 ? -10.717 -9.131 20.283 1.00 93.06 288 ALA A N 1
ATOM 2116 C CA . ALA A 1 288 ? -9.983 -10.314 20.738 1.00 93.06 288 ALA A CA 1
ATOM 2117 C C . ALA A 1 288 ? -10.715 -11.650 20.532 1.00 93.06 288 ALA A C 1
ATOM 2119 O O . ALA A 1 288 ? -10.089 -12.701 20.652 1.00 93.06 288 ALA A O 1
ATOM 2120 N N . VAL A 1 289 ? -12.022 -11.629 20.269 1.00 89.56 289 VAL A N 1
ATOM 2121 C CA . VAL A 1 289 ? -12.844 -12.831 20.093 1.00 89.56 289 VAL A CA 1
ATOM 2122 C C . VAL A 1 289 ? -12.798 -13.318 18.652 1.00 89.56 289 VAL A C 1
ATOM 2124 O O . VAL A 1 289 ? -12.572 -14.501 18.414 1.00 89.56 289 VAL A O 1
ATOM 2127 N N . ASP A 1 290 ? -13.040 -12.424 17.697 1.00 86.75 290 ASP A N 1
ATOM 2128 C CA . ASP A 1 290 ? -13.214 -12.777 16.283 1.00 86.75 290 ASP A CA 1
ATOM 2129 C C . ASP A 1 290 ? -12.168 -12.143 15.352 1.00 86.75 290 ASP A C 1
ATOM 2131 O O . ASP A 1 290 ? -12.166 -12.417 14.152 1.00 86.75 290 ASP A O 1
ATOM 2135 N N . GLY A 1 291 ? -11.249 -11.331 15.886 1.00 84.06 291 GLY A N 1
ATOM 2136 C CA . GLY A 1 291 ? -10.196 -10.673 15.114 1.00 84.06 291 GLY A CA 1
ATOM 2137 C C . GLY A 1 291 ? -10.706 -9.565 14.192 1.00 84.06 291 GLY A C 1
ATOM 2138 O O . GLY A 1 291 ? -9.937 -9.061 13.368 1.00 84.06 291 GLY A O 1
ATOM 2139 N N . THR A 1 292 ? -11.984 -9.181 14.296 1.00 87.31 292 THR A N 1
ATOM 2140 C CA . THR A 1 292 ? -12.551 -8.120 13.461 1.00 87.31 292 THR A CA 1
ATOM 2141 C C . THR A 1 292 ? -11.849 -6.789 13.745 1.00 87.31 292 THR A C 1
ATOM 2143 O O . THR A 1 292 ? -11.598 -6.460 14.907 1.00 87.31 292 THR A O 1
ATOM 2146 N N . PRO A 1 293 ? -11.484 -6.002 12.718 1.00 89.81 293 PRO A N 1
ATOM 2147 C CA . PRO A 1 293 ? -10.878 -4.700 12.949 1.00 89.81 293 PRO A CA 1
ATOM 2148 C C . PRO A 1 293 ? -11.850 -3.733 13.621 1.00 89.81 293 PRO A C 1
ATOM 2150 O O . PRO A 1 293 ? -13.015 -3.636 13.236 1.00 89.81 293 PRO A O 1
ATOM 2153 N N . LEU A 1 294 ? -11.359 -2.991 14.610 1.00 90.44 294 LEU A N 1
ATOM 2154 C CA . LEU A 1 294 ? -12.178 -2.059 15.373 1.00 90.44 294 LEU A CA 1
ATOM 2155 C C . LEU A 1 294 ? -11.993 -0.635 14.859 1.00 90.44 294 LEU A C 1
ATOM 2157 O O . LEU A 1 294 ? -10.957 -0.019 15.100 1.00 90.44 294 LEU A O 1
ATOM 2161 N N . GLN A 1 295 ? -13.007 -0.099 14.176 1.00 93.31 295 GLN A N 1
ATOM 2162 C CA . GLN A 1 295 ? -13.060 1.306 13.763 1.00 93.31 295 GLN A CA 1
ATOM 2163 C C . GLN A 1 295 ? -13.414 2.220 14.941 1.00 93.31 295 GLN A C 1
ATOM 2165 O O . GLN A 1 295 ? -14.301 1.909 15.735 1.00 93.31 295 GLN A O 1
ATOM 2170 N N . GLY A 1 296 ? -12.770 3.387 15.014 1.00 90.62 296 GLY A N 1
ATOM 2171 C CA . GLY A 1 296 ? -13.083 4.413 16.009 1.00 90.62 296 GLY A CA 1
ATOM 2172 C C . GLY A 1 296 ? -12.535 4.141 17.414 1.00 90.62 296 GLY A C 1
ATOM 2173 O O . GLY A 1 296 ? -12.833 4.910 18.328 1.00 90.62 296 GLY A O 1
ATOM 2174 N N . ALA A 1 297 ? -11.712 3.105 17.603 1.00 93.75 297 ALA A N 1
ATOM 2175 C CA . ALA A 1 297 ? -10.976 2.885 18.843 1.00 93.75 297 ALA A CA 1
ATOM 2176 C C . ALA A 1 297 ? -10.066 4.088 19.108 1.00 93.75 297 ALA A C 1
ATOM 2178 O O . ALA A 1 297 ? -9.294 4.496 18.236 1.00 93.75 297 ALA A O 1
ATOM 2179 N N . ARG A 1 298 ? -10.131 4.664 20.308 1.00 95.75 298 ARG A N 1
ATOM 2180 C CA . ARG A 1 298 ? -9.289 5.798 20.689 1.00 95.75 298 ARG A CA 1
ATOM 2181 C C . ARG A 1 298 ? -7.929 5.291 21.144 1.00 95.75 298 ARG A C 1
ATOM 2183 O O . ARG A 1 298 ? -7.844 4.568 22.133 1.00 95.75 298 ARG A O 1
ATOM 2190 N N . VAL A 1 299 ? -6.868 5.738 20.482 1.00 97.69 299 VAL A N 1
ATOM 2191 C CA . VAL A 1 299 ? -5.481 5.460 20.865 1.00 97.69 299 VAL A CA 1
ATOM 2192 C C . VAL A 1 299 ? -4.862 6.727 21.440 1.00 97.69 299 VAL A C 1
ATOM 2194 O O . VAL A 1 299 ? -4.804 7.761 20.774 1.00 97.69 299 VAL A O 1
ATOM 2197 N N . THR A 1 300 ? -4.402 6.650 22.684 1.00 96.81 300 THR A N 1
ATOM 2198 C CA . THR A 1 300 ? -3.708 7.729 23.389 1.00 96.81 300 THR A CA 1
ATOM 2199 C C . THR A 1 300 ? -2.255 7.340 23.602 1.00 96.81 300 THR A C 1
ATOM 2201 O O . THR A 1 300 ? -1.971 6.319 24.225 1.00 96.81 300 THR A O 1
ATOM 2204 N N . LEU A 1 301 ? -1.348 8.175 23.111 1.00 97.56 301 LEU A N 1
ATOM 2205 C CA . LEU A 1 301 ? 0.075 8.132 23.404 1.00 97.56 301 LEU A CA 1
ATOM 2206 C C . LEU A 1 301 ? 0.374 9.143 24.506 1.00 97.56 301 LEU A C 1
ATOM 2208 O O . LEU A 1 301 ? -0.035 10.298 24.405 1.00 97.56 301 LEU A O 1
ATOM 2212 N N . ARG A 1 302 ? 1.099 8.707 25.532 1.00 95.75 302 ARG A N 1
ATOM 2213 C CA . ARG A 1 302 ? 1.659 9.546 26.592 1.00 95.75 302 ARG A CA 1
ATOM 2214 C C . ARG A 1 302 ? 3.173 9.459 26.552 1.00 95.75 302 ARG A C 1
ATOM 2216 O O . ARG A 1 302 ? 3.712 8.360 26.502 1.00 95.75 302 ARG A O 1
ATOM 2223 N N . GLY A 1 303 ? 3.854 10.587 26.598 1.00 91.12 303 GLY A N 1
ATOM 2224 C CA . GLY A 1 303 ? 5.312 10.648 26.569 1.00 91.12 303 GLY A CA 1
ATOM 2225 C C . GLY A 1 303 ? 5.765 12.049 26.938 1.00 91.12 303 GLY A C 1
ATOM 2226 O O . GLY A 1 303 ? 5.175 12.675 27.814 1.00 91.12 303 GLY A O 1
ATOM 2227 N N . THR A 1 304 ? 6.762 12.573 26.228 1.00 87.50 304 THR A N 1
ATOM 2228 C CA . THR A 1 304 ? 7.124 13.998 26.318 1.00 87.50 304 THR A CA 1
ATOM 2229 C C . THR A 1 304 ? 5.946 14.905 25.947 1.00 87.50 304 THR A C 1
ATOM 2231 O O . THR A 1 304 ? 5.763 15.965 26.537 1.00 87.50 304 THR A O 1
ATOM 2234 N N . GLU A 1 305 ? 5.123 14.461 24.994 1.00 89.19 305 GLU A N 1
ATOM 2235 C CA . GLU A 1 305 ? 3.865 15.093 24.610 1.00 89.19 305 GLU A CA 1
ATOM 2236 C C . GLU A 1 305 ? 2.757 14.040 24.560 1.00 89.19 305 GLU A C 1
ATOM 2238 O O . GLU A 1 305 ? 2.959 12.942 24.030 1.00 89.19 305 GLU A O 1
ATOM 2243 N N . ASP A 1 306 ? 1.571 14.394 25.053 1.00 92.25 306 ASP A N 1
ATOM 2244 C CA . ASP A 1 306 ? 0.383 13.558 24.910 1.00 92.25 306 ASP A CA 1
ATOM 2245 C C . ASP A 1 306 ? -0.233 13.759 23.518 1.00 92.25 306 ASP A C 1
ATOM 2247 O O . ASP A 1 306 ? -0.434 14.883 23.052 1.00 92.25 306 ASP A O 1
ATOM 2251 N N . ARG A 1 307 ? -0.564 12.656 22.844 1.00 94.81 307 ARG A N 1
ATOM 2252 C CA . ARG A 1 307 ? -1.206 12.654 21.522 1.00 94.81 307 ARG A CA 1
ATOM 2253 C C . ARG A 1 307 ? -2.356 11.665 21.497 1.00 94.81 307 ARG A C 1
ATOM 2255 O O . ARG A 1 307 ? -2.298 10.617 22.133 1.00 94.81 307 ARG A O 1
ATOM 2262 N N . THR A 1 308 ? -3.397 11.964 20.726 1.00 93.88 308 THR A N 1
ATOM 2263 C CA . THR A 1 308 ? -4.531 11.049 20.547 1.00 93.88 308 THR A CA 1
ATOM 2264 C C . THR A 1 308 ? -4.901 10.909 19.084 1.00 93.88 308 THR A C 1
ATOM 2266 O O . THR A 1 308 ? -4.883 11.894 18.350 1.00 93.88 308 THR A O 1
ATOM 2269 N N . THR A 1 309 ? -5.294 9.705 18.688 1.00 96.06 309 THR A N 1
ATOM 2270 C CA . THR A 1 309 ? -5.868 9.405 17.375 1.00 96.06 309 THR A CA 1
ATOM 2271 C C . THR A 1 309 ? -6.991 8.372 17.514 1.00 96.06 309 THR A C 1
ATOM 2273 O O . THR A 1 309 ? -7.231 7.850 18.606 1.00 96.06 309 THR A O 1
ATOM 2276 N N . THR A 1 310 ? -7.690 8.089 16.422 1.00 93.12 310 THR A N 1
ATOM 2277 C CA . THR A 1 310 ? -8.726 7.053 16.330 1.00 93.12 310 THR A CA 1
ATOM 2278 C C . THR A 1 310 ? -8.429 6.111 15.176 1.00 93.12 310 THR A C 1
ATOM 2280 O O . THR A 1 310 ? -7.908 6.549 14.150 1.00 93.12 310 THR A O 1
ATOM 2283 N N . THR A 1 311 ? -8.778 4.838 15.322 1.00 94.06 311 THR A N 1
ATOM 2284 C CA . THR A 1 311 ? -8.573 3.837 14.271 1.00 94.06 311 THR A CA 1
ATOM 2285 C C . THR A 1 311 ? -9.503 4.032 13.071 1.00 94.06 311 THR A C 1
ATOM 2287 O O . THR A 1 311 ? -10.657 4.452 13.210 1.00 94.06 311 THR A O 1
ATOM 2290 N N . ALA A 1 312 ? -8.997 3.713 11.880 1.00 88.06 312 ALA A N 1
ATOM 2291 C CA . ALA A 1 312 ? -9.738 3.698 10.624 1.00 88.06 312 ALA A CA 1
ATOM 2292 C C . ALA A 1 312 ? -10.645 2.456 10.500 1.00 88.06 312 ALA A C 1
ATOM 2294 O O . ALA A 1 312 ? -10.690 1.608 11.389 1.00 88.06 312 ALA A O 1
ATOM 2295 N N . ALA A 1 313 ? -11.394 2.349 9.396 1.00 82.25 313 ALA A N 1
ATOM 2296 C CA . ALA A 1 313 ? -12.343 1.253 9.150 1.00 82.25 313 ALA A CA 1
ATOM 2297 C C . ALA A 1 313 ? -11.695 -0.144 9.138 1.00 82.25 313 ALA A C 1
ATOM 2299 O O . ALA A 1 313 ? -12.332 -1.130 9.489 1.00 82.25 313 ALA A O 1
ATOM 2300 N N . ASP A 1 314 ? -10.420 -0.223 8.764 1.00 78.62 314 ASP A N 1
ATOM 2301 C CA . ASP A 1 314 ? -9.613 -1.444 8.765 1.00 78.62 314 ASP A CA 1
ATOM 2302 C C . ASP A 1 314 ? -8.875 -1.682 10.097 1.00 78.62 314 ASP A C 1
ATOM 2304 O O . ASP A 1 314 ? -7.992 -2.540 10.168 1.00 78.62 314 ASP A O 1
ATOM 2308 N N . GLY A 1 315 ? -9.224 -0.924 11.144 1.00 88.62 315 GLY A N 1
ATOM 2309 C CA . GLY A 1 315 ? -8.637 -0.987 12.483 1.00 88.62 315 GLY A CA 1
ATOM 2310 C C . GLY A 1 315 ? -7.259 -0.337 12.608 1.00 88.62 315 GLY A C 1
ATOM 2311 O O . GLY A 1 315 ? -6.715 -0.306 13.712 1.00 88.62 315 GLY A O 1
ATOM 2312 N N . SER A 1 316 ? -6.679 0.183 11.522 1.00 89.81 316 SER A N 1
ATOM 2313 C CA . SER A 1 316 ? -5.341 0.778 11.541 1.00 89.81 316 SER A CA 1
ATOM 2314 C C . SER A 1 316 ? -5.319 2.164 12.189 1.00 89.81 316 SER A C 1
ATOM 2316 O O . SER A 1 316 ? -6.298 2.912 12.151 1.00 89.81 316 SER A O 1
ATOM 2318 N N . TYR A 1 317 ? -4.188 2.536 12.785 1.00 92.69 317 TYR A N 1
ATOM 2319 C CA . TYR A 1 317 ? -3.935 3.890 13.270 1.00 92.69 317 TYR A CA 1
ATOM 2320 C C . TYR A 1 317 ? -2.472 4.293 13.076 1.00 92.69 317 TYR A C 1
ATOM 2322 O O . TYR A 1 317 ? -1.572 3.460 12.958 1.00 92.69 317 TYR A O 1
ATOM 2330 N N . ARG A 1 318 ? -2.223 5.608 13.088 1.00 90.88 318 ARG A N 1
ATOM 2331 C CA . ARG A 1 318 ? -0.875 6.174 12.991 1.00 90.88 318 ARG A CA 1
ATOM 2332 C C . ARG A 1 318 ? -0.749 7.469 13.786 1.00 90.88 318 ARG A C 1
ATOM 2334 O O . ARG A 1 318 ? -1.609 8.344 13.701 1.00 90.88 318 ARG A O 1
ATOM 2341 N N . ILE A 1 319 ? 0.358 7.611 14.506 1.00 91.56 319 ILE A N 1
ATOM 2342 C CA . ILE A 1 319 ? 0.787 8.821 15.211 1.00 91.56 319 ILE A CA 1
ATOM 2343 C C . ILE A 1 319 ? 2.191 9.166 14.704 1.00 91.56 319 ILE A C 1
ATOM 2345 O O . ILE A 1 319 ? 3.147 8.424 14.910 1.00 91.56 319 ILE A O 1
ATOM 2349 N N . ALA A 1 320 ? 2.321 10.280 13.988 1.00 88.12 320 ALA A N 1
ATOM 2350 C CA . ALA A 1 320 ? 3.615 10.778 13.521 1.00 88.12 320 ALA A CA 1
ATOM 2351 C C . ALA A 1 320 ? 4.240 11.764 14.510 1.00 88.12 320 ALA A C 1
ATOM 2353 O O . ALA A 1 320 ? 3.550 12.295 15.384 1.00 88.12 320 ALA A O 1
ATOM 2354 N N . ASN A 1 321 ? 5.518 12.076 14.276 1.00 87.00 321 ASN A N 1
ATOM 2355 C CA . ASN A 1 321 ? 6.260 13.132 14.959 1.00 87.00 321 ASN A CA 1
ATOM 2356 C C . ASN A 1 321 ? 6.317 12.904 16.476 1.00 87.00 321 ASN A C 1
ATOM 2358 O O . ASN A 1 321 ? 6.027 13.811 17.252 1.00 87.00 321 ASN A O 1
ATOM 2362 N N . VAL A 1 322 ? 6.624 11.672 16.881 1.00 91.62 322 VAL A N 1
ATOM 2363 C CA . VAL A 1 322 ? 6.738 11.269 18.285 1.00 91.62 322 VAL A CA 1
ATOM 2364 C C . VAL A 1 322 ? 8.171 11.518 18.744 1.00 91.62 322 VAL A C 1
ATOM 2366 O O . VAL A 1 322 ? 9.110 11.048 18.109 1.00 91.62 322 VAL A O 1
ATOM 2369 N N . ALA A 1 323 ? 8.352 12.281 19.820 1.00 92.38 323 ALA A N 1
ATOM 2370 C CA . ALA A 1 323 ? 9.681 12.528 20.370 1.00 92.38 323 ALA A CA 1
ATOM 2371 C C . ALA A 1 323 ? 10.317 11.216 20.879 1.00 92.38 323 ALA A C 1
ATOM 2373 O O . ALA A 1 323 ? 9.595 10.387 21.441 1.00 92.38 323 ALA A O 1
ATOM 2374 N N . PRO A 1 324 ? 11.639 11.024 20.720 1.00 92.88 324 PRO A N 1
ATOM 2375 C CA . PRO A 1 324 ? 12.329 9.871 21.286 1.00 92.88 324 PRO A CA 1
ATOM 2376 C C . PRO A 1 324 ? 12.195 9.812 22.812 1.00 92.88 324 PRO A C 1
ATOM 2378 O O . PRO A 1 324 ? 12.202 10.845 23.485 1.00 92.88 324 PRO A O 1
ATOM 2381 N N . GLY A 1 325 ? 12.108 8.599 23.353 1.00 94.69 325 GLY A N 1
ATOM 2382 C CA . GLY A 1 325 ? 11.954 8.329 24.779 1.00 94.69 325 GLY A CA 1
ATOM 2383 C C . GLY A 1 325 ? 10.935 7.230 25.074 1.00 94.69 325 GLY A C 1
ATOM 2384 O O . GLY A 1 325 ? 10.360 6.621 24.172 1.00 94.69 325 GLY A O 1
ATOM 2385 N N . GLU A 1 326 ? 10.710 6.986 26.362 1.00 96.38 326 GLU A N 1
ATOM 2386 C CA . GLU A 1 326 ? 9.669 6.072 26.833 1.00 96.38 326 GLU A CA 1
ATOM 2387 C C . GLU A 1 326 ? 8.281 6.642 26.533 1.00 96.38 326 GLU A C 1
ATOM 2389 O O . GLU A 1 326 ? 7.962 7.776 26.907 1.00 96.38 326 GLU A O 1
ATOM 2394 N N . ILE A 1 327 ? 7.440 5.835 25.893 1.00 97.50 327 ILE A N 1
ATOM 2395 C CA . ILE A 1 327 ? 6.058 6.177 25.573 1.00 97.50 327 ILE A CA 1
ATOM 2396 C C . ILE A 1 327 ? 5.100 5.145 26.170 1.00 97.50 327 ILE A C 1
ATOM 2398 O O . ILE A 1 327 ? 5.355 3.944 26.178 1.00 97.50 327 ILE A O 1
ATOM 2402 N N . GLY A 1 328 ? 3.968 5.615 26.684 1.00 97.12 328 GLY A N 1
ATOM 2403 C CA . GLY A 1 328 ? 2.839 4.796 27.103 1.00 97.12 328 GLY A CA 1
ATOM 2404 C C . GLY A 1 328 ? 1.726 4.859 26.067 1.00 97.12 328 GLY A C 1
ATOM 2405 O O . GLY A 1 328 ? 1.320 5.945 25.662 1.00 97.12 328 GLY A O 1
ATOM 2406 N N . LEU A 1 329 ? 1.198 3.711 25.668 1.00 97.75 329 LEU A N 1
ATOM 2407 C CA . LEU A 1 329 ? 0.063 3.607 24.757 1.00 97.75 329 LEU A CA 1
ATOM 2408 C C . LEU A 1 329 ? -1.152 3.096 25.521 1.00 97.75 329 LEU A C 1
ATOM 2410 O O . LEU A 1 329 ? -1.037 2.186 26.336 1.00 97.75 329 LEU A O 1
ATOM 2414 N N . ARG A 1 330 ? -2.317 3.693 25.275 1.00 96.56 330 ARG A N 1
ATOM 2415 C CA . ARG A 1 330 ? -3.603 3.309 25.869 1.00 96.56 330 ARG A CA 1
ATOM 2416 C C . ARG A 1 330 ? -4.670 3.285 24.786 1.00 96.56 330 ARG A C 1
ATOM 2418 O O . ARG A 1 330 ? -4.856 4.286 24.098 1.00 96.56 330 ARG A O 1
ATOM 2425 N N . VAL A 1 331 ? -5.370 2.165 24.659 1.00 96.94 331 VAL A N 1
ATOM 2426 C CA . VAL A 1 331 ? -6.409 1.944 23.649 1.00 96.94 331 VAL A CA 1
ATOM 2427 C C . VAL A 1 331 ? -7.746 1.721 24.338 1.00 96.94 331 VAL A C 1
ATOM 2429 O O . VAL A 1 331 ? -7.855 0.875 25.227 1.00 96.94 331 VAL A O 1
ATOM 2432 N N . GLU A 1 332 ? -8.757 2.490 23.938 1.00 92.81 332 GLU A N 1
ATOM 2433 C CA . GLU A 1 332 ? -10.083 2.483 24.554 1.00 92.81 332 GLU A CA 1
ATOM 2434 C C . GLU A 1 332 ? -11.177 2.478 23.487 1.00 92.81 332 GLU A C 1
ATOM 2436 O O . GLU A 1 332 ? -11.142 3.263 22.538 1.00 92.81 332 GLU A O 1
ATOM 2441 N N . GLN A 1 333 ? -12.186 1.630 23.677 1.00 88.88 333 GLN A N 1
ATOM 2442 C CA . GLN A 1 333 ? -13.398 1.630 22.870 1.00 88.88 333 GLN A CA 1
ATOM 2443 C C . GLN A 1 333 ? -14.602 1.242 23.724 1.00 88.88 333 GLN A C 1
ATOM 2445 O O . GLN A 1 333 ? -14.519 0.380 24.596 1.00 88.88 333 GLN A O 1
ATOM 2450 N N . ALA A 1 334 ? -15.736 1.889 23.465 1.00 81.62 334 ALA A N 1
ATOM 2451 C CA . ALA A 1 334 ? -17.003 1.561 24.100 1.00 81.62 334 ALA A CA 1
ATOM 2452 C C . ALA A 1 334 ? -17.351 0.073 23.917 1.00 81.62 334 ALA A C 1
ATOM 2454 O O . ALA A 1 334 ? -17.343 -0.431 22.797 1.00 81.62 334 ALA A O 1
ATOM 2455 N N . GLY A 1 335 ? -17.677 -0.612 25.017 1.00 81.44 335 GLY A N 1
ATOM 2456 C CA . GLY A 1 335 ? -17.992 -2.046 25.013 1.00 81.44 335 GLY A CA 1
ATOM 2457 C C . GLY A 1 335 ? -16.775 -2.975 25.091 1.00 81.44 335 GLY A C 1
ATOM 2458 O O . GLY A 1 335 ? -16.958 -4.189 25.059 1.00 81.44 335 GLY A O 1
ATOM 2459 N N . TYR A 1 336 ? -15.560 -2.435 25.234 1.00 89.88 336 TYR A N 1
ATOM 2460 C CA . TYR A 1 336 ? -14.320 -3.203 25.347 1.00 89.88 336 TYR A CA 1
ATOM 2461 C C . TYR A 1 336 ? -13.524 -2.825 26.597 1.00 89.88 336 TYR A C 1
ATOM 2463 O O . TYR A 1 336 ? -13.605 -1.703 27.101 1.00 89.88 336 TYR A O 1
ATOM 2471 N N . LEU A 1 337 ? -12.715 -3.767 27.079 1.00 90.19 337 LEU A N 1
ATOM 2472 C CA . LEU A 1 337 ? -11.732 -3.512 28.124 1.00 90.19 337 LEU A CA 1
ATOM 2473 C C . LEU A 1 337 ? -10.559 -2.693 27.570 1.00 90.19 337 LEU A C 1
ATOM 2475 O O . LEU A 1 337 ? -10.134 -2.864 26.429 1.00 90.19 337 LEU A O 1
ATOM 2479 N N . VAL A 1 338 ? -10.014 -1.813 28.408 1.00 91.56 338 VAL A N 1
ATOM 2480 C CA . VAL A 1 338 ? -8.866 -0.969 28.056 1.00 91.56 338 VAL A CA 1
ATOM 2481 C C . VAL A 1 338 ? -7.588 -1.799 28.016 1.00 91.56 338 VAL A C 1
ATOM 2483 O O . VAL A 1 338 ? -7.276 -2.499 28.978 1.00 91.56 338 VAL A O 1
ATOM 2486 N N . ILE A 1 339 ? -6.799 -1.639 26.953 1.00 95.06 339 ILE A N 1
ATOM 2487 C CA . ILE A 1 339 ? -5.428 -2.156 26.877 1.00 95.06 339 ILE A CA 1
ATOM 2488 C C . ILE A 1 339 ? -4.448 -0.994 27.005 1.00 95.06 339 ILE A C 1
ATOM 2490 O O . ILE A 1 339 ? -4.683 0.102 26.497 1.00 95.06 339 ILE A O 1
ATOM 2494 N N . SER A 1 340 ? -3.347 -1.209 27.723 1.00 95.19 340 SER A N 1
ATOM 2495 C CA . SER A 1 340 ? -2.233 -0.264 27.784 1.00 95.19 340 SER A CA 1
ATOM 2496 C C . SER A 1 340 ? -0.898 -0.990 27.651 1.00 95.19 340 SER A C 1
ATOM 2498 O O . SER A 1 340 ? -0.768 -2.124 28.105 1.00 95.19 340 SER A O 1
ATOM 2500 N N . GLY A 1 341 ? 0.085 -0.320 27.059 1.00 94.12 341 GLY A N 1
ATOM 2501 C CA . GLY A 1 341 ? 1.444 -0.814 26.861 1.00 94.12 341 GLY A CA 1
ATOM 2502 C C . GLY A 1 341 ? 2.474 0.293 27.057 1.00 94.12 341 GLY A C 1
ATOM 2503 O O . GLY A 1 341 ? 2.122 1.472 27.160 1.00 94.12 341 GLY A O 1
ATOM 2504 N N . ARG A 1 342 ? 3.746 -0.088 27.133 1.00 95.75 342 ARG A N 1
ATOM 2505 C CA . ARG A 1 342 ? 4.881 0.838 27.113 1.00 95.75 342 ARG A CA 1
ATOM 2506 C C . ARG A 1 342 ? 5.850 0.393 26.038 1.00 95.75 342 ARG A C 1
ATOM 2508 O O . ARG A 1 342 ? 6.083 -0.801 25.910 1.00 95.75 342 ARG A O 1
ATOM 2515 N N . GLU A 1 343 ? 6.390 1.360 25.320 1.00 94.81 343 GLU A N 1
ATOM 2516 C CA . GLU A 1 343 ? 7.345 1.161 24.237 1.00 94.81 343 GLU A CA 1
ATOM 2517 C C . GLU A 1 343 ? 8.432 2.234 24.327 1.00 94.81 343 GLU A C 1
ATOM 2519 O O . GLU A 1 343 ? 8.227 3.292 24.929 1.00 94.81 343 GLU A O 1
ATOM 2524 N N . THR A 1 344 ? 9.567 1.999 23.675 1.00 94.19 344 THR A N 1
ATOM 2525 C CA . THR A 1 344 ? 10.634 2.996 23.552 1.00 94.19 344 THR A CA 1
ATOM 2526 C C . THR A 1 344 ? 10.660 3.532 22.125 1.00 94.19 344 THR A C 1
ATOM 2528 O O . THR A 1 344 ? 10.919 2.798 21.173 1.00 94.19 344 THR A O 1
ATOM 2531 N N . ALA A 1 345 ? 10.419 4.831 21.961 1.00 92.94 345 ALA A N 1
ATOM 2532 C CA . ALA A 1 345 ? 10.593 5.518 20.690 1.00 92.94 345 ALA A CA 1
ATOM 2533 C C . ALA A 1 345 ? 12.057 5.952 20.521 1.00 92.94 345 ALA A C 1
ATOM 2535 O O . ALA A 1 345 ? 12.616 6.630 21.383 1.00 92.94 345 ALA A O 1
ATOM 2536 N N . THR A 1 346 ? 12.678 5.609 19.395 1.00 89.88 346 THR A N 1
ATOM 2537 C CA . THR A 1 346 ? 14.027 6.068 19.026 1.00 89.88 346 THR A CA 1
ATOM 2538 C C . THR A 1 346 ? 13.959 7.137 17.934 1.00 89.88 346 THR A C 1
ATOM 2540 O O . THR A 1 346 ? 12.980 7.213 17.191 1.00 89.88 346 THR A O 1
ATOM 2543 N N . ALA A 1 347 ? 14.982 7.991 17.830 1.00 83.81 347 ALA A N 1
ATOM 2544 C CA . ALA A 1 347 ? 15.072 8.981 16.752 1.00 83.81 347 ALA A CA 1
ATOM 2545 C C . ALA A 1 347 ? 15.018 8.285 15.382 1.00 83.81 347 ALA A C 1
ATOM 2547 O O . ALA A 1 347 ? 15.744 7.318 15.151 1.00 83.81 347 ALA A O 1
ATOM 2548 N N . GLY A 1 348 ? 14.092 8.720 14.522 1.00 77.56 348 GLY A N 1
ATOM 2549 C CA . GLY A 1 348 ? 13.851 8.117 13.206 1.00 77.56 348 GLY A CA 1
ATOM 2550 C C . GLY A 1 348 ? 13.261 6.705 13.270 1.00 77.56 348 GLY A C 1
ATOM 2551 O O . GLY A 1 348 ? 13.100 6.049 12.242 1.00 77.56 348 GLY A O 1
ATOM 2552 N N . GLY A 1 349 ? 12.940 6.230 14.475 1.00 81.94 349 GLY A N 1
ATOM 2553 C CA . GLY A 1 349 ? 12.445 4.894 14.736 1.00 81.94 349 GLY A CA 1
ATOM 2554 C C . GLY A 1 349 ? 10.974 4.715 14.386 1.00 81.94 349 GLY A C 1
ATOM 2555 O O . GLY A 1 349 ? 10.191 5.662 14.228 1.00 81.94 349 GLY A O 1
ATOM 2556 N N . ARG A 1 350 ? 10.581 3.449 14.305 1.00 83.62 350 ARG A N 1
ATOM 2557 C CA . ARG A 1 350 ? 9.190 3.026 14.160 1.00 83.62 350 ARG A CA 1
ATOM 2558 C C . ARG A 1 350 ? 8.822 2.171 15.355 1.00 83.62 350 ARG A C 1
ATOM 2560 O O . ARG A 1 350 ? 9.604 1.330 15.778 1.00 83.62 350 ARG A O 1
ATOM 2567 N N . VAL A 1 351 ? 7.635 2.409 15.889 1.00 87.94 351 VAL A N 1
ATOM 2568 C CA . VAL A 1 351 ? 7.057 1.610 16.964 1.00 87.94 351 VAL A CA 1
ATOM 2569 C C . VAL A 1 351 ? 5.740 1.052 16.454 1.00 87.94 351 VAL A C 1
ATOM 2571 O O . VAL A 1 351 ? 4.837 1.812 16.096 1.00 87.94 351 VAL A O 1
ATOM 2574 N N . THR A 1 352 ? 5.629 -0.270 16.438 1.00 88.44 352 THR A N 1
ATOM 2575 C CA . THR A 1 352 ? 4.393 -0.956 16.065 1.00 88.44 352 THR A CA 1
ATOM 2576 C C . THR A 1 352 ? 3.732 -1.508 17.318 1.00 88.44 352 THR A C 1
ATOM 2578 O O . THR A 1 352 ? 4.322 -2.327 18.014 1.00 88.44 352 THR A O 1
ATOM 2581 N N . PHE A 1 353 ? 2.502 -1.080 17.596 1.00 91.38 353 PHE A N 1
ATOM 2582 C CA . PHE A 1 353 ? 1.723 -1.543 18.740 1.00 91.38 353 PHE A CA 1
ATOM 2583 C C . PHE A 1 353 ? 0.349 -2.030 18.277 1.00 91.38 353 PHE A C 1
ATOM 2585 O O . PHE A 1 353 ? -0.577 -1.258 18.038 1.00 91.38 353 PHE A O 1
ATOM 2592 N N . ASN A 1 354 ? 0.221 -3.345 18.139 1.00 91.75 354 ASN A N 1
ATOM 2593 C CA . ASN A 1 354 ? -1.046 -3.994 17.821 1.00 91.75 354 ASN A CA 1
ATOM 2594 C C . ASN A 1 354 ? -1.745 -4.410 19.115 1.00 91.75 354 ASN A C 1
ATOM 2596 O O . ASN A 1 354 ? -1.092 -4.882 20.047 1.00 91.75 354 ASN A O 1
ATOM 2600 N N . ALA A 1 355 ? -3.070 -4.292 19.165 1.00 92.88 355 ALA A N 1
ATOM 2601 C CA . ALA A 1 355 ? -3.838 -4.767 20.310 1.00 92.88 355 ALA A CA 1
ATOM 2602 C C . ALA A 1 355 ? -5.137 -5.448 19.877 1.00 92.88 355 ALA A C 1
ATOM 2604 O O . ALA A 1 355 ? -5.849 -4.975 18.992 1.00 92.88 355 ALA A O 1
ATOM 2605 N N . ALA A 1 356 ? -5.455 -6.552 20.547 1.00 94.38 356 ALA A N 1
ATOM 2606 C CA . ALA A 1 356 ? -6.734 -7.231 20.432 1.00 94.38 356 ALA A CA 1
ATOM 2607 C C . ALA A 1 356 ? -7.537 -6.947 21.706 1.00 94.38 356 ALA A C 1
ATOM 2609 O O . ALA A 1 356 ? -7.166 -7.411 22.783 1.00 94.38 356 ALA A O 1
ATOM 2610 N N . LEU A 1 357 ? -8.585 -6.129 21.609 1.00 94.94 357 LEU A N 1
ATOM 2611 C CA . LEU A 1 357 ? -9.385 -5.669 22.741 1.00 94.94 357 LEU A CA 1
ATOM 2612 C C . LEU A 1 357 ? -10.422 -6.736 23.128 1.00 94.94 357 LEU A C 1
ATOM 2614 O O . LEU A 1 357 ? -11.274 -7.085 22.308 1.00 94.94 357 LEU A O 1
ATOM 2618 N N . PRO A 1 358 ? -10.411 -7.246 24.373 1.00 93.88 358 PRO A N 1
ATOM 2619 C CA . PRO A 1 358 ? -11.481 -8.098 24.870 1.00 93.88 358 PRO A CA 1
ATOM 2620 C C . PRO A 1 358 ? -12.771 -7.297 25.028 1.00 93.88 358 PRO A C 1
ATOM 2622 O O . PRO A 1 358 ? -12.750 -6.176 25.544 1.00 93.88 358 PRO A O 1
ATOM 2625 N N . ARG A 1 359 ? -13.904 -7.885 24.635 1.00 90.00 359 ARG A N 1
ATOM 2626 C CA . ARG A 1 359 ? -15.228 -7.327 24.939 1.00 90.00 359 ARG A CA 1
ATOM 2627 C C . ARG A 1 359 ? -15.402 -7.222 26.453 1.00 90.00 359 ARG A C 1
ATOM 2629 O O . ARG A 1 359 ? -15.015 -8.131 27.186 1.00 90.00 359 ARG A O 1
ATOM 2636 N N . ASP A 1 360 ? -15.986 -6.124 26.917 1.00 83.69 360 ASP A N 1
ATOM 2637 C CA . ASP A 1 360 ? -16.339 -5.957 28.324 1.00 83.69 360 ASP A CA 1
ATOM 2638 C C . ASP A 1 360 ? -17.523 -6.890 28.647 1.00 83.69 360 ASP A C 1
ATOM 2640 O O . ASP A 1 360 ? -18.603 -6.710 28.079 1.00 83.69 360 ASP A O 1
ATOM 2644 N N . PRO A 1 361 ? -17.358 -7.900 29.525 1.00 74.75 361 PRO A N 1
ATOM 2645 C CA . PRO A 1 361 ? -18.432 -8.832 29.864 1.00 74.75 361 PRO A CA 1
ATOM 2646 C C . PRO A 1 361 ? -19.550 -8.182 30.694 1.00 74.75 361 PRO A C 1
ATOM 2648 O O . PRO A 1 361 ? -20.626 -8.762 30.834 1.00 74.75 361 PRO A O 1
ATOM 2651 N N . GLN A 1 362 ? -19.314 -6.995 31.258 1.00 71.44 362 GLN A N 1
ATOM 2652 C CA . GLN A 1 362 ? -20.302 -6.226 32.006 1.00 71.44 362 GLN A CA 1
ATOM 2653 C C . GLN A 1 362 ? -20.311 -4.781 31.506 1.00 71.44 362 GLN A C 1
ATOM 2655 O O . GLN A 1 362 ? -19.942 -3.873 32.261 1.00 71.44 362 GLN A O 1
ATOM 2660 N N . PRO A 1 363 ? -20.755 -4.539 30.254 1.00 64.06 363 PRO A N 1
ATOM 2661 C CA . PRO A 1 363 ? -20.765 -3.194 29.719 1.00 64.06 363 PRO A CA 1
ATOM 2662 C C . PRO A 1 363 ? -21.651 -2.350 30.631 1.00 64.06 363 PRO A C 1
ATOM 2664 O O . PRO A 1 363 ? -22.842 -2.617 30.815 1.00 64.06 363 PRO A O 1
ATOM 2667 N N . ARG A 1 364 ? -21.051 -1.343 31.264 1.00 69.62 364 ARG A N 1
ATOM 2668 C CA . ARG A 1 364 ? -21.773 -0.398 32.117 1.00 69.62 364 ARG A CA 1
ATOM 2669 C C . ARG A 1 364 ? -22.582 0.533 31.218 1.00 69.62 364 ARG A C 1
ATOM 2671 O O . ARG A 1 364 ? -22.171 1.656 30.932 1.00 69.62 364 ARG A O 1
ATOM 2678 N N . LEU A 1 365 ? -23.707 0.023 30.730 1.00 75.94 365 LEU A N 1
ATOM 2679 C CA . LEU A 1 365 ? -24.622 0.741 29.857 1.00 75.94 365 LEU A CA 1
ATOM 2680 C C . LEU A 1 365 ? -25.457 1.724 30.682 1.00 75.94 365 LEU A C 1
ATOM 2682 O O . LEU A 1 365 ? -25.959 1.399 31.759 1.00 75.94 365 LEU A O 1
ATOM 2686 N N . LEU A 1 366 ? -25.579 2.936 30.164 1.00 82.44 366 LEU A N 1
ATOM 2687 C CA . LEU A 1 366 ? -26.411 4.003 30.681 1.00 82.44 366 LEU A CA 1
ATOM 2688 C C . LEU A 1 366 ? -27.818 3.893 30.084 1.00 82.44 366 LEU A C 1
ATOM 2690 O O . LEU A 1 366 ? -28.000 3.559 28.908 1.00 82.44 366 LEU A O 1
ATOM 2694 N N . THR A 1 367 ? -28.810 4.235 30.898 1.00 88.50 367 THR A N 1
ATOM 2695 C CA . THR A 1 367 ? -30.151 4.590 30.428 1.00 88.50 367 THR A CA 1
ATOM 2696 C C . THR A 1 367 ? -30.337 6.099 30.526 1.00 88.50 367 THR A C 1
ATOM 2698 O O . THR A 1 367 ? -30.184 6.672 31.600 1.00 88.50 367 THR A O 1
ATOM 2701 N N . VAL A 1 368 ? -30.654 6.763 29.418 1.00 91.44 368 VAL A N 1
ATOM 2702 C CA . VAL A 1 368 ? -30.993 8.191 29.417 1.00 91.44 368 VAL A CA 1
ATOM 2703 C C . VAL A 1 368 ? -32.503 8.331 29.500 1.00 91.44 368 VAL A C 1
ATOM 2705 O O . VAL A 1 368 ? -33.226 7.827 28.643 1.00 91.44 368 VAL A O 1
ATOM 2708 N N . THR A 1 369 ? -32.980 9.021 30.525 1.00 94.75 369 THR A N 1
ATOM 2709 C CA . THR A 1 369 ? -34.398 9.306 30.737 1.00 94.75 369 THR A CA 1
ATOM 2710 C C . THR A 1 369 ? -34.660 10.798 30.633 1.00 94.75 369 THR A C 1
ATOM 2712 O O . THR A 1 369 ? -33.755 11.613 30.774 1.00 94.75 369 THR A O 1
ATOM 2715 N N . GLY A 1 370 ? -35.908 11.166 30.393 1.00 95.50 370 GLY A N 1
ATOM 2716 C CA . GLY A 1 370 ? -36.336 12.558 30.407 1.00 95.50 370 GLY A CA 1
ATOM 2717 C C . GLY A 1 370 ? -37.796 12.668 30.017 1.00 95.50 370 GLY A C 1
ATOM 2718 O O . GLY A 1 370 ? -38.499 11.657 29.915 1.00 95.50 370 GLY A O 1
ATOM 2719 N N . ARG A 1 371 ? -38.266 13.893 29.786 1.00 96.94 371 ARG A N 1
ATOM 2720 C CA . ARG A 1 371 ? -39.653 14.153 29.391 1.00 96.94 371 ARG A CA 1
ATOM 2721 C C . ARG A 1 371 ? -39.728 15.166 28.257 1.00 96.94 371 ARG A C 1
ATOM 2723 O O . ARG A 1 371 ? -39.151 16.244 28.357 1.00 96.94 371 ARG A O 1
ATOM 2730 N N . VAL A 1 372 ? -40.462 14.836 27.200 1.00 97.25 372 VAL A N 1
ATOM 2731 C CA . VAL A 1 372 ? -40.709 15.724 26.060 1.00 97.25 372 VAL A CA 1
ATOM 2732 C C . VAL A 1 372 ? -42.004 16.501 26.289 1.00 97.25 372 VAL A C 1
ATOM 2734 O O . VAL A 1 372 ? -43.041 15.912 26.609 1.00 97.25 372 VAL A O 1
ATOM 2737 N N . VAL A 1 373 ? -41.944 17.825 26.149 1.00 96.19 373 VAL A N 1
ATOM 2738 C CA . VAL A 1 373 ? -43.059 18.737 26.444 1.00 96.19 373 VAL A CA 1
ATOM 2739 C C . VAL A 1 373 ? -43.210 19.838 25.391 1.00 96.19 373 VAL A C 1
ATOM 2741 O O . VAL A 1 373 ? -42.257 20.199 24.702 1.00 96.19 373 VAL A O 1
ATOM 2744 N N . ASP A 1 374 ? -44.413 20.397 25.284 1.00 93.88 374 ASP A N 1
ATOM 2745 C CA . ASP A 1 374 ? -44.686 21.616 24.520 1.00 93.88 374 ASP A CA 1
ATOM 2746 C C . ASP A 1 374 ? -44.069 22.830 25.236 1.00 93.88 374 ASP A C 1
ATOM 2748 O O . ASP A 1 374 ? -44.353 23.083 26.411 1.00 93.88 374 ASP A O 1
ATOM 2752 N N . ALA A 1 375 ? -43.246 23.612 24.534 1.00 90.12 375 ALA A N 1
ATOM 2753 C CA . ALA A 1 375 ? -42.605 24.804 25.083 1.00 90.12 375 ALA A CA 1
ATOM 2754 C C . ALA A 1 375 ? -43.599 25.870 25.587 1.00 90.12 375 ALA A C 1
ATOM 2756 O O . ALA A 1 375 ? -43.259 26.609 26.508 1.00 90.12 375 ALA A O 1
ATOM 2757 N N . ALA A 1 376 ? -44.808 25.961 25.018 1.00 82.56 376 ALA A N 1
ATOM 2758 C CA . ALA A 1 376 ? -45.778 27.007 25.357 1.00 82.56 376 ALA A CA 1
ATOM 2759 C C . ALA A 1 376 ? -46.551 26.729 26.657 1.00 82.56 376 ALA A C 1
ATOM 2761 O O . ALA A 1 376 ? -46.884 27.661 27.386 1.00 82.56 376 ALA A O 1
ATOM 2762 N N . GLY A 1 377 ? -46.842 25.456 26.944 1.00 80.19 377 GLY A N 1
ATOM 2763 C CA . GLY A 1 377 ? -47.739 25.064 28.041 1.00 80.19 377 GLY A CA 1
ATOM 2764 C C . GLY A 1 377 ? -47.257 23.894 28.894 1.00 80.19 377 GLY A C 1
ATOM 2765 O O . GLY A 1 377 ? -47.975 23.472 29.794 1.00 80.19 377 GLY A O 1
ATOM 2766 N N . GLN A 1 378 ? -46.072 23.346 28.609 1.00 84.69 378 GLN A N 1
ATOM 2767 C CA . GLN A 1 378 ? -45.491 22.180 29.289 1.00 84.69 378 GLN A CA 1
ATOM 2768 C C . GLN A 1 378 ? -46.375 20.918 29.234 1.00 84.69 378 GLN A C 1
ATOM 2770 O O . GLN A 1 378 ? -46.189 19.979 30.011 1.00 84.69 378 GLN A O 1
ATOM 2775 N N . ALA A 1 379 ? -47.324 20.874 28.291 1.00 92.56 379 ALA A N 1
ATOM 2776 C CA . ALA A 1 379 ? -48.113 19.685 28.009 1.00 92.56 379 ALA A CA 1
ATOM 2777 C C . ALA A 1 379 ? -47.187 18.566 27.521 1.00 92.56 379 ALA A C 1
ATOM 2779 O O . ALA A 1 379 ? -46.303 18.799 26.696 1.00 92.56 379 ALA A O 1
ATOM 2780 N N . ALA A 1 380 ? -47.382 17.357 28.039 1.00 95.06 380 ALA A N 1
ATOM 2781 C CA . ALA A 1 380 ? -46.600 16.197 27.644 1.00 95.06 380 ALA A CA 1
ATOM 2782 C C . ALA A 1 380 ? -46.809 15.858 26.163 1.00 95.06 380 ALA A C 1
ATOM 2784 O O . ALA A 1 380 ? -47.946 15.798 25.695 1.00 95.06 380 ALA A O 1
ATOM 2785 N N . LEU A 1 381 ? -45.716 15.595 25.447 1.00 95.38 381 LEU A N 1
ATOM 2786 C CA . LEU A 1 381 ? -45.759 15.172 24.050 1.00 95.38 381 LEU A CA 1
ATOM 2787 C C . LEU A 1 381 ? -45.540 13.666 23.974 1.00 95.38 381 LEU A C 1
ATOM 2789 O O . LEU A 1 381 ? -44.430 13.190 24.205 1.00 95.38 381 LEU A O 1
ATOM 2793 N N . ALA A 1 382 ? -46.600 12.926 23.657 1.00 96.50 382 ALA A N 1
ATOM 2794 C CA . ALA A 1 382 ? -46.553 11.487 23.421 1.00 96.50 382 ALA A CA 1
ATOM 2795 C C . ALA A 1 382 ? -46.116 11.175 21.983 1.00 96.50 382 ALA A C 1
ATOM 2797 O O . ALA A 1 382 ? -46.473 11.896 21.053 1.00 96.50 382 ALA A O 1
ATOM 2798 N N . GLY A 1 383 ? -45.360 10.093 21.795 1.00 94.75 383 GLY A N 1
ATOM 2799 C CA . GLY A 1 383 ? -44.912 9.641 20.476 1.00 94.75 383 GLY A CA 1
ATOM 2800 C C . GLY A 1 383 ? -43.810 10.493 19.839 1.00 94.75 383 GLY A C 1
ATOM 2801 O O . GLY A 1 383 ? -43.473 10.264 18.678 1.00 94.75 383 GLY A O 1
ATOM 2802 N N . ALA A 1 384 ? -43.218 11.443 20.571 1.00 96.38 384 ALA A N 1
ATOM 2803 C CA . ALA A 1 384 ? -42.042 12.165 20.100 1.00 96.38 384 ALA A CA 1
ATOM 2804 C C . ALA A 1 384 ? -40.899 11.163 19.897 1.00 96.38 384 ALA A C 1
ATOM 2806 O O . ALA A 1 384 ? -40.580 10.390 20.799 1.00 96.38 384 ALA A O 1
ATOM 2807 N N . ARG A 1 385 ? -40.303 11.150 18.707 1.00 97.00 385 ARG A N 1
ATOM 2808 C CA . ARG A 1 385 ? -39.227 10.241 18.317 1.00 97.00 385 ARG A CA 1
ATOM 2809 C C . ARG A 1 385 ? -37.891 10.834 18.739 1.00 97.00 385 ARG A C 1
ATOM 2811 O O . ARG A 1 385 ? -37.538 11.919 18.289 1.00 97.00 385 ARG A O 1
ATOM 2818 N N . LEU A 1 386 ? -37.135 10.106 19.555 1.00 96.88 386 LEU A N 1
ATOM 2819 C CA . LEU A 1 386 ? -35.767 10.459 19.926 1.00 96.88 386 LEU A CA 1
ATOM 2820 C C . LEU A 1 386 ? -34.803 9.530 19.195 1.00 96.88 386 LEU A C 1
ATOM 2822 O O . LEU A 1 386 ? -34.939 8.312 19.302 1.00 96.88 386 LEU A O 1
ATOM 2826 N N . ARG A 1 387 ? -33.835 10.092 18.470 1.00 93.75 387 ARG A N 1
ATOM 2827 C CA . ARG A 1 387 ? -32.807 9.355 17.727 1.00 93.75 387 ARG A CA 1
ATOM 2828 C C . ARG A 1 387 ? -31.417 9.832 18.124 1.00 93.75 387 ARG A C 1
ATOM 2830 O O . ARG A 1 387 ? -31.121 11.019 18.027 1.00 93.75 387 ARG A O 1
ATOM 2837 N N . VAL A 1 388 ? -30.549 8.900 18.499 1.00 90.00 388 VAL A N 1
ATOM 2838 C CA . VAL A 1 388 ? -29.110 9.156 18.622 1.00 90.00 388 VAL A CA 1
ATOM 2839 C C . VAL A 1 388 ? -28.506 9.159 17.222 1.00 90.00 388 VAL A C 1
ATOM 2841 O O . VAL A 1 388 ? -28.674 8.187 16.482 1.00 90.00 388 VAL A O 1
ATOM 2844 N N . ILE A 1 389 ? -27.841 10.249 16.840 1.00 81.06 389 ILE A N 1
ATOM 2845 C CA . ILE A 1 389 ? -27.324 10.423 15.475 1.00 81.06 389 ILE A CA 1
ATOM 2846 C C . ILE A 1 389 ? -26.244 9.382 15.150 1.00 81.06 389 ILE A C 1
ATOM 2848 O O . ILE A 1 389 ? -26.353 8.715 14.124 1.00 81.06 389 ILE A O 1
ATOM 2852 N N . ASP A 1 390 ? -25.276 9.185 16.049 1.00 70.38 390 ASP A N 1
ATOM 2853 C CA . ASP A 1 390 ? -24.103 8.340 15.782 1.00 70.38 390 ASP A CA 1
ATOM 2854 C C . ASP A 1 390 ? -24.404 6.835 15.863 1.00 70.38 390 ASP A C 1
ATOM 2856 O O . ASP A 1 390 ? -23.928 6.065 15.034 1.00 70.38 390 ASP A O 1
ATOM 2860 N N . SER A 1 391 ? -25.212 6.395 16.837 1.00 74.38 391 SER A N 1
ATOM 2861 C CA . SER A 1 391 ? -25.540 4.969 17.015 1.00 74.38 391 SER A CA 1
ATOM 2862 C C . SER A 1 391 ? -26.791 4.525 16.254 1.00 74.38 391 SER A C 1
ATOM 2864 O O . SER A 1 391 ? -27.047 3.330 16.125 1.00 74.38 391 SER A O 1
ATOM 2866 N N . GLY A 1 392 ? -27.625 5.468 15.806 1.00 77.75 392 GLY A N 1
ATOM 2867 C CA . GLY A 1 392 ? -28.921 5.176 15.195 1.00 77.75 392 GLY A CA 1
ATOM 2868 C C . GLY A 1 392 ? -29.984 4.650 16.167 1.00 77.75 392 GLY A C 1
ATOM 2869 O O . GLY A 1 392 ? -31.089 4.351 15.721 1.00 77.75 392 GLY A O 1
ATOM 2870 N N . THR A 1 393 ? -29.695 4.559 17.470 1.00 85.00 393 THR A N 1
ATOM 2871 C CA . THR A 1 393 ? -30.654 4.120 18.498 1.00 85.00 393 THR A CA 1
ATOM 2872 C C . THR A 1 393 ? -31.874 5.042 18.512 1.00 85.00 393 THR A C 1
ATOM 2874 O O . THR A 1 393 ? -31.723 6.264 18.543 1.00 85.00 393 THR A O 1
ATOM 2877 N N . VAL A 1 394 ? -33.084 4.470 18.513 1.00 91.19 394 VAL A N 1
ATOM 2878 C CA . VAL A 1 394 ? -34.351 5.219 18.519 1.00 91.19 394 VAL A CA 1
ATOM 2879 C C . VAL A 1 394 ? -35.234 4.778 19.683 1.00 91.19 394 VAL A C 1
ATOM 2881 O O . VAL A 1 394 ? -35.339 3.589 19.965 1.00 91.19 394 VAL A O 1
ATOM 2884 N N . THR A 1 395 ? -35.917 5.730 20.314 1.00 95.81 395 THR A N 1
ATOM 2885 C CA . THR A 1 395 ? -37.043 5.474 21.225 1.00 95.81 395 THR A CA 1
ATOM 2886 C C . THR A 1 395 ? -38.168 6.483 20.971 1.00 95.81 395 THR A C 1
ATOM 2888 O O . THR A 1 395 ? -38.012 7.414 20.174 1.00 95.81 395 THR A O 1
ATOM 2891 N N . GLN A 1 396 ? -39.308 6.302 21.632 1.00 97.00 396 GLN A N 1
ATOM 2892 C CA . GLN A 1 396 ? -40.425 7.245 21.607 1.00 97.00 396 GLN A CA 1
ATOM 2893 C C . GLN A 1 396 ? -40.833 7.640 23.026 1.00 97.00 396 GLN A C 1
ATOM 2895 O O . GLN A 1 396 ? -40.707 6.846 23.960 1.00 97.00 396 GLN A O 1
ATOM 2900 N N . SER A 1 397 ? -41.335 8.862 23.192 1.00 97.12 397 SER A N 1
ATOM 2901 C CA . SER A 1 397 ? -41.952 9.279 24.449 1.00 97.12 397 SER A CA 1
ATOM 2902 C C . SER A 1 397 ? -43.309 8.593 24.670 1.00 97.12 397 SER A C 1
ATOM 2904 O O . SER A 1 397 ? -44.106 8.419 23.747 1.00 97.12 397 SER A O 1
ATOM 2906 N N . ALA A 1 398 ? -43.587 8.215 25.915 1.00 96.56 398 ALA A N 1
ATOM 2907 C CA . ALA A 1 398 ? -44.843 7.629 26.363 1.00 96.56 398 ALA A CA 1
ATOM 2908 C C . ALA A 1 398 ? -45.967 8.678 26.471 1.00 96.56 398 ALA A C 1
ATOM 2910 O O . ALA A 1 398 ? -45.756 9.870 26.251 1.00 96.56 398 ALA A O 1
ATOM 2911 N N . GLY A 1 399 ? -47.174 8.241 26.851 1.00 92.94 399 GLY A N 1
ATOM 2912 C CA . GLY A 1 399 ? -48.362 9.100 26.990 1.00 92.94 399 GLY A CA 1
ATOM 2913 C C . GLY A 1 399 ? -48.202 10.267 27.974 1.00 92.94 399 GLY A C 1
ATOM 2914 O O . GLY A 1 399 ? -48.819 11.313 27.804 1.00 92.94 399 GLY A O 1
ATOM 2915 N N . ASP A 1 400 ? -47.340 10.117 28.979 1.00 94.44 400 ASP A N 1
ATOM 2916 C CA . ASP A 1 400 ? -46.992 11.173 29.931 1.00 94.44 400 ASP A CA 1
ATOM 2917 C C . ASP A 1 400 ? -45.796 12.025 29.473 1.00 94.44 400 ASP A C 1
ATOM 2919 O O . ASP A 1 400 ? -45.350 12.900 30.217 1.00 94.44 400 ASP A O 1
ATOM 2923 N N . GLY A 1 401 ? -45.292 11.806 28.256 1.00 95.12 401 GLY A N 1
ATOM 2924 C CA . GLY A 1 401 ? -44.151 12.489 27.654 1.00 95.12 401 GLY A CA 1
ATOM 2925 C C . GLY A 1 401 ? -42.797 11.929 28.079 1.00 95.12 401 GLY A C 1
ATOM 2926 O O . GLY A 1 401 ? -41.778 12.399 27.575 1.00 95.12 401 GLY A O 1
ATOM 2927 N N . ARG A 1 402 ? -42.733 10.953 28.996 1.00 97.50 402 ARG A N 1
ATOM 2928 C CA . ARG A 1 402 ? -41.454 10.385 29.442 1.00 97.50 402 ARG A CA 1
ATOM 2929 C C . ARG A 1 402 ? -40.843 9.484 28.383 1.00 97.50 402 ARG A C 1
ATOM 2931 O O . ARG A 1 402 ? -41.558 8.756 27.707 1.00 97.50 402 ARG A O 1
ATOM 2938 N N . PHE A 1 403 ? -39.524 9.481 28.270 1.00 96.56 403 PHE A N 1
ATOM 2939 C CA . PHE A 1 403 ? -38.796 8.549 27.412 1.00 96.56 403 PHE A CA 1
ATOM 2940 C C . PHE A 1 403 ? -37.703 7.824 28.198 1.00 96.56 403 PHE A C 1
ATOM 2942 O O . PHE A 1 403 ? -37.241 8.299 29.237 1.00 96.56 403 PHE A O 1
ATOM 2949 N N . SER A 1 404 ? -37.286 6.674 27.673 1.00 94.69 404 SER A N 1
ATOM 2950 C CA . SER A 1 404 ? -36.142 5.908 28.159 1.00 94.69 404 SER A CA 1
ATOM 2951 C C . SER A 1 404 ? -35.334 5.415 26.962 1.00 94.69 404 SER A C 1
ATOM 2953 O O . SER A 1 404 ? -35.862 4.726 26.085 1.00 94.69 404 SER A O 1
ATOM 2955 N N . LEU A 1 405 ? -34.069 5.823 26.900 1.00 91.25 405 LEU A N 1
ATOM 2956 C CA . LEU A 1 405 ? -33.115 5.482 25.856 1.00 91.25 405 LEU A CA 1
ATOM 2957 C C . LEU A 1 405 ? -31.985 4.667 26.496 1.00 91.25 405 LEU A C 1
ATOM 2959 O O . LEU A 1 405 ? -31.045 5.210 27.074 1.00 91.25 405 LEU A O 1
ATOM 2963 N N . ALA A 1 406 ? -32.148 3.345 26.468 1.00 87.75 406 ALA A N 1
ATOM 2964 C CA . ALA A 1 406 ? -31.248 2.390 27.104 1.00 87.75 406 ALA A CA 1
ATOM 2965 C C . ALA A 1 406 ? -30.136 1.916 26.157 1.00 87.75 406 ALA A C 1
ATOM 2967 O O . ALA A 1 406 ? -30.243 2.029 24.936 1.00 87.75 406 ALA A O 1
ATOM 2968 N N . GLY A 1 407 ? -29.088 1.329 26.737 1.00 80.81 407 GLY A N 1
ATOM 2969 C CA . GLY A 1 407 ? -28.029 0.663 25.980 1.00 80.81 407 GLY A CA 1
ATOM 2970 C C . GLY A 1 407 ? -26.930 1.594 25.474 1.00 80.81 407 GLY A C 1
ATOM 2971 O O . GLY A 1 407 ? -26.219 1.235 24.540 1.00 80.81 407 GLY A O 1
ATOM 2972 N N . LEU A 1 408 ? -26.775 2.778 26.072 1.00 82.56 408 LEU A N 1
ATOM 2973 C CA . LEU A 1 408 ? -25.699 3.693 25.704 1.00 82.56 408 LEU A CA 1
ATOM 2974 C C . LEU A 1 408 ? -24.422 3.374 26.475 1.00 82.56 408 LEU A C 1
ATOM 2976 O O . LEU A 1 408 ? -24.426 3.331 27.700 1.00 82.56 408 LEU A O 1
ATOM 2980 N N . ALA A 1 409 ? -23.306 3.194 25.776 1.00 77.31 409 ALA A N 1
ATOM 2981 C CA . ALA A 1 409 ? -21.998 3.137 26.420 1.00 77.31 409 ALA A CA 1
ATOM 2982 C C . ALA A 1 409 ? -21.559 4.531 26.914 1.00 77.31 409 ALA A C 1
ATOM 2984 O O . ALA A 1 409 ? -22.181 5.541 26.580 1.00 77.31 409 ALA A O 1
ATOM 2985 N N . ALA A 1 410 ? -20.468 4.612 27.677 1.00 76.00 410 ALA A N 1
ATOM 2986 C CA . ALA A 1 410 ? -19.882 5.903 28.036 1.00 76.00 410 ALA A CA 1
ATOM 2987 C C . ALA A 1 410 ? -19.429 6.671 26.780 1.00 76.00 410 ALA A C 1
ATOM 2989 O O . ALA A 1 410 ? -18.789 6.095 25.901 1.00 76.00 410 ALA A O 1
ATOM 2990 N N . GLY A 1 411 ? -19.753 7.960 26.694 1.00 75.00 411 GLY A N 1
ATOM 2991 C CA . GLY A 1 411 ? -19.474 8.772 25.509 1.00 75.00 411 GLY A CA 1
ATOM 2992 C C . GLY A 1 411 ? -20.287 10.061 25.445 1.00 75.00 411 GLY A C 1
ATOM 2993 O O . GLY A 1 411 ? -21.131 10.318 26.299 1.00 75.00 411 GLY A O 1
ATOM 2994 N N . ASN A 1 412 ? -20.031 10.873 24.419 1.00 79.31 412 ASN A N 1
ATOM 2995 C CA . ASN A 1 412 ? -20.826 12.060 24.115 1.00 79.31 412 ASN A CA 1
ATOM 2996 C C . ASN A 1 412 ? -21.717 11.762 22.910 1.00 79.31 412 ASN A C 1
ATOM 2998 O O . ASN A 1 412 ? -21.204 11.363 21.870 1.00 79.31 412 ASN A O 1
ATOM 3002 N N . TYR A 1 413 ? -23.022 11.978 23.044 1.00 83.25 413 TYR A N 1
ATOM 3003 C CA . TYR A 1 413 ? -24.010 11.676 22.011 1.00 83.25 413 TYR A CA 1
ATOM 3004 C C . TYR A 1 413 ? -24.808 12.918 21.635 1.00 83.25 413 TYR A C 1
ATOM 3006 O O . TYR A 1 413 ? -25.196 13.683 22.517 1.00 83.25 413 TYR A O 1
ATOM 3014 N N . LEU A 1 414 ? -25.121 13.079 20.349 1.00 86.88 414 LEU A N 1
ATOM 3015 C CA . LEU A 1 414 ? -26.114 14.042 19.876 1.00 86.88 414 LEU A CA 1
ATOM 3016 C C . LEU A 1 414 ? -27.459 13.335 19.678 1.00 86.88 414 LEU A C 1
ATOM 3018 O O . LEU A 1 414 ? -27.559 12.366 18.920 1.00 86.88 414 LEU A O 1
ATOM 3022 N N . VAL A 1 415 ? -28.496 13.817 20.361 1.00 91.88 415 VAL A N 1
ATOM 3023 C CA . VAL A 1 415 ? -29.853 13.267 20.286 1.00 91.88 415 VAL A CA 1
ATOM 3024 C C . VAL A 1 415 ? -30.754 14.255 19.562 1.00 91.88 415 VAL A C 1
ATOM 3026 O O . VAL A 1 415 ? -30.889 15.399 19.990 1.00 91.88 415 VAL A O 1
ATOM 3029 N N . GLN A 1 416 ? -31.387 13.807 18.481 1.00 93.81 416 GLN A N 1
ATOM 3030 C CA . GLN A 1 416 ? -32.424 14.541 17.763 1.00 93.81 416 GLN A CA 1
ATOM 3031 C C . GLN A 1 416 ? -33.804 14.108 18.258 1.00 93.81 416 GLN A C 1
ATOM 3033 O O . GLN A 1 416 ? -34.067 12.915 18.402 1.00 93.81 416 GLN A O 1
ATOM 3038 N N . VAL A 1 417 ? -34.687 15.077 18.491 1.00 94.94 417 VAL A N 1
ATOM 3039 C CA . VAL A 1 417 ? -36.070 14.856 18.920 1.00 94.94 417 VAL A CA 1
ATOM 3040 C C . VAL A 1 417 ? -37.024 15.468 17.908 1.00 94.94 417 VAL A C 1
ATOM 3042 O O . VAL A 1 417 ? -36.900 16.643 17.564 1.00 94.94 417 VAL A O 1
ATOM 3045 N N . GLU A 1 418 ? -37.989 14.673 17.458 1.00 94.50 418 GLU A N 1
ATOM 3046 C CA . GLU A 1 418 ? -38.999 15.062 16.476 1.00 94.50 418 GLU A CA 1
ATOM 3047 C C . GLU A 1 418 ? -40.396 14.701 16.979 1.00 94.50 418 GLU A C 1
ATOM 3049 O O . GLU A 1 418 ? -40.612 13.622 17.529 1.00 94.50 418 GLU A O 1
ATOM 3054 N N . ALA A 1 419 ? -41.363 15.590 16.770 1.00 92.62 419 ALA A N 1
ATOM 3055 C CA . ALA A 1 419 ? -42.775 15.330 17.022 1.00 92.62 419 ALA A CA 1
ATOM 3056 C C . ALA A 1 419 ? -43.618 16.026 15.947 1.00 92.62 419 ALA A C 1
ATOM 3058 O O . ALA A 1 419 ? -43.234 17.080 15.441 1.00 92.62 419 ALA A O 1
ATOM 3059 N N . THR A 1 420 ? -44.763 15.442 15.597 1.00 88.44 420 THR A N 1
ATOM 3060 C CA . THR A 1 420 ? -45.685 16.005 14.599 1.00 88.44 420 THR A CA 1
ATOM 3061 C C . THR A 1 420 ? -46.169 17.389 15.021 1.00 88.44 420 THR A C 1
ATOM 3063 O O . THR A 1 420 ? -46.547 17.572 16.173 1.00 88.44 420 THR A O 1
ATOM 3066 N N . ASP A 1 421 ? -46.167 18.348 14.093 1.00 86.88 421 ASP A N 1
ATOM 3067 C CA . ASP A 1 421 ? -46.511 19.762 14.320 1.00 86.88 421 ASP A CA 1
ATOM 3068 C C . ASP A 1 421 ? -45.544 20.526 15.242 1.00 86.88 421 ASP A C 1
ATOM 3070 O O . ASP A 1 421 ? -45.855 21.632 15.688 1.00 86.88 421 ASP A O 1
ATOM 3074 N N . PHE A 1 422 ? -44.348 19.987 15.506 1.00 89.31 422 PHE A N 1
ATOM 3075 C CA . PHE A 1 422 ? -43.284 20.662 16.253 1.00 89.31 422 PHE A CA 1
ATOM 3076 C C . PHE A 1 422 ? -41.999 20.783 15.432 1.00 89.31 422 PHE A C 1
ATOM 3078 O O . PHE A 1 422 ? -41.670 19.933 14.607 1.00 89.31 422 PHE A O 1
ATOM 3085 N N . LEU A 1 423 ? -41.245 21.853 15.682 1.00 83.88 423 LEU A N 1
ATOM 3086 C CA . LEU A 1 423 ? -39.891 22.000 15.163 1.00 83.88 423 LEU A CA 1
ATOM 3087 C C . LEU A 1 423 ? -38.957 20.987 15.850 1.00 83.88 423 LEU A C 1
ATOM 3089 O O . LEU A 1 423 ? -39.062 20.808 17.069 1.00 83.88 423 LEU A O 1
ATOM 3093 N N . PRO A 1 424 ? -38.028 20.356 15.107 1.00 86.12 424 PRO A N 1
ATOM 3094 C CA . PRO A 1 424 ? -37.069 19.424 15.685 1.00 86.12 424 PRO A CA 1
ATOM 3095 C C . PRO A 1 424 ? -36.131 20.138 16.664 1.00 86.12 424 PRO A C 1
ATOM 3097 O O . PRO A 1 424 ? -35.760 21.296 16.462 1.00 86.12 424 PRO A O 1
ATOM 3100 N N . ALA A 1 425 ? -35.707 19.424 17.704 1.00 87.25 425 ALA A N 1
ATOM 3101 C CA . ALA A 1 425 ? -34.697 19.891 18.649 1.00 87.25 425 ALA A CA 1
ATOM 3102 C C . ALA A 1 425 ? -33.531 18.905 18.731 1.00 87.25 425 ALA A C 1
ATOM 3104 O O . ALA A 1 425 ? -33.681 17.719 18.434 1.00 87.25 425 ALA A O 1
ATOM 3105 N N . GLN A 1 426 ? -32.369 19.398 19.152 1.00 90.94 426 GLN A N 1
ATOM 3106 C CA . GLN A 1 426 ? -31.194 18.575 19.413 1.00 90.94 426 GLN A CA 1
ATOM 3107 C C . GLN A 1 426 ? -30.596 18.917 20.774 1.00 90.94 426 GLN A C 1
ATOM 3109 O O . GLN A 1 426 ? -30.621 20.076 21.191 1.00 90.94 426 GLN A O 1
ATOM 3114 N N . PHE A 1 427 ? -30.043 17.915 21.451 1.00 85.81 427 PHE A N 1
ATOM 3115 C CA . PHE A 1 427 ? -29.277 18.107 22.679 1.00 85.81 427 PHE A CA 1
ATOM 3116 C C . PHE A 1 427 ? -28.119 17.115 22.767 1.00 85.81 427 PHE A C 1
ATOM 3118 O O . PHE A 1 427 ? -28.171 16.022 22.199 1.00 85.81 427 PHE A O 1
ATOM 3125 N N . SER A 1 428 ? -27.075 17.511 23.492 1.00 84.69 428 SER A N 1
ATOM 3126 C CA . SER A 1 428 ? -25.916 16.661 23.751 1.00 84.69 428 SER A CA 1
ATOM 3127 C C . SER A 1 428 ? -26.070 15.934 25.080 1.00 84.69 428 SER A C 1
ATOM 3129 O O . SER A 1 428 ? -26.446 16.534 26.086 1.00 84.69 428 SER A O 1
ATOM 3131 N N . VAL A 1 429 ? -25.722 14.652 25.097 1.00 83.62 429 VAL A N 1
ATOM 3132 C CA . VAL A 1 429 ? -25.656 13.824 26.300 1.00 83.62 429 VAL A CA 1
ATOM 3133 C C . VAL A 1 429 ? -24.213 13.425 26.542 1.00 83.62 429 VAL A C 1
ATOM 3135 O O . VAL A 1 429 ? -23.628 12.735 25.714 1.00 83.62 429 VAL A O 1
ATOM 3138 N N . ALA A 1 430 ? -23.661 13.815 27.689 1.00 79.06 430 ALA A N 1
ATOM 3139 C CA . ALA A 1 430 ? -22.401 13.277 28.190 1.00 79.06 430 ALA A CA 1
ATOM 3140 C C . ALA A 1 430 ? -22.702 12.086 29.110 1.00 79.06 430 ALA A C 1
ATOM 3142 O O . ALA A 1 430 ? -23.064 12.250 30.275 1.00 79.06 430 ALA A O 1
ATOM 3143 N N . ALA A 1 431 ? -22.602 10.878 28.566 1.00 72.19 431 ALA A N 1
ATOM 3144 C CA . ALA A 1 431 ? -22.854 9.637 29.274 1.00 72.19 431 ALA A CA 1
ATOM 3145 C C . ALA A 1 431 ? -21.601 9.183 30.036 1.00 72.19 431 ALA A C 1
ATOM 3147 O O . ALA A 1 431 ? -20.595 8.800 29.432 1.00 72.19 431 ALA A O 1
ATOM 3148 N N . ALA A 1 432 ? -21.677 9.175 31.367 1.00 68.06 432 ALA A N 1
ATOM 3149 C CA . ALA A 1 432 ? -20.763 8.394 32.194 1.00 68.06 432 ALA A CA 1
ATOM 3150 C C . ALA A 1 432 ? -21.195 6.915 32.198 1.00 68.06 432 ALA A C 1
ATOM 3152 O O . ALA A 1 432 ? -22.359 6.598 31.961 1.00 68.06 432 ALA A O 1
ATOM 3153 N N . ALA A 1 433 ? -20.255 6.000 32.439 1.00 68.75 433 ALA A N 1
ATOM 3154 C CA . ALA A 1 433 ? -20.520 4.564 32.396 1.00 68.75 433 ALA A CA 1
ATOM 3155 C C . ALA A 1 433 ? -21.513 4.123 33.493 1.00 68.75 433 ALA A C 1
ATOM 3157 O O . ALA A 1 433 ? -21.239 4.299 34.682 1.00 68.75 433 ALA A O 1
ATOM 3158 N N . GLY A 1 434 ? -22.599 3.457 33.087 1.00 73.06 434 GLY A N 1
ATOM 3159 C CA . GLY A 1 434 ? -23.589 2.825 33.963 1.00 73.06 434 GLY A CA 1
ATOM 3160 C C . GLY A 1 434 ? -24.631 3.774 34.566 1.00 73.06 434 GLY A C 1
ATOM 3161 O O . GLY A 1 434 ? -24.438 4.982 34.651 1.00 73.06 434 GLY A O 1
ATOM 3162 N N . GLY A 1 435 ? -25.743 3.198 35.033 1.00 80.06 435 GLY A N 1
ATOM 3163 C CA . GLY A 1 435 ? -26.791 3.913 35.770 1.00 80.06 435 GLY A CA 1
ATOM 3164 C C . GLY A 1 435 ? -27.874 4.544 34.888 1.00 80.06 435 GLY A C 1
ATOM 3165 O O . GLY A 1 435 ? -28.098 4.123 33.752 1.00 80.06 435 GLY A O 1
ATOM 3166 N N . SER A 1 436 ? -28.570 5.542 35.441 1.00 85.19 436 SER A N 1
ATOM 3167 C CA . SER A 1 436 ? -29.601 6.320 34.747 1.00 85.19 436 SER A CA 1
ATOM 3168 C C . SER A 1 436 ? -29.253 7.804 34.793 1.00 85.19 436 SER A C 1
ATOM 3170 O O . SER A 1 436 ? -28.968 8.326 35.870 1.00 85.19 436 SER A O 1
ATOM 3172 N N . LEU A 1 437 ? -29.299 8.482 33.647 1.00 88.06 437 LEU A N 1
ATOM 3173 C CA . LEU A 1 437 ? -29.130 9.930 33.534 1.00 88.06 437 LEU A CA 1
ATOM 3174 C C . LEU A 1 437 ? -30.460 10.554 33.127 1.00 88.06 437 LEU A C 1
ATOM 3176 O O . LEU A 1 437 ? -30.938 10.311 32.022 1.00 88.06 437 LEU A O 1
ATOM 3180 N N . ASP A 1 438 ? -31.033 11.375 34.001 1.00 91.56 438 ASP A N 1
ATOM 3181 C CA . ASP A 1 438 ? -32.204 12.180 33.666 1.00 91.56 438 ASP A CA 1
ATOM 3182 C C . ASP A 1 438 ? -31.760 13.519 33.062 1.00 91.56 438 ASP A C 1
ATOM 3184 O O . ASP A 1 438 ? -31.097 14.316 33.727 1.00 91.56 438 ASP A O 1
ATOM 3188 N N . VAL A 1 439 ? -32.107 13.761 31.797 1.00 91.31 439 VAL A N 1
ATOM 3189 C CA . VAL A 1 439 ? -31.809 15.022 31.092 1.00 91.31 439 VAL A CA 1
ATOM 3190 C C . VAL A 1 439 ? -32.887 16.087 31.306 1.00 91.31 439 VAL A C 1
ATOM 3192 O O . VAL A 1 439 ? -32.790 17.189 30.767 1.00 91.31 439 VAL A O 1
ATOM 3195 N N . GLY A 1 440 ? -33.914 15.783 32.101 1.00 91.75 440 GLY A N 1
ATOM 3196 C CA . GLY A 1 440 ? -34.977 16.709 32.451 1.00 91.75 440 GLY A CA 1
ATOM 3197 C C . GLY A 1 440 ? -35.966 16.943 31.309 1.00 91.75 440 GLY A C 1
ATOM 3198 O O . GLY A 1 440 ? -36.397 16.011 30.622 1.00 91.75 440 GLY A O 1
ATOM 3199 N N . LEU A 1 441 ? -36.388 18.201 31.154 1.00 92.94 441 LEU A N 1
ATOM 3200 C CA . LEU A 1 441 ? -37.427 18.595 30.204 1.00 92.94 441 LEU A CA 1
ATOM 3201 C C . LEU A 1 441 ? -36.828 18.979 28.852 1.00 92.94 441 LEU A C 1
ATOM 3203 O O . LEU A 1 441 ? -36.076 19.945 28.742 1.00 92.94 441 LEU A O 1
ATOM 3207 N N . ILE A 1 442 ? -37.256 18.279 27.806 1.00 94.81 442 ILE A N 1
ATOM 3208 C CA . ILE A 1 442 ? -36.968 18.627 26.418 1.00 94.81 442 ILE A CA 1
ATOM 3209 C C . ILE A 1 442 ? -38.194 19.335 25.848 1.00 94.81 442 ILE A C 1
ATOM 3211 O O . ILE A 1 442 ? -39.228 18.715 25.600 1.00 94.81 442 ILE A O 1
ATOM 3215 N N . SER A 1 443 ? -38.092 20.652 25.676 1.00 91.81 443 SER A N 1
ATOM 3216 C CA . SER A 1 443 ? -39.197 21.475 25.180 1.00 91.81 443 SER A CA 1
ATOM 3217 C C . SER A 1 443 ? -39.134 21.628 23.662 1.00 91.81 443 SER A C 1
ATOM 3219 O O . SER A 1 443 ? -38.152 22.154 23.137 1.00 91.81 443 SER A O 1
ATOM 3221 N N . LEU A 1 444 ? -40.192 21.226 22.959 1.00 91.38 444 LEU A N 1
ATOM 3222 C CA . LEU A 1 444 ? -40.336 21.450 21.522 1.00 91.38 444 LEU A CA 1
ATOM 3223 C C . LEU A 1 444 ? -41.232 22.658 21.252 1.00 91.38 444 LEU A C 1
ATOM 3225 O O . LEU A 1 444 ? -42.259 22.853 21.905 1.00 91.38 444 LEU A O 1
ATOM 3229 N N . LYS A 1 445 ? -40.857 23.474 20.264 1.00 88.50 445 LYS A N 1
ATOM 3230 C CA . LYS A 1 445 ? -41.680 24.601 19.810 1.00 88.50 445 LYS A CA 1
ATOM 3231 C C . LYS A 1 445 ? -42.640 24.119 18.737 1.00 88.50 445 LYS A C 1
ATOM 3233 O O . LYS A 1 445 ? -42.199 23.528 17.754 1.00 88.50 445 LYS A O 1
ATOM 3238 N N . ARG A 1 446 ? -43.934 24.382 18.915 1.00 86.44 446 ARG A N 1
ATOM 3239 C CA . ARG A 1 446 ? -44.943 24.076 17.900 1.00 86.44 446 ARG A CA 1
ATOM 3240 C C . ARG A 1 446 ? -44.611 24.838 16.618 1.00 86.44 446 ARG A C 1
ATOM 3242 O O . ARG A 1 446 ? -44.229 26.009 16.678 1.00 86.44 446 ARG A O 1
ATOM 3249 N N . VAL A 1 447 ? -44.742 24.180 15.473 1.00 77.50 447 VAL A N 1
ATOM 3250 C CA . VAL A 1 447 ? -44.778 24.863 14.182 1.00 77.50 447 VAL A CA 1
ATOM 3251 C C . VAL A 1 447 ? -45.973 25.798 14.269 1.00 77.50 447 VAL A C 1
ATOM 3253 O O . VAL A 1 447 ? -47.101 25.337 14.435 1.00 77.50 447 VAL A O 1
ATOM 3256 N N . ALA A 1 448 ? -45.731 27.108 14.276 1.00 65.62 448 ALA A N 1
ATOM 3257 C CA . ALA A 1 448 ? -46.826 28.061 14.266 1.00 65.62 448 ALA A CA 1
ATOM 3258 C C . ALA A 1 448 ? -47.701 27.718 13.055 1.00 65.62 448 ALA A C 1
ATOM 3260 O O . ALA A 1 448 ? -47.214 27.741 11.922 1.00 65.62 448 ALA A O 1
ATOM 3261 N N . GLY A 1 449 ? -48.968 27.362 13.298 1.00 51.28 449 GLY A N 1
ATOM 3262 C CA . GLY A 1 449 ? -49.969 27.400 12.239 1.00 51.28 449 GLY A CA 1
ATOM 3263 C C . GLY A 1 449 ? -49.868 28.769 11.569 1.00 51.28 449 GLY A C 1
ATOM 3264 O O . GLY A 1 449 ? -49.564 29.745 12.251 1.00 51.28 449 GLY A O 1
ATOM 3265 N N . ASN A 1 450 ? -50.000 28.815 10.246 1.00 51.56 450 ASN A N 1
ATOM 3266 C CA . ASN A 1 450 ? -49.776 29.990 9.398 1.00 51.56 450 ASN A CA 1
ATOM 3267 C C . ASN A 1 450 ? -50.592 31.235 9.821 1.00 51.56 450 ASN A C 1
ATOM 3269 O O . ASN A 1 450 ? -51.552 31.596 9.148 1.00 51.56 450 ASN A O 1
ATOM 3273 N N . ASP A 1 451 ? -50.189 31.922 10.888 1.00 48.62 451 ASP A N 1
ATOM 3274 C CA . ASP A 1 451 ? -50.890 33.093 11.432 1.00 48.62 451 ASP A CA 1
ATOM 3275 C C . ASP A 1 451 ? -50.152 34.412 11.137 1.00 48.62 451 ASP A C 1
ATOM 3277 O O . ASP A 1 451 ? -50.582 35.498 11.522 1.00 48.62 451 ASP A O 1
ATOM 3281 N N . SER A 1 452 ? -49.040 34.359 10.395 1.00 53.88 452 SER A N 1
ATOM 3282 C CA . SER A 1 452 ? -48.405 35.546 9.822 1.00 53.88 452 SER A CA 1
ATOM 3283 C C . SER A 1 452 ? -48.942 35.803 8.412 1.00 53.88 452 SER A C 1
ATOM 3285 O O . SER A 1 452 ? -48.424 35.309 7.412 1.00 53.88 452 SER A O 1
ATOM 3287 N N . GLY A 1 453 ? -49.995 36.617 8.318 1.00 63.09 453 GLY A N 1
ATOM 3288 C CA . GLY A 1 453 ? -50.442 37.158 7.034 1.00 63.09 453 GLY A CA 1
ATOM 3289 C C . GLY A 1 453 ? -49.301 37.893 6.317 1.00 63.09 453 GLY A C 1
ATOM 3290 O O . GLY A 1 453 ? -48.586 38.695 6.921 1.00 63.09 453 GLY A O 1
ATOM 3291 N N . ILE A 1 454 ? -49.113 37.626 5.024 1.00 69.62 454 ILE A N 1
ATOM 3292 C CA . ILE A 1 454 ? -48.116 38.327 4.208 1.00 69.62 454 ILE A CA 1
ATOM 3293 C C . ILE A 1 454 ? -48.791 39.554 3.602 1.00 69.62 454 ILE A C 1
ATOM 3295 O O . ILE A 1 454 ? -49.805 39.432 2.913 1.00 69.62 454 ILE A O 1
ATOM 3299 N N . ARG A 1 455 ? -48.204 40.733 3.831 1.00 77.00 455 ARG A N 1
ATOM 3300 C CA . ARG A 1 455 ? -48.589 41.977 3.159 1.00 77.00 455 ARG A CA 1
ATOM 3301 C C . ARG A 1 455 ? -47.378 42.685 2.574 1.00 77.00 455 ARG A C 1
ATOM 3303 O O . ARG A 1 455 ? -46.307 42.689 3.178 1.00 77.00 455 ARG A O 1
ATOM 3310 N N . GLY A 1 456 ? -47.562 43.325 1.430 1.00 80.69 456 GLY A N 1
ATOM 3311 C CA . GLY A 1 456 ? -46.509 44.079 0.762 1.00 80.69 456 GLY A CA 1
ATOM 3312 C C . GLY A 1 456 ? -47.055 44.975 -0.340 1.00 80.69 456 GLY A C 1
ATOM 3313 O O . GLY A 1 456 ? -48.263 45.038 -0.569 1.00 80.69 456 GLY A O 1
ATOM 3314 N N . MET A 1 457 ? -46.157 45.687 -1.016 1.00 82.81 457 MET A N 1
ATOM 3315 C CA . MET A 1 457 ? -46.475 46.522 -2.170 1.00 82.81 457 MET A CA 1
ATOM 3316 C C . MET A 1 457 ? -45.466 46.239 -3.274 1.00 82.81 457 MET A C 1
ATOM 3318 O O . MET A 1 457 ? -44.261 46.217 -3.026 1.00 82.81 457 MET A O 1
ATOM 3322 N N . VAL A 1 458 ? -45.962 46.013 -4.482 1.00 81.56 458 VAL A N 1
ATOM 3323 C CA . VAL A 1 458 ? -45.145 45.835 -5.674 1.00 81.56 458 VAL A CA 1
ATOM 3324 C C . VAL A 1 458 ? -45.082 47.173 -6.396 1.00 81.56 458 VAL A C 1
ATOM 3326 O O . VAL A 1 458 ? -46.111 47.721 -6.792 1.00 81.56 458 VAL A O 1
ATOM 3329 N N . THR A 1 459 ? -43.875 47.706 -6.550 1.00 82.88 459 THR A N 1
ATOM 3330 C CA . THR A 1 459 ? -43.621 48.949 -7.283 1.00 82.88 459 THR A CA 1
ATOM 3331 C C . THR A 1 459 ? -42.590 48.723 -8.368 1.00 82.88 459 THR A C 1
ATOM 3333 O O . THR A 1 459 ? -41.666 47.930 -8.189 1.00 82.88 459 THR A O 1
ATOM 3336 N N . ASP A 1 460 ? -42.700 49.480 -9.450 1.00 83.50 460 ASP A N 1
ATOM 3337 C CA . ASP A 1 460 ? -41.659 49.567 -10.462 1.00 83.50 460 ASP A CA 1
ATOM 3338 C C . ASP A 1 460 ? -40.365 50.119 -9.842 1.00 83.50 460 ASP A C 1
ATOM 3340 O O . ASP A 1 460 ? -40.374 51.115 -9.110 1.00 83.50 460 ASP A O 1
ATOM 3344 N N . ALA A 1 461 ? -39.244 49.446 -10.100 1.00 74.31 461 ALA A N 1
ATOM 3345 C CA . ALA A 1 461 ? -37.985 49.735 -9.419 1.00 74.31 461 ALA A CA 1
ATOM 3346 C C . ALA A 1 461 ? -37.413 51.120 -9.771 1.00 74.31 461 ALA A C 1
ATOM 3348 O O . ALA A 1 461 ? -36.699 51.704 -8.953 1.00 74.31 461 ALA A O 1
ATOM 3349 N N . LEU A 1 462 ? -37.735 51.651 -10.956 1.00 72.69 462 LEU A N 1
ATOM 3350 C CA . LEU A 1 462 ? -37.199 52.916 -11.455 1.00 72.69 462 LEU A CA 1
ATOM 3351 C C . LEU A 1 462 ? -38.110 54.095 -11.101 1.00 72.69 462 LEU A C 1
ATOM 3353 O O . LEU A 1 462 ? -37.647 55.124 -10.618 1.00 72.69 462 LEU A O 1
ATOM 3357 N N . THR A 1 463 ? -39.413 53.938 -11.319 1.00 84.31 463 THR A N 1
ATOM 3358 C CA . THR A 1 463 ? -40.402 55.020 -11.182 1.00 84.31 463 THR A CA 1
ATOM 3359 C C . THR A 1 463 ? -41.078 55.058 -9.814 1.00 84.31 463 THR A C 1
ATOM 3361 O O . THR A 1 463 ? -41.728 56.047 -9.484 1.00 84.31 463 THR A O 1
ATOM 3364 N N . ARG A 1 464 ? -40.939 53.991 -9.011 1.00 82.88 464 ARG A N 1
ATOM 3365 C CA . ARG A 1 464 ? -41.633 53.777 -7.726 1.00 82.88 464 ARG A CA 1
ATOM 3366 C C . ARG A 1 464 ? -43.165 53.747 -7.825 1.00 82.88 464 ARG A C 1
ATOM 3368 O O . ARG A 1 464 ? -43.834 53.715 -6.793 1.00 82.88 464 ARG A O 1
ATOM 3375 N N . ALA A 1 465 ? -43.730 53.707 -9.033 1.00 84.31 465 ALA A N 1
ATOM 3376 C CA . ALA A 1 465 ? -45.169 53.598 -9.241 1.00 84.31 465 ALA A CA 1
ATOM 3377 C C . ALA A 1 465 ? -45.684 52.188 -8.874 1.00 84.31 465 ALA A C 1
ATOM 3379 O O . ALA A 1 465 ? -44.971 51.206 -9.097 1.00 84.31 465 ALA A O 1
ATOM 3380 N N . PRO A 1 466 ? -46.903 52.054 -8.319 1.00 87.25 466 PRO A N 1
ATOM 3381 C CA . PRO A 1 466 ? -47.493 50.755 -7.996 1.00 87.25 466 PRO A CA 1
ATOM 3382 C C . PRO A 1 466 ? -47.763 49.899 -9.238 1.00 87.25 466 PRO A C 1
ATOM 3384 O O . PRO A 1 466 ? -48.250 50.397 -10.251 1.00 87.25 466 PRO A O 1
ATOM 3387 N N . LEU A 1 467 ? -47.507 48.593 -9.134 1.00 77.44 467 LEU A N 1
ATOM 3388 C CA . LEU A 1 467 ? -47.754 47.619 -10.199 1.00 77.44 467 LEU A CA 1
ATOM 3389 C C . LEU A 1 467 ? -48.949 46.724 -9.860 1.00 77.44 467 LEU A C 1
ATOM 3391 O O . LEU A 1 467 ? -48.932 46.010 -8.857 1.00 77.44 467 LEU A O 1
ATOM 3395 N N . ARG A 1 468 ? -49.972 46.733 -10.723 1.00 89.44 468 ARG A N 1
ATOM 3396 C CA . ARG A 1 468 ? -51.200 45.929 -10.598 1.00 89.44 468 ARG A CA 1
ATOM 3397 C C . ARG A 1 468 ? -51.048 44.549 -11.236 1.00 89.44 468 ARG A C 1
ATOM 3399 O O . ARG A 1 468 ? -50.509 44.435 -12.330 1.00 89.44 468 ARG A O 1
ATOM 3406 N N . GLY A 1 469 ? -51.632 43.529 -10.610 1.00 79.38 469 GLY A N 1
ATOM 3407 C CA . GLY A 1 469 ? -51.798 42.191 -11.183 1.00 79.38 469 GLY A CA 1
ATOM 3408 C C . GLY A 1 469 ? -50.533 41.336 -11.178 1.00 79.38 469 GLY A C 1
ATOM 3409 O O . GLY A 1 469 ? -50.510 40.283 -11.811 1.00 79.38 469 GLY A O 1
ATOM 3410 N N . VAL A 1 470 ? -49.487 41.759 -10.466 1.00 81.69 470 VAL A N 1
ATOM 3411 C CA . VAL A 1 470 ? -48.264 40.967 -10.319 1.00 81.69 470 VAL A CA 1
ATOM 3412 C C . VAL A 1 470 ? -48.584 39.741 -9.477 1.00 81.69 470 VAL A C 1
ATOM 3414 O O . VAL A 1 470 ? -49.215 39.866 -8.431 1.00 81.69 470 VAL A O 1
ATOM 3417 N N . THR A 1 471 ? -48.166 38.566 -9.948 1.00 80.62 471 THR A N 1
ATOM 3418 C CA . THR A 1 471 ? -48.372 37.297 -9.242 1.00 80.62 471 THR A CA 1
ATOM 3419 C C . THR A 1 471 ? -47.303 37.119 -8.169 1.00 80.62 471 THR A C 1
ATOM 3421 O O . THR A 1 471 ? -46.112 37.223 -8.458 1.00 80.62 471 THR A O 1
ATOM 3424 N N . ILE A 1 472 ? -47.724 36.828 -6.941 1.00 76.44 472 ILE A N 1
ATOM 3425 C CA . ILE A 1 472 ? -46.854 36.515 -5.809 1.00 76.44 472 ILE A CA 1
ATOM 3426 C C . ILE A 1 472 ? -47.101 35.059 -5.412 1.00 76.44 472 ILE A C 1
ATOM 3428 O O . ILE A 1 472 ? -48.184 34.716 -4.940 1.00 76.44 472 ILE A O 1
ATOM 3432 N N . THR A 1 473 ? -46.093 34.209 -5.597 1.00 69.94 473 THR A N 1
ATOM 3433 C CA . THR A 1 473 ? -46.111 32.794 -5.198 1.00 69.94 473 THR A CA 1
ATOM 3434 C C . THR A 1 473 ? -45.291 32.581 -3.936 1.00 69.94 473 THR A C 1
ATOM 3436 O O . THR A 1 473 ? -44.123 32.967 -3.876 1.00 69.94 473 THR A O 1
ATOM 3439 N N . VAL A 1 474 ? -45.886 31.920 -2.945 1.00 67.00 474 VAL A N 1
ATOM 3440 C CA . VAL A 1 474 ? -45.211 31.502 -1.712 1.00 67.00 474 VAL A CA 1
ATOM 3441 C C . VAL A 1 474 ? -45.204 29.979 -1.690 1.00 67.00 474 VAL A C 1
ATOM 3443 O O . VAL A 1 474 ? -46.268 29.365 -1.781 1.00 67.00 474 VAL A O 1
ATOM 3446 N N . ASN A 1 475 ? -44.012 29.377 -1.614 1.00 55.44 475 ASN A N 1
ATOM 3447 C CA . ASN A 1 475 ? -43.834 27.925 -1.708 1.00 55.44 475 ASN A CA 1
ATOM 3448 C C . ASN A 1 475 ? -44.755 27.183 -0.729 1.00 55.44 475 ASN A C 1
ATOM 3450 O O . ASN A 1 475 ? -44.701 27.421 0.475 1.00 55.44 475 ASN A O 1
ATOM 3454 N N . GLY A 1 476 ? -45.583 26.281 -1.266 1.00 59.56 476 GLY A N 1
ATOM 3455 C CA . GLY A 1 476 ? -46.570 25.518 -0.498 1.00 59.56 476 GLY A CA 1
ATOM 3456 C C . GLY A 1 476 ? -47.945 26.185 -0.348 1.00 59.56 476 GLY A C 1
ATOM 3457 O O . GLY A 1 476 ? -48.712 25.762 0.513 1.00 59.56 476 GLY A O 1
ATOM 3458 N N . SER A 1 477 ? -48.281 27.212 -1.145 1.00 57.94 477 SER A N 1
ATOM 3459 C CA . SER A 1 477 ? -49.602 27.860 -1.101 1.00 57.94 477 SER A CA 1
ATOM 3460 C C . SER A 1 477 ? -50.081 28.474 -2.428 1.00 57.94 477 SER A C 1
ATOM 3462 O O . SER A 1 477 ? -49.292 28.611 -3.361 1.00 57.94 477 SER A O 1
ATOM 3464 N N . ASP A 1 478 ? -51.367 28.854 -2.491 1.00 60.34 478 ASP A N 1
ATOM 3465 C CA . ASP A 1 478 ? -51.995 29.512 -3.648 1.00 60.34 478 ASP A CA 1
ATOM 3466 C C . ASP A 1 478 ? -51.396 30.896 -3.959 1.00 60.34 478 ASP A C 1
ATOM 3468 O O . ASP A 1 478 ? -50.988 31.644 -3.064 1.00 60.34 478 ASP A O 1
ATOM 3472 N N . SER A 1 479 ? -51.385 31.254 -5.244 1.00 71.25 479 SER A N 1
ATOM 3473 C CA . SER A 1 479 ? -50.877 32.536 -5.743 1.00 71.25 479 SER A CA 1
ATOM 3474 C C . SER A 1 479 ? -51.749 33.728 -5.328 1.00 71.25 479 SER A C 1
ATOM 3476 O O . SER A 1 479 ? -52.976 33.680 -5.414 1.00 71.25 479 SER A O 1
ATOM 3478 N N . LEU A 1 480 ? -51.107 34.841 -4.958 1.00 75.62 480 LEU A N 1
ATOM 3479 C CA . LEU A 1 480 ? -51.744 36.142 -4.710 1.00 75.62 480 LEU A CA 1
ATOM 3480 C C . LEU A 1 480 ? -51.492 37.098 -5.881 1.00 75.62 480 LEU A C 1
ATOM 3482 O O . LEU A 1 480 ? -50.518 36.940 -6.616 1.00 75.62 480 LEU A O 1
ATOM 3486 N N . TYR A 1 481 ? -52.323 38.133 -6.012 1.00 80.62 481 TYR A N 1
ATOM 3487 C CA . TYR A 1 481 ? -52.157 39.179 -7.026 1.00 80.62 481 TYR A CA 1
ATOM 3488 C C . TYR A 1 481 ? -52.148 40.568 -6.385 1.00 80.62 481 TYR A C 1
ATOM 3490 O O . TYR A 1 481 ? -52.949 40.840 -5.488 1.00 80.62 481 TYR A O 1
ATOM 3498 N N . SER A 1 482 ? -51.274 41.464 -6.853 1.00 83.88 482 SER A N 1
ATOM 3499 C CA . SER A 1 482 ? -51.281 42.863 -6.408 1.00 83.88 482 SER A CA 1
ATOM 3500 C C . SER A 1 482 ? -52.500 43.638 -6.938 1.00 83.88 482 SER A C 1
ATOM 3502 O O . SER A 1 482 ? -52.907 43.497 -8.096 1.00 83.88 482 SER A O 1
ATOM 3504 N N . ALA A 1 483 ? -53.089 44.488 -6.098 1.00 82.19 483 ALA A N 1
ATOM 3505 C CA . ALA A 1 483 ? -54.207 45.362 -6.440 1.00 82.19 483 ALA A CA 1
ATOM 3506 C C . ALA A 1 483 ? -53.761 46.577 -7.281 1.00 82.19 483 ALA A C 1
ATOM 3508 O O . ALA A 1 483 ? -52.589 46.734 -7.618 1.00 82.19 483 ALA A O 1
ATOM 3509 N N . ALA A 1 484 ? -54.705 47.442 -7.669 1.00 82.06 484 ALA A N 1
ATOM 3510 C CA . ALA A 1 484 ? -54.423 48.610 -8.514 1.00 82.06 484 ALA A CA 1
ATOM 3511 C C . ALA A 1 484 ? -53.463 49.628 -7.871 1.00 82.06 484 ALA A C 1
ATOM 3513 O O . ALA A 1 484 ? -52.766 50.346 -8.579 1.00 82.06 484 ALA A O 1
ATOM 3514 N N . ASP A 1 485 ? -53.399 49.651 -6.542 1.00 82.12 485 ASP A N 1
ATOM 3515 C CA . ASP A 1 485 ? -52.458 50.438 -5.744 1.00 82.12 485 ASP A CA 1
ATOM 3516 C C . ASP A 1 485 ? -51.154 49.674 -5.440 1.00 82.12 485 ASP A C 1
ATOM 3518 O O . ASP A 1 485 ? -50.367 50.091 -4.595 1.00 82.12 485 ASP A O 1
ATOM 3522 N N . GLY A 1 486 ? -50.918 48.542 -6.109 1.00 79.69 486 GLY A N 1
ATOM 3523 C CA . GLY A 1 486 ? -49.723 47.715 -5.969 1.00 79.69 486 GLY A CA 1
ATOM 3524 C C . GLY A 1 486 ? -49.682 46.873 -4.697 1.00 79.69 486 GLY A C 1
ATOM 3525 O O . GLY A 1 486 ? -48.755 46.080 -4.539 1.00 79.69 486 GLY A O 1
ATOM 3526 N N . ARG A 1 487 ? -50.651 46.999 -3.785 1.00 84.56 487 ARG A N 1
ATOM 3527 C CA . ARG A 1 487 ? -50.643 46.262 -2.518 1.00 84.56 487 ARG A CA 1
ATOM 3528 C C . ARG A 1 487 ? -51.158 44.842 -2.682 1.00 84.56 487 ARG A C 1
ATOM 3530 O O . ARG A 1 487 ? -52.039 44.573 -3.493 1.00 84.56 487 ARG A O 1
ATOM 3537 N N . PHE A 1 488 ? -50.632 43.938 -1.871 1.00 82.81 488 PHE A N 1
ATOM 3538 C CA . PHE A 1 488 ? -51.183 42.602 -1.686 1.00 82.81 488 PHE A CA 1
ATOM 3539 C C . PHE A 1 488 ? -51.241 42.292 -0.192 1.00 82.81 488 PHE A C 1
ATOM 3541 O O . PHE A 1 488 ? -50.370 42.710 0.572 1.00 82.81 488 PHE A O 1
ATOM 3548 N N . GLU A 1 489 ? -52.280 41.578 0.222 1.00 77.94 489 GLU A N 1
ATOM 3549 C CA . GLU A 1 489 ? -52.448 41.084 1.584 1.00 77.94 489 GLU A CA 1
ATOM 3550 C C . GLU A 1 489 ? -53.102 39.707 1.511 1.00 77.94 489 GLU A C 1
ATOM 3552 O O . GLU A 1 489 ? -54.095 39.519 0.807 1.00 77.94 489 GLU A O 1
ATOM 3557 N N . ARG A 1 490 ? -52.564 38.756 2.270 1.00 74.31 490 ARG A N 1
ATOM 3558 C CA . ARG A 1 490 ? -53.272 37.532 2.626 1.00 74.31 490 ARG A CA 1
ATOM 3559 C C . ARG A 1 490 ? -53.563 37.568 4.112 1.00 74.31 490 ARG A C 1
ATOM 3561 O O . ARG A 1 490 ? -52.639 37.632 4.921 1.00 74.31 490 ARG A O 1
ATOM 3568 N N . ARG A 1 491 ? -54.847 37.541 4.454 1.00 55.59 491 ARG A N 1
ATOM 3569 C CA . ARG A 1 491 ? -55.298 37.446 5.843 1.00 55.59 491 ARG A CA 1
ATOM 3570 C C . ARG A 1 491 ? -55.253 35.987 6.311 1.00 55.59 491 ARG A C 1
ATOM 3572 O O . ARG A 1 491 ? -55.342 35.102 5.455 1.00 55.59 491 ARG A O 1
ATOM 3579 N N . PRO A 1 492 ? -55.093 35.739 7.622 1.00 56.41 492 PRO A N 1
ATOM 3580 C CA . PRO A 1 492 ? -55.204 34.389 8.164 1.00 56.41 492 PRO A CA 1
ATOM 3581 C C . PRO A 1 492 ? -56.586 33.815 7.830 1.00 56.41 492 PRO A C 1
ATOM 3583 O O . PRO A 1 492 ? -57.558 34.577 7.761 1.00 56.41 492 PRO A O 1
ATOM 3586 N N . VAL A 1 493 ? -56.657 32.505 7.588 1.00 51.69 493 VAL A N 1
ATOM 3587 C CA . VAL A 1 493 ? -57.925 31.763 7.481 1.00 51.69 493 VAL A CA 1
ATOM 3588 C C . VAL A 1 493 ? -58.134 30.999 8.770 1.00 51.69 493 VAL A C 1
ATOM 3590 O O . VAL A 1 493 ? -57.171 30.304 9.164 1.00 51.69 493 VAL A O 1
#

Foldseek 3Di:
DDPLQVPVPPVLLVLLLVLQLVQQDPQLFRWDPLAPDDSLLLLLLNCVLCVLSVNNPDPSNVSSLVNLVVDPQQFLLSLLSNLLNDDLPDPDCPSLVQNCQQQFAPPPRAQRAGGRGHPHHHWLQSRLSSLNSCLSNVNLLDPSCVSSLVSNVVQQDPQLAHDTDPDDGDLQSLLSNLQSVVSNVLADVCVVSNVSSLSSQQVCQDPQRARPDLQSLLSSLSSCLVLAQDCVSCVSSLVSNSVQQDPSSARSSTSNSSSSSSSSSSSSNPRPHAHQQFEKEKYFEAAQPPRQTDFQWWKWKDDPDIDIDTAHNSRMDMDGRHHFAKIKIWTDDQQWDIDIDIDTTGRSYYHYDYYHTYGDPDFQKEKEKEFEAAPPPRQGAWQWWKAWPPVRQIWTAHPRRMIIGIGHGADKTKIWIGDPQWDIDIDIDGDDGHDYHYPYYDHTYGNPDPQDKDKDFDADPPPRAGDWQDWDDDPPDDIWTAHPRRMTIDHDD

Radius of gyration: 32.03 Å; chains: 1; bounding box: 89×82×70 Å